Protein AF-0000000069439392 (afdb_homodimer)

Nearest PDB structures (foldseek):
  2id3-assembly1_A  TM=8.089E-01  e=1.171E-09  Streptomyces coelicolor
  2fq4-assembly1_A-2  TM=8.123E-01  e=5.201E-08  Bacillus cereus ATCC 14579
  8fw8-assembly1_A  TM=6.494E-01  e=5.807E-05  Neisseria gonorrhoeae
  3cjd-assembly1_A  TM=6.028E-01  e=2.912E-04  Jannaschia sp. CCS1
  2qwt-assembly1_A  TM=5.909E-01  e=8.665E-04  Mycolicibacterium vanbaalenii PYR-1

Radius of gyration: 23.98 Å; Cα contacts (8 Å, |Δi|>4): 472; chains: 2; bounding box: 109×57×38 Å

InterPro domains:
  IPR001647 DNA-binding HTH domain, TetR-type [PF00440] (19-55)
  IPR001647 DNA-binding HTH domain, TetR-type [PS50977] (12-72)
  IPR009057 Homedomain-like superfamily [SSF46689] (14-70)
  IPR011075 Tetracyclin repressor-like, C-terminal domain [PF16859] (75-184)
  IPR036271 Tetracyclin repressor-like, C-terminal domain superfamily [SSF48498] (76-190)
  IPR050109 HTH-type, TetR-like transcriptional regulator [PTHR30055] (6-190)

Solvent-accessible surface area (backbone atoms only — not comparable to full-atom values): 20579 Å² total; per-residue (Å²): 143,87,87,86,72,62,61,59,53,47,43,52,51,45,49,53,35,42,34,52,23,41,50,52,41,34,69,73,61,28,62,88,66,53,48,64,68,58,29,18,62,67,39,71,48,58,56,66,62,51,40,73,72,43,65,42,66,47,43,42,52,34,52,32,49,51,56,48,43,52,71,66,43,56,80,56,82,77,88,37,59,68,61,23,52,49,52,45,51,52,34,51,40,55,41,52,72,34,73,67,31,43,39,46,51,56,64,44,45,47,81,54,90,45,66,63,50,45,50,27,40,38,52,42,50,53,52,54,52,59,60,54,26,50,48,47,53,53,24,39,75,72,56,56,32,33,90,88,67,55,39,64,57,55,49,42,34,55,50,11,31,50,48,34,29,43,35,54,57,71,37,70,68,48,73,69,56,47,50,54,50,50,50,31,51,49,48,25,38,38,46,78,128,141,88,91,85,78,64,61,63,57,49,48,51,51,46,50,51,35,42,33,52,23,41,49,52,41,33,70,72,60,28,62,88,68,54,48,64,68,60,28,18,61,68,38,71,48,57,56,66,62,51,38,72,75,44,66,42,67,46,43,43,52,34,53,31,50,50,55,51,42,50,70,68,44,58,79,56,82,77,88,40,56,67,61,26,51,49,51,44,52,51,34,51,41,55,41,50,73,34,72,66,32,43,40,46,50,57,64,42,43,47,83,54,90,44,65,62,49,45,51,26,41,38,51,41,50,52,54,54,51,57,60,54,26,49,48,48,52,52,24,40,75,71,59,57,33,33,88,87,67,55,40,63,58,55,50,42,34,55,50,10,31,51,47,35,29,44,34,54,59,70,38,69,67,47,71,68,58,48,50,54,50,50,49,32,50,49,48,25,38,40,47,83,129

pLDDT: mean 88.55, std 13.92, range [36.81, 98.75]

Organism: Mycobacteroides abscessus (strain ATCC 19977 / DSM 44196 / CCUG 20993 / CIP 104536 / JCM 13569 / NCTC 13031 / TMC 1543 / L948) (NCBI:txid561007)

Sequence (386 aa):
MSTEKKPQIRGVNLERAVLAATLAQIEAVGIEQTRIAEIAARAGVHETSIYRRWKTLPRLLADALIIHIDADIPIPDTGSLREDLMSLARGLAQFLETPHGDALMRGTVQVSDDPEVAEARREFWNRRLTAVEAIVQRALVRGEVRPGVDARTVVLTLGGYVHLWAAHLGQTADDLALDELVDLIIDGVSAGRMSTEKKPQIRGVNLERAVLAATLAQIEAVGIEQTRIAEIAARAGVHETSIYRRWKTLPRLLADALIIHIDADIPIPDTGSLREDLMSLARGLAQFLETPHGDALMRGTVQVSDDPEVAEARREFWNRRLTAVEAIVQRALVRGEVRPGVDARTVVLTLGGYVHLWAAHLGQTADDLALDELVDLIIDGVSAGR

Secondary structure (DSSP, 8-state):
-----HHHHHHHHHHHHHHHHHHHHHHHH-STT--HHHHHHHHT--HHHHHHHHSSHHHHHHHHHHHHHHHHS----SS-HHHHHHHHHHHHHHHHTSHHHHHHHHHHHS--S-HHHHHHHHHHHHHHHHHHTHHHHHHHHTTSS-TT--HHHHHHHHHHHHHHHHHTSSS---HHHHHHHHHHHHHHHS---/-----HHHHHHHHHHHHHHHHHHHHHHHH-STT--HHHHHHHHT--HHHHHHHHSSHHHHHHHHHHHHHHHHS----SS-HHHHHHHHHHHHHHHHTSHHHHHHHHHHHS--S-HHHHHHHHHHHHHHHHHHHHHHHHHHHTTSS-TT--HHHHHHHHHHHHHHHHHTSSS---HHHHHHHHHHHHHHH----

Structure (mmCIF, N/CA/C/O backbone):
data_AF-0000000069439392-model_v1
#
loop_
_entity.id
_entity.type
_entity.pdbx_description
1 polymer 'Transcriptional regulator, TetR family'
#
loop_
_atom_site.group_PDB
_atom_site.id
_atom_site.type_symbol
_atom_site.label_atom_id
_atom_site.label_alt_id
_atom_site.label_comp_id
_atom_site.label_asym_id
_atom_site.label_entity_id
_atom_site.label_seq_id
_atom_site.pdbx_PDB_ins_code
_atom_site.Cartn_x
_atom_site.Cartn_y
_atom_site.Cartn_z
_atom_site.occupancy
_atom_site.B_iso_or_equiv
_atom_site.auth_seq_id
_atom_site.auth_comp_id
_atom_site.auth_asym_id
_atom_site.auth_atom_id
_atom_site.pdbx_PDB_model_num
ATOM 1 N N . MET A 1 1 ? 49.375 27.5 -6.031 1 37.44 1 MET A N 1
ATOM 2 C CA . MET A 1 1 ? 49.125 26.062 -6.094 1 37.44 1 MET A CA 1
ATOM 3 C C . MET A 1 1 ? 47.688 25.75 -5.641 1 37.44 1 MET A C 1
ATOM 5 O O . MET A 1 1 ? 47.375 25.875 -4.457 1 37.44 1 MET A O 1
ATOM 9 N N . SER A 1 2 ? 46.344 25.906 -6.195 1 37.88 2 SER A N 1
ATOM 10 C CA . SER A 1 2 ? 45 26.406 -6.406 1 37.88 2 SER A CA 1
ATOM 11 C C . SER A 1 2 ? 43.938 25.344 -6.098 1 37.88 2 SER A C 1
ATOM 13 O O . SER A 1 2 ? 43.781 24.391 -6.859 1 37.88 2 SER A O 1
ATOM 15 N N . THR A 1 3 ? 43.75 24.562 -4.922 1 40.91 3 THR A N 1
ATOM 16 C CA . THR A 1 3 ? 43.25 23.281 -4.453 1 40.91 3 THR A CA 1
ATOM 17 C C . THR A 1 3 ? 41.781 23.125 -4.801 1 40.91 3 THR A C 1
ATOM 19 O O . THR A 1 3 ? 40.906 23.844 -4.258 1 40.91 3 THR A O 1
ATOM 22 N N . GLU A 1 4 ? 41.219 22.719 -5.816 1 41.56 4 GLU A N 1
ATOM 23 C CA . GLU A 1 4 ? 40.031 22.516 -6.645 1 41.56 4 GLU A CA 1
ATOM 24 C C . GLU A 1 4 ? 39.031 21.609 -5.945 1 41.56 4 GLU A C 1
ATOM 26 O O . GLU A 1 4 ? 38.062 21.156 -6.562 1 41.56 4 GLU A O 1
ATOM 31 N N . LYS A 1 5 ? 39.188 20.562 -4.918 1 43.09 5 LYS A N 1
ATOM 32 C CA . LYS A 1 5 ? 38.688 19.344 -4.312 1 43.09 5 LYS A CA 1
ATOM 33 C C . LYS A 1 5 ? 37.469 19.625 -3.434 1 43.09 5 LYS A C 1
ATOM 35 O O . LYS A 1 5 ? 36.875 18.703 -2.852 1 43.09 5 LYS A O 1
ATOM 40 N N . LYS A 1 6 ? 37.312 20.547 -2.545 1 41.94 6 LYS A N 1
ATOM 41 C CA . LYS A 1 6 ? 36.5 20.891 -1.379 1 41.94 6 LYS A CA 1
ATOM 42 C C . LYS A 1 6 ? 35.031 21.062 -1.761 1 41.94 6 LYS A C 1
ATOM 44 O O . LYS A 1 6 ? 34.188 21.156 -0.889 1 41.94 6 LYS A O 1
ATOM 49 N N . PRO A 1 7 ? 34.781 21.438 -2.906 1 47.22 7 PRO A N 1
ATOM 50 C CA . PRO A 1 7 ? 33.375 21.797 -3.158 1 47.22 7 PRO A CA 1
ATOM 51 C C . PRO A 1 7 ? 32.438 20.594 -3.219 1 47.22 7 PRO A C 1
ATOM 53 O O . PRO A 1 7 ? 31.297 20.672 -2.801 1 47.22 7 PRO A O 1
ATOM 56 N N . GLN A 1 8 ? 33.125 19.516 -3.689 1 49.78 8 GLN A N 1
ATOM 57 C CA . GLN A 1 8 ? 32.312 18.312 -3.854 1 49.78 8 GLN A CA 1
ATOM 58 C C . GLN A 1 8 ? 31.922 17.719 -2.502 1 49.78 8 GLN A C 1
ATOM 60 O O . GLN A 1 8 ? 30.781 17.297 -2.299 1 49.78 8 GLN A O 1
ATOM 65 N N . ILE A 1 9 ? 32.938 17.719 -1.747 1 46.28 9 ILE A N 1
ATOM 66 C CA . ILE A 1 9 ? 32.75 17.172 -0.407 1 46.28 9 ILE A CA 1
ATOM 67 C C . ILE A 1 9 ? 31.766 18.031 0.371 1 46.28 9 ILE A C 1
ATOM 69 O O . ILE A 1 9 ? 30.875 17.5 1.047 1 46.28 9 ILE A O 1
ATOM 73 N N . ARG A 1 10 ? 31.953 19.25 0.061 1 51.72 10 ARG A N 1
ATOM 74 C CA . ARG A 1 10 ? 31.031 20.172 0.75 1 51.72 10 ARG A CA 1
ATOM 75 C C . ARG A 1 10 ? 29.609 19.969 0.277 1 51.72 10 ARG A C 1
ATOM 77 O O . ARG A 1 10 ? 28.672 20.016 1.078 1 51.72 10 ARG A O 1
ATOM 84 N N . GLY A 1 11 ? 29.766 19.688 -0.94 1 68.19 11 GLY A N 1
ATOM 85 C CA . GLY A 1 11 ? 28.469 19.438 -1.544 1 68.19 11 GLY A CA 1
ATOM 86 C C . GLY A 1 11 ? 27.797 18.188 -1.018 1 68.19 11 GLY A C 1
ATOM 87 O O . GLY A 1 11 ? 26.594 18.203 -0.72 1 68.19 11 GLY A O 1
ATOM 88 N N . VAL A 1 12 ? 28.656 17.203 -0.939 1 71.94 12 VAL A N 1
ATOM 89 C CA . VAL A 1 12 ? 28.141 15.922 -0.448 1 71.94 12 VAL A CA 1
ATOM 90 C C . VAL A 1 12 ? 27.75 16.062 1.019 1 71.94 12 VAL A C 1
ATOM 92 O O . VAL A 1 12 ? 26.719 15.516 1.438 1 71.94 12 VAL A O 1
ATOM 95 N N . ASN A 1 13 ? 28.469 16.875 1.75 1 84 13 ASN A N 1
ATOM 96 C CA . ASN A 1 13 ? 28.172 17.125 3.156 1 84 13 ASN A CA 1
ATOM 97 C C . ASN A 1 13 ? 26.891 17.922 3.326 1 84 13 ASN A C 1
ATOM 99 O O . ASN A 1 13 ? 26.078 17.641 4.207 1 84 13 ASN A O 1
ATOM 103 N N . LEU A 1 14 ? 26.812 18.781 2.25 1 89.25 14 LEU A N 1
ATOM 104 C CA . LEU A 1 14 ? 25.609 19.609 2.268 1 89.25 14 LEU A CA 1
ATOM 105 C C . LEU A 1 14 ? 24.359 18.766 2 1 89.25 14 LEU A C 1
ATOM 107 O O . LEU A 1 14 ? 23.359 18.891 2.711 1 89.25 14 LEU A O 1
ATOM 111 N N . GLU A 1 15 ? 24.578 18.062 1.117 1 93.56 15 GLU A N 1
ATOM 112 C CA . GLU A 1 15 ? 23.453 17.219 0.724 1 93.56 15 GLU A CA 1
ATOM 113 C C . GLU A 1 15 ? 23.031 16.297 1.858 1 93.56 15 GLU A C 1
ATOM 115 O O . GLU A 1 15 ? 21.844 16.172 2.162 1 93.56 15 GLU A O 1
ATOM 120 N N . ARG A 1 16 ? 23.969 15.609 2.375 1 93.06 16 ARG A N 1
ATOM 121 C CA . ARG A 1 16 ? 23.688 14.688 3.473 1 93.06 16 ARG A CA 1
ATOM 122 C C . ARG A 1 16 ? 23.047 15.406 4.648 1 93.06 16 ARG A C 1
ATOM 124 O O . ARG A 1 16 ? 22.094 14.898 5.25 1 93.06 16 ARG A O 1
ATOM 131 N N . ALA A 1 17 ? 23.531 16.609 4.988 1 95.19 17 ALA A N 1
ATOM 132 C CA . ALA A 1 17 ? 23.031 17.391 6.109 1 95.19 17 ALA A CA 1
ATOM 133 C C . ALA A 1 17 ? 21.594 17.828 5.867 1 95.19 17 ALA A C 1
ATOM 135 O O . ALA A 1 17 ? 20.75 17.75 6.77 1 95.19 17 ALA A O 1
ATOM 136 N N . VAL A 1 18 ? 21.375 18.234 4.664 1 97.12 18 VAL A N 1
ATOM 137 C CA . VAL A 1 18 ? 20.047 18.75 4.32 1 97.12 18 VAL A CA 1
ATOM 138 C C . VAL A 1 18 ? 19.047 17.609 4.281 1 97.12 18 VAL A C 1
ATOM 140 O O . VAL A 1 18 ? 17.922 17.75 4.773 1 97.12 18 VAL A O 1
ATOM 143 N N . LEU A 1 19 ? 19.5 16.547 3.73 1 95.25 19 LEU A N 1
ATOM 144 C CA . LEU A 1 19 ? 18.609 15.398 3.65 1 95.25 19 LEU A CA 1
ATOM 145 C C . LEU A 1 19 ? 18.312 14.844 5.039 1 95.25 19 LEU A C 1
ATOM 147 O O . LEU A 1 19 ? 17.172 14.484 5.336 1 95.25 19 LEU A O 1
ATOM 151 N N . ALA A 1 20 ? 19.266 14.773 5.898 1 95.06 20 ALA A N 1
ATOM 152 C CA . ALA A 1 20 ? 19.078 14.328 7.273 1 95.06 20 ALA A CA 1
ATOM 153 C C . ALA A 1 20 ? 18.141 15.266 8.031 1 95.06 20 ALA A C 1
ATOM 155 O O . ALA A 1 20 ? 17.266 14.82 8.781 1 95.06 20 ALA A O 1
ATOM 156 N N . ALA A 1 21 ? 18.312 16.578 7.844 1 97.12 21 ALA A N 1
ATOM 157 C CA . ALA A 1 21 ? 17.469 17.594 8.469 1 97.12 21 ALA A CA 1
ATOM 158 C C . ALA A 1 21 ? 16.031 17.469 7.98 1 97.12 21 ALA A C 1
ATOM 160 O O . ALA A 1 21 ? 15.086 17.688 8.75 1 97.12 21 ALA A O 1
ATOM 161 N N . THR A 1 22 ? 15.93 17.219 6.688 1 95.56 22 THR A N 1
ATOM 162 C CA . THR A 1 22 ? 14.602 17.078 6.094 1 95.56 22 THR A CA 1
ATOM 163 C C . THR A 1 22 ? 13.852 15.891 6.707 1 95.56 22 THR A C 1
ATOM 165 O O . THR A 1 22 ? 12.688 16.031 7.094 1 95.56 22 THR A O 1
ATOM 168 N N . LEU A 1 23 ? 14.5 14.789 6.863 1 91.62 23 LEU A N 1
ATOM 169 C CA . LEU A 1 23 ? 13.891 13.602 7.449 1 91.62 23 LEU A CA 1
ATOM 170 C C . LEU A 1 23 ? 13.516 13.844 8.906 1 91.62 23 LEU A C 1
ATOM 172 O O . LEU A 1 23 ? 12.453 13.414 9.359 1 91.62 23 LEU A O 1
ATOM 176 N N . ALA A 1 24 ? 14.367 14.469 9.625 1 92.75 24 ALA A N 1
ATOM 177 C CA . ALA A 1 24 ? 14.102 14.805 11.023 1 92.75 24 ALA A CA 1
ATOM 178 C C . ALA A 1 24 ? 12.875 15.711 11.148 1 92.75 24 ALA A C 1
ATOM 180 O O . ALA A 1 24 ? 12.078 15.562 12.07 1 92.75 24 ALA A O 1
ATOM 181 N N . GLN A 1 25 ? 12.766 16.719 10.234 1 93.38 25 GLN A N 1
ATOM 182 C CA . GLN A 1 25 ? 11.625 17.625 10.227 1 93.38 25 GLN A CA 1
ATOM 183 C C . GLN A 1 25 ? 10.328 16.875 9.938 1 93.38 25 GLN A C 1
ATOM 185 O O . GLN A 1 25 ? 9.297 17.125 10.57 1 93.38 25 GLN A O 1
ATOM 190 N N . ILE A 1 26 ? 10.422 15.945 9.016 1 87.69 26 ILE A N 1
ATOM 191 C CA . ILE A 1 26 ? 9.25 15.148 8.656 1 87.69 26 ILE A CA 1
ATOM 192 C C . ILE A 1 26 ? 8.812 14.312 9.859 1 87.69 26 ILE A C 1
ATOM 194 O O . ILE A 1 26 ? 7.617 14.203 10.141 1 87.69 26 ILE A O 1
ATOM 198 N N . GLU A 1 27 ? 9.648 13.836 10.5 1 85.19 27 GLU A N 1
ATOM 199 C CA . GLU A 1 27 ? 9.359 13.016 11.672 1 85.19 27 GLU A CA 1
ATOM 200 C C . GLU A 1 27 ? 8.727 13.852 12.781 1 85.19 27 GLU A C 1
ATOM 202 O O . GLU A 1 27 ? 7.848 13.375 13.5 1 85.19 27 GLU A O 1
ATOM 207 N N . ALA A 1 28 ? 9.18 14.977 12.93 1 88.06 28 ALA A N 1
ATOM 208 C CA . ALA A 1 28 ? 8.781 15.836 14.039 1 88.06 28 ALA A CA 1
ATOM 209 C C . ALA A 1 28 ? 7.402 16.453 13.797 1 88.06 28 ALA A C 1
ATOM 211 O O . ALA A 1 28 ? 6.582 16.531 14.711 1 88.06 28 ALA A O 1
ATOM 212 N N . VAL A 1 29 ? 7.176 16.969 12.461 1 86.62 29 VAL A N 1
ATOM 213 C CA . VAL A 1 29 ? 6 17.828 12.297 1 86.62 29 VAL A CA 1
ATOM 214 C C . VAL A 1 29 ? 5.133 17.297 11.156 1 86.62 29 VAL A C 1
ATOM 216 O O . VAL A 1 29 ? 4.023 17.781 10.938 1 86.62 29 VAL A O 1
ATOM 219 N N . GLY A 1 30 ? 5.598 16.234 10.445 1 83.06 30 GLY A N 1
ATOM 220 C CA . GLY A 1 30 ? 4.879 15.75 9.281 1 83.06 30 GLY A CA 1
ATOM 221 C C . GLY A 1 30 ? 5.234 16.5 8.008 1 83.06 30 GLY A C 1
ATOM 222 O O . GLY A 1 30 ? 5.809 17.578 8.062 1 83.06 30 GLY A O 1
ATOM 223 N N . ILE A 1 31 ? 4.875 15.93 6.867 1 83.56 31 ILE A N 1
ATOM 224 C CA . ILE A 1 31 ? 5.219 16.469 5.555 1 83.56 31 ILE A CA 1
ATOM 225 C C . ILE A 1 31 ? 4.504 17.797 5.328 1 83.56 31 ILE A C 1
ATOM 227 O O . ILE A 1 31 ? 5.094 18.734 4.801 1 83.56 31 ILE A O 1
ATOM 231 N N . GLU A 1 32 ? 3.303 17.891 5.797 1 80.62 32 GLU A N 1
ATOM 232 C CA . GLU A 1 32 ? 2.461 19.047 5.512 1 80.62 32 GLU A CA 1
ATOM 233 C C . GLU A 1 32 ? 2.961 20.297 6.246 1 80.62 32 GLU A C 1
ATOM 235 O O . GLU A 1 32 ? 2.752 21.422 5.785 1 80.62 32 GLU A O 1
ATOM 240 N N . GLN A 1 33 ? 3.646 20.125 7.25 1 87.25 33 GLN A N 1
ATOM 241 C CA . GLN A 1 33 ? 4.082 21.234 8.086 1 87.25 33 GLN A CA 1
ATOM 242 C C . GLN A 1 33 ? 5.574 21.516 7.906 1 87.25 33 GLN A C 1
ATOM 244 O O . GLN A 1 33 ? 6.129 22.406 8.539 1 87.25 33 GLN A O 1
ATOM 249 N N . THR A 1 34 ? 6.16 20.734 7.055 1 92.31 34 THR A N 1
ATOM 250 C CA . THR A 1 34 ? 7.586 20.906 6.793 1 92.31 34 THR A CA 1
ATOM 251 C C . THR A 1 34 ? 7.828 22.094 5.875 1 92.31 34 THR A C 1
ATOM 253 O O . THR A 1 34 ? 7.148 22.266 4.859 1 92.31 34 THR A O 1
ATOM 256 N N . ARG A 1 35 ? 8.797 22.984 6.297 1 95.69 35 ARG A N 1
ATOM 257 C CA . ARG A 1 35 ? 9.156 24.172 5.535 1 95.69 35 ARG A CA 1
ATOM 258 C C . ARG A 1 35 ? 10.664 24.25 5.301 1 95.69 35 ARG A C 1
ATOM 260 O O . ARG A 1 35 ? 11.445 23.766 6.125 1 95.69 35 ARG A O 1
ATOM 267 N N . ILE A 1 36 ? 10.969 24.828 4.234 1 97.19 36 ILE A N 1
ATOM 268 C CA . ILE A 1 36 ? 12.367 24.984 3.854 1 97.19 36 ILE A CA 1
ATOM 269 C C . ILE A 1 36 ? 13.125 25.734 4.941 1 97.19 36 ILE A C 1
ATOM 271 O O . ILE A 1 36 ? 14.273 25.406 5.258 1 97.19 36 ILE A O 1
ATOM 275 N N . ALA A 1 37 ? 12.477 26.766 5.527 1 97.38 37 ALA A N 1
ATOM 276 C CA . ALA A 1 37 ? 13.125 27.578 6.547 1 97.38 37 ALA A CA 1
ATOM 277 C C . ALA A 1 37 ? 13.555 26.734 7.738 1 97.38 37 ALA A C 1
ATOM 279 O O . ALA A 1 37 ? 14.664 26.891 8.258 1 97.38 37 ALA A O 1
ATOM 280 N N . GLU A 1 38 ? 12.75 25.844 8.156 1 97.31 38 GLU A N 1
ATOM 281 C CA . GLU A 1 38 ? 13.039 24.984 9.297 1 97.31 38 GLU A CA 1
ATOM 282 C C . GLU A 1 38 ? 14.109 23.953 8.953 1 97.31 38 GLU A C 1
ATOM 284 O O . GLU A 1 38 ? 14.953 23.609 9.789 1 97.31 38 GLU A O 1
ATOM 289 N N . ILE A 1 39 ? 14.078 23.422 7.715 1 97.94 39 ILE A N 1
ATOM 290 C CA . ILE A 1 39 ? 15.086 22.484 7.242 1 97.94 39 ILE A CA 1
ATOM 291 C C . ILE A 1 39 ? 16.453 23.156 7.219 1 97.94 39 ILE A C 1
ATOM 293 O O . ILE A 1 39 ? 17.438 22.594 7.684 1 97.94 39 ILE A O 1
ATOM 297 N N . ALA A 1 40 ? 16.484 24.359 6.691 1 97.81 40 ALA A N 1
ATOM 298 C CA . ALA A 1 40 ? 17.719 25.109 6.598 1 97.81 40 ALA A CA 1
ATOM 299 C C . ALA A 1 40 ? 18.312 25.359 7.984 1 97.81 40 ALA A C 1
ATOM 301 O O . ALA A 1 40 ? 19.516 25.172 8.195 1 97.81 40 ALA A O 1
ATOM 302 N N . ALA A 1 41 ? 17.438 25.766 8.891 1 97.44 41 ALA A N 1
ATOM 303 C CA . ALA A 1 41 ? 17.875 26.031 10.258 1 97.44 41 ALA A CA 1
ATOM 304 C C . ALA A 1 41 ? 18.453 24.766 10.906 1 97.44 41 ALA A C 1
ATOM 306 O O . ALA A 1 41 ? 19.516 24.812 11.539 1 97.44 41 ALA A O 1
ATOM 307 N N . ARG A 1 42 ? 17.906 23.656 10.711 1 96.44 42 ARG A N 1
ATOM 308 C CA . ARG A 1 42 ? 18.328 22.391 11.297 1 96.44 42 ARG A CA 1
ATOM 309 C C . ARG A 1 42 ? 19.625 21.906 10.664 1 96.44 42 ARG A C 1
ATOM 311 O O . ARG A 1 42 ? 20.453 21.297 11.344 1 96.44 42 ARG A O 1
ATOM 318 N N . ALA A 1 43 ? 19.734 22.109 9.43 1 96.75 43 ALA A N 1
ATOM 319 C CA . ALA A 1 43 ? 20.906 21.641 8.695 1 96.75 43 ALA A CA 1
ATOM 320 C C . ALA A 1 43 ? 22.078 22.609 8.859 1 96.75 43 ALA A C 1
ATOM 322 O O . ALA A 1 43 ? 23.219 22.281 8.539 1 96.75 43 ALA A O 1
ATOM 323 N N . GLY A 1 44 ? 21.812 23.781 9.281 1 96.5 44 GLY A N 1
ATOM 324 C CA . GLY A 1 44 ? 22.844 24.797 9.406 1 96.5 44 GLY A CA 1
ATOM 325 C C . GLY A 1 44 ? 23.266 25.391 8.078 1 96.5 44 GLY A C 1
ATOM 326 O O . GLY A 1 44 ? 24.453 25.609 7.832 1 96.5 44 GLY A O 1
ATOM 327 N N . VAL A 1 45 ? 22.312 25.516 7.242 1 96.56 45 VAL A N 1
ATOM 328 C CA . VAL A 1 45 ? 22.609 26.094 5.93 1 96.56 45 VAL A CA 1
ATOM 329 C C . VAL A 1 45 ? 21.609 27.203 5.605 1 96.56 45 VAL A C 1
ATOM 331 O O . VAL A 1 45 ? 20.641 27.406 6.34 1 96.56 45 VAL A O 1
ATOM 334 N N . HIS A 1 46 ? 22 27.953 4.535 1 95.12 46 HIS A N 1
ATOM 335 C CA . HIS A 1 46 ? 21.078 28.984 4.039 1 95.12 46 HIS A CA 1
ATOM 336 C C . HIS A 1 46 ? 20 28.375 3.141 1 95.12 46 HIS A C 1
ATOM 338 O O . HIS A 1 46 ? 20.281 27.453 2.373 1 95.12 46 HIS A O 1
ATOM 344 N N . GLU A 1 47 ? 18.812 29 3.182 1 96.44 47 GLU A N 1
ATOM 345 C CA . GLU A 1 47 ? 17.719 28.531 2.34 1 96.44 47 GLU A CA 1
ATOM 346 C C . GLU A 1 47 ? 18.109 28.547 0.865 1 96.44 47 GLU A C 1
ATOM 348 O O . GLU A 1 47 ? 17.688 27.672 0.099 1 96.44 47 GLU A O 1
ATOM 353 N N . THR A 1 48 ? 19.016 29.547 0.479 1 95.88 48 THR A N 1
ATOM 354 C CA . THR A 1 48 ? 19.422 29.703 -0.913 1 95.88 48 THR A CA 1
ATOM 355 C C . THR A 1 48 ? 20.188 28.469 -1.388 1 95.88 48 THR A C 1
ATOM 357 O O . THR A 1 48 ? 20.078 28.078 -2.551 1 95.88 48 THR A O 1
ATOM 360 N N . SER A 1 49 ? 20.891 27.812 -0.52 1 95.44 49 SER A N 1
ATOM 361 C CA . SER A 1 49 ? 21.641 26.609 -0.852 1 95.44 49 SER A CA 1
ATOM 362 C C . SER A 1 49 ? 20.719 25.438 -1.145 1 95.44 49 SER A C 1
ATOM 364 O O . SER A 1 49 ? 21 24.609 -2.012 1 95.44 49 SER A O 1
ATOM 366 N N . ILE A 1 50 ? 19.656 25.422 -0.412 1 96.69 50 ILE A N 1
ATOM 367 C CA . ILE A 1 50 ? 18.672 24.359 -0.61 1 96.69 50 ILE A CA 1
ATOM 368 C C . ILE A 1 50 ? 17.953 24.562 -1.936 1 96.69 50 ILE A C 1
ATOM 370 O O . ILE A 1 50 ? 17.797 23.641 -2.727 1 96.69 50 ILE A O 1
ATOM 374 N N . TYR A 1 51 ? 17.531 25.828 -2.268 1 96.06 51 TYR A N 1
ATOM 375 C CA . TYR A 1 51 ? 16.781 26.141 -3.488 1 96.06 51 TYR A CA 1
ATOM 376 C C . TYR A 1 51 ? 17.672 25.938 -4.719 1 96.06 51 TYR A C 1
ATOM 378 O O . TYR A 1 51 ? 17.172 25.547 -5.781 1 96.06 51 TYR A O 1
ATOM 386 N N . ARG A 1 52 ? 18.984 26.234 -4.559 1 95.62 52 ARG A N 1
ATOM 387 C CA . ARG A 1 52 ? 19.906 26.062 -5.672 1 95.62 52 ARG A CA 1
ATOM 388 C C . ARG A 1 52 ? 20 24.594 -6.086 1 95.62 52 ARG A C 1
ATOM 390 O O . ARG A 1 52 ? 20.047 24.281 -7.277 1 95.62 52 ARG A O 1
ATOM 397 N N . ARG A 1 53 ? 19.875 23.781 -5.141 1 95.25 53 ARG A N 1
ATOM 398 C CA . ARG A 1 53 ? 20.109 22.375 -5.422 1 95.25 53 ARG A CA 1
ATOM 399 C C . ARG A 1 53 ? 18.797 21.656 -5.73 1 95.25 53 ARG A C 1
ATOM 401 O O . ARG A 1 53 ? 18.734 20.812 -6.625 1 95.25 53 ARG A O 1
ATOM 408 N N . TRP A 1 54 ? 17.719 21.922 -4.973 1 95.94 54 TRP A N 1
ATOM 409 C CA . TRP A 1 54 ? 16.484 21.141 -5.098 1 95.94 54 TRP A CA 1
ATOM 410 C C . TRP A 1 54 ? 15.391 21.969 -5.762 1 95.94 54 TRP A C 1
ATOM 412 O O . TRP A 1 54 ? 14.367 21.422 -6.188 1 95.94 54 TRP A O 1
ATOM 422 N N . LYS A 1 55 ? 15.492 23.188 -5.852 1 94.94 55 LYS A N 1
ATOM 423 C CA . LYS A 1 55 ? 14.617 24.125 -6.539 1 94.94 55 LYS A CA 1
ATOM 424 C C . LYS A 1 55 ? 13.305 24.297 -5.785 1 94.94 55 LYS A C 1
ATOM 426 O O . LYS A 1 55 ? 12.805 25.422 -5.648 1 94.94 55 LYS A O 1
ATOM 431 N N . THR A 1 56 ? 12.766 23.234 -5.355 1 94.5 56 THR A N 1
ATOM 432 C CA . THR A 1 56 ? 11.477 23.328 -4.676 1 94.5 56 THR A CA 1
ATOM 433 C C . THR A 1 56 ? 11.438 22.375 -3.48 1 94.5 56 THR A C 1
ATOM 435 O O . THR A 1 56 ? 12.195 21.406 -3.418 1 94.5 56 THR A O 1
ATOM 438 N N . LEU A 1 57 ? 10.547 22.625 -2.58 1 94.31 57 LEU A N 1
ATOM 439 C CA . LEU A 1 57 ? 10.367 21.797 -1.397 1 94.31 57 LEU A CA 1
ATOM 440 C C . LEU A 1 57 ? 9.906 20.391 -1.787 1 94.31 57 LEU A C 1
ATOM 442 O O . LEU A 1 57 ? 10.438 19.406 -1.276 1 94.31 57 LEU A O 1
ATOM 446 N N . PRO A 1 58 ? 8.992 20.266 -2.787 1 90.94 58 PRO A N 1
ATOM 447 C CA . PRO A 1 58 ? 8.57 18.906 -3.156 1 90.94 58 PRO A CA 1
ATOM 448 C C . PRO A 1 58 ? 9.719 18.062 -3.684 1 90.94 58 PRO A C 1
ATOM 450 O O . PRO A 1 58 ? 9.797 16.859 -3.375 1 90.94 58 PRO A O 1
ATOM 453 N N . ARG A 1 59 ? 10.594 18.578 -4.297 1 92.88 59 ARG A N 1
ATOM 454 C CA . ARG A 1 59 ? 11.734 17.828 -4.824 1 92.88 59 ARG A CA 1
ATOM 455 C C . ARG A 1 59 ? 12.68 17.422 -3.703 1 92.88 59 ARG A C 1
ATOM 457 O O . ARG A 1 59 ? 13.234 16.312 -3.725 1 92.88 59 ARG A O 1
ATOM 464 N N . LEU A 1 60 ? 12.852 18.359 -2.826 1 95.5 60 LEU A N 1
ATOM 465 C CA . LEU A 1 60 ? 13.672 18.031 -1.664 1 95.5 60 LEU A CA 1
ATOM 466 C C . LEU A 1 60 ? 13.039 16.922 -0.845 1 95.5 60 LEU A C 1
ATOM 468 O O . LEU A 1 60 ? 13.734 15.984 -0.423 1 95.5 60 LEU A O 1
ATOM 472 N N . LEU A 1 61 ? 11.867 17.031 -0.555 1 91.38 61 LEU A N 1
ATOM 473 C CA . LEU A 1 61 ? 11.148 16.016 0.205 1 91.38 61 LEU A CA 1
ATOM 474 C C . LEU A 1 61 ? 11.25 14.656 -0.48 1 91.38 61 LEU A C 1
ATOM 476 O O . LEU A 1 61 ? 11.477 13.641 0.178 1 91.38 61 LEU A O 1
ATOM 480 N N . ALA A 1 62 ? 11.031 14.633 -1.854 1 88.94 62 ALA A N 1
ATOM 481 C CA . ALA A 1 62 ? 11.117 13.391 -2.623 1 88.94 62 ALA A CA 1
ATOM 482 C C . ALA A 1 62 ? 12.5 12.758 -2.49 1 88.94 62 ALA A C 1
ATOM 484 O O . ALA A 1 62 ? 12.617 11.555 -2.27 1 88.94 62 ALA A O 1
ATOM 485 N N . ASP A 1 63 ? 13.484 13.547 -2.539 1 92 63 ASP A N 1
ATOM 486 C CA . ASP A 1 63 ? 14.852 13.039 -2.438 1 92 63 ASP A CA 1
ATOM 487 C C . ASP A 1 63 ? 15.133 12.5 -1.038 1 92 63 ASP A C 1
ATOM 489 O O . ASP A 1 63 ? 15.773 11.453 -0.888 1 92 63 ASP A O 1
ATOM 493 N N . ALA A 1 64 ? 14.734 13.195 -0.084 1 91.88 64 ALA A N 1
ATOM 494 C CA . ALA A 1 64 ? 14.938 12.773 1.298 1 91.88 64 ALA A CA 1
ATOM 495 C C . ALA A 1 64 ? 14.219 11.453 1.577 1 91.88 64 ALA A C 1
ATOM 497 O O . ALA A 1 64 ? 14.773 10.562 2.234 1 91.88 64 ALA A O 1
ATOM 498 N N . LEU A 1 65 ? 13.086 11.336 1.117 1 87.62 65 LEU A N 1
ATOM 499 C CA . LEU A 1 65 ? 12.273 10.148 1.38 1 87.62 65 LEU A CA 1
ATOM 500 C C . LEU A 1 65 ? 12.836 8.938 0.651 1 87.62 65 LEU A C 1
ATOM 502 O O . LEU A 1 65 ? 12.805 7.816 1.176 1 87.62 65 LEU A O 1
ATOM 506 N N . ILE A 1 66 ? 13.305 9.125 -0.603 1 87.75 66 ILE A N 1
ATOM 507 C CA . ILE A 1 66 ? 13.859 8.023 -1.377 1 87.75 66 ILE A CA 1
ATOM 508 C C . ILE A 1 66 ? 15.086 7.457 -0.668 1 87.75 66 ILE A C 1
ATOM 510 O O . ILE A 1 66 ? 15.273 6.238 -0.611 1 87.75 66 ILE A O 1
ATOM 514 N N . ILE A 1 67 ? 15.891 8.383 -0.127 1 85.75 67 ILE A N 1
ATOM 515 C CA . ILE A 1 67 ? 17.094 7.949 0.563 1 85.75 67 ILE A CA 1
ATOM 516 C C . ILE A 1 67 ? 16.734 7.168 1.821 1 85.75 67 ILE A C 1
ATOM 518 O O . ILE A 1 67 ? 17.344 6.145 2.125 1 85.75 67 ILE A O 1
ATOM 522 N N . HIS A 1 68 ? 15.797 7.648 2.43 1 86.5 68 HIS A N 1
ATOM 523 C CA . HIS A 1 68 ? 15.336 6.977 3.641 1 86.5 68 HIS A CA 1
ATOM 524 C C . HIS A 1 68 ? 14.758 5.602 3.322 1 86.5 68 HIS A C 1
ATOM 526 O O . HIS A 1 68 ? 15.062 4.625 4.012 1 86.5 68 HIS A O 1
ATOM 532 N N . ILE A 1 69 ? 13.992 5.438 2.406 1 87.69 69 ILE A N 1
ATOM 533 C CA . ILE A 1 69 ? 13.336 4.184 2.041 1 87.69 69 ILE A CA 1
ATOM 534 C C . ILE A 1 69 ? 14.383 3.17 1.583 1 87.69 69 ILE A C 1
ATOM 536 O O . ILE A 1 69 ? 14.297 1.984 1.909 1 87.69 69 ILE A O 1
ATOM 540 N N . ASP A 1 70 ? 15.336 3.707 0.729 1 87.12 70 ASP A N 1
ATOM 541 C CA . ASP A 1 70 ? 16.391 2.809 0.258 1 87.12 70 ASP A CA 1
ATOM 542 C C . ASP A 1 70 ? 17.156 2.199 1.428 1 87.12 70 ASP A C 1
ATOM 544 O O . ASP A 1 70 ? 17.609 1.053 1.354 1 87.12 70 ASP A O 1
ATOM 548 N N . ALA A 1 71 ? 17.25 2.922 2.531 1 85.31 71 ALA A N 1
ATOM 549 C CA . ALA A 1 71 ? 17.922 2.439 3.729 1 85.31 71 ALA A CA 1
ATOM 550 C C . ALA A 1 71 ? 17.047 1.473 4.512 1 85.31 71 ALA A C 1
ATOM 552 O O . ALA A 1 71 ? 17.531 0.481 5.059 1 85.31 71 ALA A O 1
ATOM 553 N N . ASP A 1 72 ? 15.82 1.74 4.5 1 87.75 72 ASP A N 1
ATOM 554 C CA . ASP A 1 72 ? 14.891 0.981 5.332 1 87.75 72 ASP A CA 1
ATOM 555 C C . ASP A 1 72 ? 14.383 -0.261 4.602 1 87.75 72 ASP A C 1
ATOM 557 O O . ASP A 1 72 ? 14.039 -1.261 5.23 1 87.75 72 ASP A O 1
ATOM 561 N N . ILE A 1 73 ? 14.281 -0.157 3.332 1 93.31 73 ILE A N 1
ATOM 562 C CA . ILE A 1 73 ? 13.82 -1.274 2.512 1 93.31 73 ILE A CA 1
ATOM 563 C C . ILE A 1 73 ? 14.844 -1.563 1.419 1 93.31 73 ILE A C 1
ATOM 565 O O . ILE A 1 73 ? 14.617 -1.25 0.248 1 93.31 73 ILE A O 1
ATOM 569 N N . PRO A 1 74 ? 15.852 -2.227 1.771 1 92.56 74 PRO A N 1
ATOM 570 C CA . PRO A 1 74 ? 16.828 -2.602 0.749 1 92.56 74 PRO A CA 1
ATOM 571 C C . PRO A 1 74 ? 16.234 -3.504 -0.332 1 92.56 74 PRO A C 1
ATOM 573 O O . PRO A 1 74 ? 15.242 -4.188 -0.092 1 92.56 74 PRO A O 1
ATOM 576 N N . ILE A 1 75 ? 16.875 -3.404 -1.443 1 96.06 75 ILE A N 1
ATOM 577 C CA . ILE A 1 75 ? 16.5 -4.309 -2.52 1 96.06 75 ILE A CA 1
ATOM 578 C C . ILE A 1 75 ? 17.141 -5.676 -2.303 1 96.06 75 ILE A C 1
ATOM 580 O O . ILE A 1 75 ? 18.359 -5.828 -2.469 1 96.06 75 ILE A O 1
ATOM 584 N N . PRO A 1 76 ? 16.328 -6.727 -1.969 1 97.12 76 PRO A N 1
ATOM 585 C CA . PRO A 1 76 ? 16.922 -8.031 -1.668 1 97.12 76 PRO A CA 1
ATOM 586 C C . PRO A 1 76 ? 17.516 -8.711 -2.9 1 97.12 76 PRO A C 1
ATOM 588 O O . PRO A 1 76 ? 17.062 -8.469 -4.023 1 97.12 76 PRO A O 1
ATOM 591 N N . ASP A 1 77 ? 18.547 -9.383 -2.719 1 97.38 77 ASP A N 1
ATOM 592 C CA . ASP A 1 77 ? 19.188 -10.211 -3.73 1 97.38 77 ASP A CA 1
ATOM 593 C C . ASP A 1 77 ? 19.672 -11.531 -3.133 1 97.38 77 ASP A C 1
ATOM 595 O O . ASP A 1 77 ? 20.891 -11.758 -3.018 1 97.38 77 ASP A O 1
ATOM 599 N N . THR A 1 78 ? 18.766 -12.492 -2.865 1 98 78 THR A N 1
ATOM 600 C CA . THR A 1 78 ? 19.078 -13.734 -2.166 1 98 78 THR A CA 1
ATOM 601 C C . THR A 1 78 ? 19.344 -14.859 -3.158 1 98 78 THR A C 1
ATOM 603 O O . THR A 1 78 ? 19.859 -15.922 -2.781 1 98 78 THR A O 1
ATOM 606 N N . GLY A 1 79 ? 19.031 -14.672 -4.375 1 97.88 79 GLY A N 1
ATOM 607 C CA . GLY A 1 79 ? 19.141 -15.719 -5.371 1 97.88 79 GLY A CA 1
ATOM 608 C C . GLY A 1 79 ? 17.859 -16.5 -5.555 1 97.88 79 GLY A C 1
ATOM 609 O O . GLY A 1 79 ? 17.812 -17.469 -6.316 1 97.88 79 GLY A O 1
ATOM 610 N N . SER A 1 80 ? 16.797 -16.125 -4.867 1 98.31 80 SER A N 1
ATOM 611 C CA . SER A 1 80 ? 15.477 -16.719 -4.941 1 98.31 80 SER A CA 1
ATOM 612 C C . SER A 1 80 ? 14.398 -15.656 -5.098 1 98.31 80 SER A C 1
ATOM 614 O O . SER A 1 80 ? 14.281 -14.758 -4.266 1 98.31 80 SER A O 1
ATOM 616 N N . LEU A 1 81 ? 13.648 -15.781 -6.211 1 98.19 81 LEU A N 1
ATOM 617 C CA . LEU A 1 81 ? 12.57 -14.82 -6.441 1 98.19 81 LEU A CA 1
ATOM 618 C C . LEU A 1 81 ? 11.617 -14.789 -5.254 1 98.19 81 LEU A C 1
ATOM 620 O O . LEU A 1 81 ? 11.227 -13.711 -4.797 1 98.19 81 LEU A O 1
ATOM 624 N N . ARG A 1 82 ? 11.219 -15.992 -4.754 1 98.19 82 ARG A N 1
ATOM 625 C CA . ARG A 1 82 ? 10.281 -16.062 -3.643 1 98.19 82 ARG A CA 1
ATOM 626 C C . ARG A 1 82 ? 10.828 -15.344 -2.416 1 98.19 82 ARG A C 1
ATOM 628 O O . ARG A 1 82 ? 10.125 -14.547 -1.79 1 98.19 82 ARG A O 1
ATOM 635 N N . GLU A 1 83 ? 12.086 -15.609 -2.07 1 98.44 83 GLU A N 1
ATOM 636 C CA . GLU A 1 83 ? 12.688 -14.984 -0.894 1 98.44 83 GLU A CA 1
ATOM 637 C C . GLU A 1 83 ? 12.836 -13.477 -1.078 1 98.44 83 GLU A C 1
ATOM 639 O O . GLU A 1 83 ? 12.633 -12.711 -0.135 1 98.44 83 GLU A O 1
ATOM 644 N N . ASP A 1 84 ? 13.156 -13.078 -2.26 1 98.62 84 ASP A N 1
ATOM 645 C CA . ASP A 1 84 ? 13.297 -11.656 -2.551 1 98.62 84 ASP A CA 1
ATOM 646 C C . ASP A 1 84 ? 11.961 -10.938 -2.457 1 98.62 84 ASP A C 1
ATOM 648 O O . ASP A 1 84 ? 11.859 -9.859 -1.854 1 98.62 84 ASP A O 1
ATOM 652 N N . LEU A 1 85 ? 10.922 -11.5 -3.039 1 98.69 85 LEU A N 1
ATOM 653 C CA . LEU A 1 85 ? 9.602 -10.891 -2.988 1 98.69 85 LEU A CA 1
ATOM 654 C C . LEU A 1 85 ? 9.078 -10.844 -1.556 1 98.69 85 LEU A C 1
ATOM 656 O O . LEU A 1 85 ? 8.469 -9.852 -1.144 1 98.69 85 LEU A O 1
ATOM 660 N N . MET A 1 86 ? 9.281 -11.93 -0.806 1 98.69 86 MET A N 1
ATOM 661 C CA . MET A 1 86 ? 8.844 -11.969 0.586 1 98.69 86 MET A CA 1
ATOM 662 C C . MET A 1 86 ? 9.562 -10.906 1.414 1 98.69 86 MET A C 1
ATOM 664 O O . MET A 1 86 ? 8.938 -10.211 2.219 1 98.69 86 MET A O 1
ATOM 668 N N . SER A 1 87 ? 10.867 -10.773 1.22 1 98.06 87 SER A N 1
ATOM 669 C CA . SER A 1 87 ? 11.656 -9.766 1.922 1 98.06 87 SER A CA 1
ATOM 670 C C . SER A 1 87 ? 11.172 -8.359 1.599 1 98.06 87 SER A C 1
ATOM 672 O O . SER A 1 87 ? 11.047 -7.52 2.492 1 98.06 87 SER A O 1
ATOM 674 N N . LEU A 1 88 ? 10.898 -8.133 0.351 1 98.06 88 LEU A N 1
ATOM 675 C CA . LEU A 1 88 ? 10.383 -6.836 -0.076 1 98.06 88 LEU A CA 1
ATOM 676 C C . LEU A 1 88 ? 9.023 -6.555 0.557 1 98.06 88 LEU A C 1
ATOM 678 O O . LEU A 1 88 ? 8.797 -5.469 1.087 1 98.06 88 LEU A O 1
ATOM 682 N N . ALA A 1 89 ? 8.133 -7.535 0.511 1 98.31 89 ALA A N 1
ATOM 683 C CA . ALA A 1 89 ? 6.777 -7.375 1.038 1 98.31 89 ALA A CA 1
ATOM 684 C C . ALA A 1 89 ? 6.801 -7.102 2.539 1 98.31 89 ALA A C 1
ATOM 686 O O . ALA A 1 89 ? 6.113 -6.199 3.021 1 98.31 89 ALA A O 1
ATOM 687 N N . ARG A 1 90 ? 7.59 -7.836 3.248 1 97.56 90 ARG A N 1
ATOM 688 C CA . ARG A 1 90 ? 7.707 -7.668 4.695 1 97.56 90 ARG A CA 1
ATOM 689 C C . ARG A 1 90 ? 8.32 -6.316 5.043 1 97.56 90 ARG A C 1
ATOM 691 O O . ARG A 1 90 ? 7.852 -5.641 5.961 1 97.56 90 ARG A O 1
ATOM 698 N N . GLY A 1 91 ? 9.398 -5.969 4.34 1 96.12 91 GLY A N 1
ATOM 699 C CA . GLY A 1 91 ? 10.023 -4.672 4.547 1 96.12 91 GLY A CA 1
ATOM 700 C C . GLY A 1 91 ? 9.07 -3.512 4.312 1 96.12 91 GLY A C 1
ATOM 701 O O . GLY A 1 91 ? 9.055 -2.555 5.086 1 96.12 91 GLY A O 1
ATOM 702 N N . LEU A 1 92 ? 8.297 -3.602 3.248 1 96 92 LEU A N 1
ATOM 703 C CA . LEU A 1 92 ? 7.32 -2.572 2.92 1 96 92 LEU A CA 1
ATOM 704 C C . LEU A 1 92 ? 6.23 -2.5 3.982 1 96 92 LEU A C 1
ATOM 706 O O . LEU A 1 92 ? 5.859 -1.411 4.426 1 96 92 LEU A O 1
ATOM 710 N N . ALA A 1 93 ? 5.723 -3.678 4.406 1 95.81 93 ALA A N 1
ATOM 711 C CA . ALA A 1 93 ? 4.691 -3.729 5.441 1 95.81 93 ALA A CA 1
ATOM 712 C C . ALA A 1 93 ? 5.191 -3.107 6.746 1 95.81 93 ALA A C 1
ATOM 714 O O . ALA A 1 93 ? 4.477 -2.332 7.383 1 95.81 93 ALA A O 1
ATOM 715 N N . GLN A 1 94 ? 6.352 -3.389 7.117 1 93.31 94 GLN A N 1
ATOM 716 C CA . GLN A 1 94 ? 6.945 -2.859 8.344 1 93.31 94 GLN A CA 1
ATOM 717 C C . GLN A 1 94 ? 7.18 -1.355 8.234 1 93.31 94 GLN A C 1
ATOM 719 O O . GLN A 1 94 ? 6.949 -0.615 9.188 1 93.31 94 GLN A O 1
ATOM 724 N N . PHE A 1 95 ? 7.68 -0.971 7.086 1 91.44 95 PHE A N 1
ATOM 725 C CA . PHE A 1 95 ? 7.938 0.446 6.855 1 91.44 95 PHE A CA 1
ATOM 726 C C . PHE A 1 95 ? 6.652 1.259 6.988 1 91.44 95 PHE A C 1
ATOM 728 O O . PHE A 1 95 ? 6.66 2.352 7.559 1 91.44 95 PHE A O 1
ATOM 735 N N . LEU A 1 96 ? 5.516 0.782 6.48 1 89.69 96 LEU A N 1
ATOM 736 C CA . LEU A 1 96 ? 4.25 1.505 6.465 1 89.69 96 LEU A CA 1
ATOM 737 C C . LEU A 1 96 ? 3.682 1.633 7.875 1 89.69 96 LEU A C 1
ATOM 739 O O . LEU A 1 96 ? 2.775 2.436 8.109 1 89.69 96 LEU A O 1
ATOM 743 N N . GLU A 1 97 ? 4.238 0.945 8.844 1 88.19 97 GLU A N 1
ATOM 744 C CA . GLU A 1 97 ? 3.83 1.049 10.242 1 88.19 97 GLU A CA 1
ATOM 745 C C . GLU A 1 97 ? 4.609 2.145 10.961 1 88.19 97 GLU A C 1
ATOM 747 O O . GLU A 1 97 ? 4.238 2.551 12.062 1 88.19 97 GLU A O 1
ATOM 752 N N . THR A 1 98 ? 5.676 2.598 10.312 1 84.12 98 THR A N 1
ATOM 753 C CA . THR A 1 98 ? 6.504 3.629 10.93 1 84.12 98 THR A CA 1
ATOM 754 C C . THR A 1 98 ? 5.895 5.012 10.719 1 84.12 98 THR A C 1
ATOM 756 O O . THR A 1 98 ? 5.07 5.199 9.82 1 84.12 98 THR A O 1
ATOM 759 N N . PRO A 1 99 ? 6.281 5.977 11.516 1 79 99 PRO A N 1
ATOM 760 C CA . PRO A 1 99 ? 5.82 7.352 11.305 1 79 99 PRO A CA 1
ATOM 761 C C . PRO A 1 99 ? 6.188 7.895 9.93 1 79 99 PRO A C 1
ATOM 763 O O . PRO A 1 99 ? 5.418 8.656 9.336 1 79 99 PRO A O 1
ATOM 766 N N . HIS A 1 100 ? 7.387 7.473 9.391 1 79.06 100 HIS A N 1
ATOM 767 C CA . HIS A 1 100 ? 7.805 7.914 8.062 1 79.06 100 HIS A CA 1
ATOM 768 C C . HIS A 1 100 ? 6.93 7.301 6.98 1 79.06 100 HIS A C 1
ATOM 770 O O . HIS A 1 100 ? 6.594 7.965 5.996 1 79.06 100 HIS A O 1
ATOM 776 N N . GLY A 1 101 ? 6.578 6.031 7.195 1 82.56 101 GLY A N 1
ATOM 777 C CA . GLY A 1 101 ? 5.684 5.371 6.262 1 82.56 101 GLY A CA 1
ATOM 778 C C . GLY A 1 101 ? 4.289 5.965 6.246 1 82.56 101 GLY A C 1
ATOM 779 O O . GLY A 1 101 ? 3.701 6.16 5.18 1 82.56 101 GLY A O 1
ATOM 780 N N . ASP A 1 102 ? 3.887 6.262 7.418 1 77.62 102 ASP A N 1
ATOM 781 C CA . ASP A 1 102 ? 2.58 6.898 7.551 1 77.62 102 ASP A CA 1
ATOM 782 C C . ASP A 1 102 ? 2.57 8.273 6.895 1 77.62 102 ASP A C 1
ATOM 784 O O . ASP A 1 102 ? 1.607 8.641 6.219 1 77.62 102 ASP A O 1
ATOM 788 N N . ALA A 1 103 ? 3.596 9.047 7.102 1 74.81 103 ALA A N 1
ATOM 789 C CA . ALA A 1 103 ? 3.723 10.383 6.52 1 74.81 103 ALA A CA 1
ATOM 790 C C . ALA A 1 103 ? 3.76 10.32 4.996 1 74.81 103 ALA A C 1
ATOM 792 O O . ALA A 1 103 ? 3.176 11.172 4.32 1 74.81 103 ALA A O 1
ATOM 793 N N . LEU A 1 104 ? 4.402 9.32 4.52 1 77 104 LEU A N 1
ATOM 794 C CA . LEU A 1 104 ? 4.504 9.148 3.074 1 77 104 LEU A CA 1
ATOM 795 C C . LEU A 1 104 ? 3.145 8.789 2.475 1 77 104 LEU A C 1
ATOM 797 O O . LEU A 1 104 ? 2.781 9.297 1.411 1 77 104 LEU A O 1
ATOM 801 N N . MET A 1 105 ? 2.475 7.914 3.146 1 78.38 105 MET A N 1
ATOM 802 C CA . MET A 1 105 ? 1.139 7.539 2.689 1 78.38 105 MET A CA 1
ATOM 803 C C . MET A 1 105 ? 0.201 8.742 2.699 1 78.38 105 MET A C 1
ATOM 805 O O . MET A 1 105 ? -0.567 8.945 1.757 1 78.38 105 MET A O 1
ATOM 809 N N . ARG A 1 106 ? 0.269 9.578 3.646 1 71.81 106 ARG A N 1
ATOM 810 C CA . ARG A 1 106 ? -0.58 10.758 3.77 1 71.81 106 ARG A CA 1
ATOM 811 C C . ARG A 1 106 ? -0.215 11.805 2.725 1 71.81 106 ARG A C 1
ATOM 813 O O . ARG A 1 106 ? -1.092 12.484 2.186 1 71.81 106 ARG A O 1
ATOM 820 N N . GLY A 1 107 ? 1.028 11.922 2.441 1 67.75 107 GLY A N 1
ATOM 821 C CA . GLY A 1 107 ? 1.519 12.945 1.531 1 67.75 107 GLY A CA 1
ATOM 822 C C . GLY A 1 107 ? 1.43 12.539 0.073 1 67.75 107 GLY A C 1
ATOM 823 O O . GLY A 1 107 ? 1.443 13.398 -0.817 1 67.75 107 GLY A O 1
ATOM 824 N N . THR A 1 108 ? 1.403 11.234 -0.127 1 64.5 108 THR A N 1
ATOM 825 C CA . THR A 1 108 ? 1.507 10.781 -1.511 1 64.5 108 THR A CA 1
ATOM 826 C C . THR A 1 108 ? 0.142 10.359 -2.043 1 64.5 108 THR A C 1
ATOM 828 O O . THR A 1 108 ? -0.063 10.289 -3.256 1 64.5 108 THR A O 1
ATOM 831 N N . VAL A 1 109 ? -0.728 10.023 -1.195 1 60.81 109 VAL A N 1
ATOM 832 C CA . VAL A 1 109 ? -2.035 9.562 -1.645 1 60.81 109 VAL A CA 1
ATOM 833 C C . VAL A 1 109 ? -2.91 10.75 -2.02 1 60.81 109 VAL A C 1
ATOM 835 O O . VAL A 1 109 ? -3.812 10.633 -2.852 1 60.81 109 VAL A O 1
ATOM 838 N N . GLN A 1 110 ? -2.541 11.953 -1.52 1 56.38 110 GLN A N 1
ATOM 839 C CA . GLN A 1 110 ? -3.389 13.094 -1.856 1 56.38 110 GLN A CA 1
ATOM 840 C C . GLN A 1 110 ? -2.986 13.703 -3.195 1 56.38 110 GLN A C 1
ATOM 842 O O . GLN A 1 110 ? -1.847 14.141 -3.365 1 56.38 110 GLN A O 1
ATOM 847 N N . VAL A 1 111 ? -3.797 13.281 -4.156 1 55.91 111 VAL A N 1
ATOM 848 C CA . VAL A 1 111 ? -3.611 13.969 -5.426 1 55.91 111 VAL A CA 1
ATOM 849 C C . VAL A 1 111 ? -3.617 15.477 -5.199 1 55.91 111 VAL A C 1
ATOM 851 O O . VAL A 1 111 ? -4.547 16.016 -4.602 1 55.91 111 VAL A O 1
ATOM 854 N N . SER A 1 112 ? -2.498 15.938 -5.254 1 62.72 112 SER A N 1
ATOM 855 C CA . SER A 1 112 ? -2.367 17.391 -5.141 1 62.72 112 SER A CA 1
ATOM 856 C C . SER A 1 112 ? -2.645 18.062 -6.477 1 62.72 112 SER A C 1
ATOM 858 O O . SER A 1 112 ? -2.244 17.578 -7.531 1 62.72 112 SER A O 1
ATOM 860 N N . ASP A 1 113 ? -3.361 19.062 -6.316 1 69.12 113 ASP A N 1
ATOM 861 C CA . ASP A 1 113 ? -3.604 19.906 -7.48 1 69.12 113 ASP A CA 1
ATOM 862 C C . ASP A 1 113 ? -2.381 20.75 -7.805 1 69.12 113 ASP A C 1
ATOM 864 O O . ASP A 1 113 ? -2.336 21.422 -8.844 1 69.12 113 ASP A O 1
ATOM 868 N N . ASP A 1 114 ? -1.367 20.656 -7.051 1 81.69 114 ASP A N 1
ATOM 869 C CA . ASP A 1 114 ? -0.126 21.359 -7.336 1 81.69 114 ASP A CA 1
ATOM 870 C C . ASP A 1 114 ? 0.757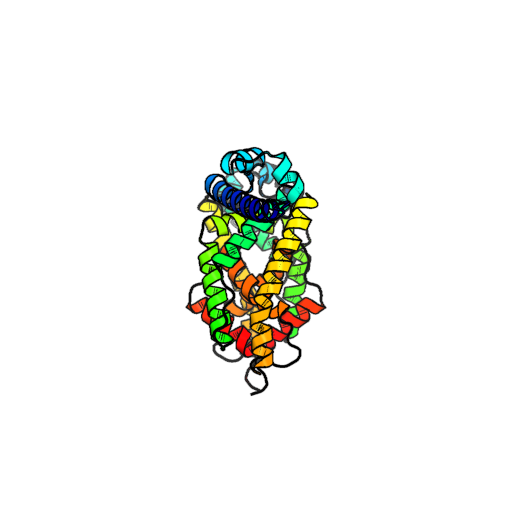 20.562 -8.297 1 81.69 114 ASP A C 1
ATOM 872 O O . ASP A 1 114 ? 1.229 19.484 -7.953 1 81.69 114 ASP A O 1
ATOM 876 N N . PRO A 1 115 ? 0.969 21.125 -9.477 1 85.19 115 PRO A N 1
ATOM 877 C CA . PRO A 1 115 ? 1.724 20.406 -10.5 1 85.19 115 PRO A CA 1
ATOM 878 C C . PRO A 1 115 ? 3.143 20.047 -10.055 1 85.19 115 PRO A C 1
ATOM 880 O O . PRO A 1 115 ? 3.688 19.031 -10.469 1 85.19 115 PRO A O 1
ATOM 883 N N . GLU A 1 116 ? 3.703 20.859 -9.242 1 86.44 116 GLU A N 1
ATOM 884 C CA . GLU A 1 116 ? 5.059 20.594 -8.773 1 86.44 116 GLU A CA 1
ATOM 885 C C . GLU A 1 116 ? 5.094 19.391 -7.824 1 86.44 116 GLU A C 1
ATOM 887 O O . GLU A 1 116 ? 6.027 18.594 -7.863 1 86.44 116 GLU A O 1
ATOM 892 N N . VAL A 1 117 ? 4.121 19.328 -7.008 1 85.88 117 VAL A N 1
ATOM 893 C CA . VAL A 1 117 ? 4.008 18.203 -6.094 1 85.88 117 VAL A CA 1
ATOM 894 C C . VAL A 1 117 ? 3.73 16.922 -6.887 1 85.88 117 VAL A C 1
ATOM 896 O O . VAL A 1 117 ? 4.332 15.875 -6.621 1 85.88 117 VAL A O 1
ATOM 899 N N . ALA A 1 118 ? 2.904 17.109 -7.875 1 84.81 118 ALA A N 1
ATOM 900 C CA . ALA A 1 118 ? 2.557 15.953 -8.711 1 84.81 118 ALA A CA 1
ATOM 901 C C . ALA A 1 118 ? 3.781 15.43 -9.453 1 84.81 118 ALA A C 1
ATOM 903 O O . ALA A 1 118 ? 3.98 14.211 -9.555 1 84.81 118 ALA A O 1
ATOM 904 N N . GLU A 1 119 ? 4.539 16.281 -9.961 1 87.69 119 GLU A N 1
ATOM 905 C CA . GLU A 1 119 ? 5.734 15.898 -10.703 1 87.69 119 GLU A CA 1
ATOM 906 C C . GLU A 1 119 ? 6.762 15.242 -9.789 1 87.69 119 GLU A C 1
ATOM 908 O O . GLU A 1 119 ? 7.371 14.234 -10.156 1 87.69 119 GLU A O 1
ATOM 913 N N . ALA A 1 120 ? 7.027 15.789 -8.617 1 88.25 120 ALA A N 1
ATOM 914 C CA . ALA A 1 120 ? 7.977 15.227 -7.66 1 88.25 120 ALA A CA 1
ATOM 915 C C . ALA A 1 120 ? 7.543 13.836 -7.215 1 88.25 120 ALA A C 1
ATOM 917 O O . ALA A 1 120 ? 8.375 12.945 -7.031 1 88.25 120 ALA A O 1
ATOM 918 N N . ARG A 1 121 ? 6.262 13.711 -7.066 1 86.88 121 ARG A N 1
ATOM 919 C CA . ARG A 1 121 ? 5.711 12.414 -6.68 1 86.88 121 ARG A CA 1
ATOM 920 C C . ARG A 1 121 ? 5.922 11.383 -7.781 1 86.88 121 ARG A C 1
ATOM 922 O O . ARG A 1 121 ? 6.312 10.242 -7.5 1 86.88 121 ARG A O 1
ATOM 929 N N . ARG A 1 122 ? 5.645 11.758 -8.969 1 86.12 122 ARG A N 1
ATOM 930 C CA . ARG A 1 122 ? 5.836 10.859 -10.102 1 86.12 122 ARG A CA 1
ATOM 931 C C . ARG A 1 122 ? 7.293 10.422 -10.211 1 86.12 122 ARG A C 1
ATOM 933 O O . ARG A 1 122 ? 7.582 9.25 -10.461 1 86.12 122 ARG A O 1
ATOM 940 N N . GLU A 1 123 ? 8.125 11.312 -10.078 1 87.44 123 GLU A N 1
ATOM 941 C CA . GLU A 1 123 ? 9.547 11.008 -10.164 1 87.44 123 GLU A CA 1
ATOM 942 C C . GLU A 1 123 ? 9.977 10.07 -9.039 1 87.44 123 GLU A C 1
ATOM 944 O O . GLU A 1 123 ? 10.766 9.148 -9.258 1 87.44 123 GLU A O 1
ATOM 949 N N . PHE A 1 124 ? 9.508 10.344 -7.855 1 88.81 124 PHE A N 1
ATOM 950 C CA . PHE A 1 124 ? 9.789 9.5 -6.707 1 88.81 124 PHE A CA 1
ATOM 951 C C . PHE A 1 124 ? 9.391 8.055 -6.98 1 88.81 124 PHE A C 1
ATOM 953 O O . PHE A 1 124 ? 10.203 7.141 -6.84 1 88.81 124 PHE A O 1
ATOM 960 N N . TRP A 1 125 ? 8.25 7.84 -7.406 1 90.5 125 TRP A N 1
ATOM 961 C CA . TRP A 1 125 ? 7.723 6.492 -7.594 1 90.5 125 TRP A CA 1
ATOM 962 C C . TRP A 1 125 ? 8.398 5.805 -8.773 1 90.5 125 TRP A C 1
ATOM 964 O O . TRP A 1 125 ? 8.672 4.605 -8.734 1 90.5 125 TRP A O 1
ATOM 974 N N . ASN A 1 126 ? 8.625 6.57 -9.852 1 90.75 126 ASN A N 1
ATOM 975 C CA . ASN A 1 126 ? 9.336 5.98 -10.977 1 90.75 126 ASN A CA 1
ATOM 976 C C . ASN A 1 126 ? 10.719 5.477 -10.57 1 90.75 126 ASN A C 1
ATOM 978 O O . ASN A 1 126 ? 11.141 4.402 -11 1 90.75 126 ASN A O 1
ATOM 982 N N . ARG A 1 127 ? 11.375 6.262 -9.781 1 91.81 127 ARG A N 1
ATOM 983 C CA . ARG A 1 127 ? 12.703 5.871 -9.305 1 91.81 127 ARG A CA 1
ATOM 984 C C . ARG A 1 127 ? 12.617 4.641 -8.406 1 91.81 127 ARG A C 1
ATOM 986 O O . ARG A 1 127 ? 13.398 3.697 -8.562 1 91.81 127 ARG A O 1
ATOM 993 N N . ARG A 1 128 ? 11.766 4.664 -7.457 1 93.25 128 ARG A N 1
ATOM 994 C CA . ARG A 1 128 ? 11.633 3.559 -6.512 1 93.25 128 ARG A CA 1
ATOM 995 C C . ARG A 1 128 ? 11.227 2.273 -7.223 1 93.25 128 ARG A C 1
ATOM 997 O O . ARG A 1 128 ? 11.805 1.213 -6.98 1 93.25 128 ARG A O 1
ATOM 1004 N N . LEU A 1 129 ? 10.25 2.35 -8.102 1 94.81 129 LEU A N 1
ATOM 1005 C CA . LEU A 1 129 ? 9.758 1.172 -8.805 1 94.81 129 LEU A CA 1
ATOM 1006 C C . LEU A 1 129 ? 10.828 0.617 -9.742 1 94.81 129 LEU A C 1
ATOM 1008 O O . LEU A 1 129 ? 11.016 -0.599 -9.828 1 94.81 129 LEU A O 1
ATOM 1012 N N . THR A 1 130 ? 11.531 1.536 -10.445 1 94.88 130 THR A N 1
ATOM 1013 C CA . THR A 1 130 ? 12.602 1.098 -11.328 1 94.88 130 THR A CA 1
ATOM 1014 C C . THR A 1 130 ? 13.656 0.317 -10.555 1 94.88 130 THR A C 1
ATOM 1016 O O . THR A 1 130 ? 14.141 -0.715 -11.023 1 94.88 130 THR A O 1
ATOM 1019 N N . ALA A 1 131 ? 13.992 0.772 -9.398 1 95.19 131 ALA A N 1
ATOM 1020 C CA . ALA A 1 131 ? 14.992 0.097 -8.578 1 95.19 131 ALA A CA 1
ATOM 1021 C C . ALA A 1 131 ? 14.516 -1.298 -8.18 1 95.19 131 ALA A C 1
ATOM 1023 O O . ALA A 1 131 ? 15.289 -2.26 -8.234 1 95.19 131 ALA A O 1
ATOM 1024 N N . VAL A 1 132 ? 13.367 -1.479 -7.793 1 97.38 132 VAL A N 1
ATOM 1025 C CA . VAL A 1 132 ? 12.852 -2.73 -7.25 1 97.38 132 VAL A CA 1
ATOM 1026 C C . VAL A 1 132 ? 12.609 -3.725 -8.383 1 97.38 132 VAL A C 1
ATOM 1028 O O . VAL A 1 132 ? 12.562 -4.938 -8.156 1 97.38 132 VAL A O 1
ATOM 1031 N N . GLU A 1 133 ? 12.406 -3.26 -9.609 1 98.06 133 GLU A N 1
ATOM 1032 C CA . GLU A 1 133 ? 12.25 -4.141 -10.766 1 98.06 133 GLU A CA 1
ATOM 1033 C C . GLU A 1 133 ? 13.445 -5.078 -10.906 1 98.06 133 GLU A C 1
ATOM 1035 O O . GLU 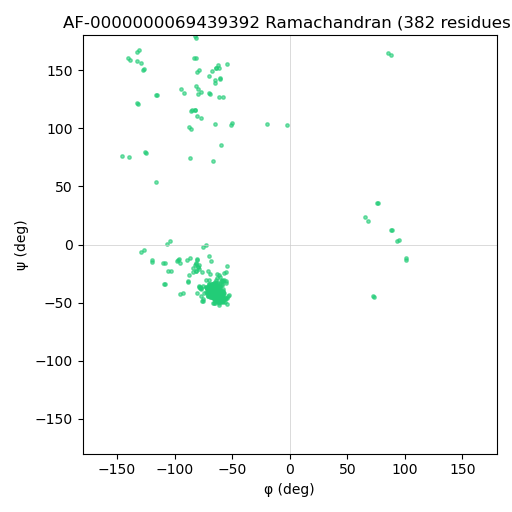A 1 133 ? 13.344 -6.129 -11.547 1 98.06 133 GLU A O 1
ATOM 1040 N N . ALA A 1 134 ? 14.609 -4.688 -10.359 1 98.12 134 ALA A N 1
ATOM 1041 C CA . ALA A 1 134 ? 15.828 -5.496 -10.438 1 98.12 134 ALA A CA 1
ATOM 1042 C C . ALA A 1 134 ? 15.586 -6.898 -9.883 1 98.12 134 ALA A C 1
ATOM 1044 O O . ALA A 1 134 ? 16.172 -7.871 -10.359 1 98.12 134 ALA A O 1
ATOM 1045 N N . ILE A 1 135 ? 14.727 -7.004 -8.891 1 98.5 135 ILE A N 1
ATOM 1046 C CA . ILE A 1 135 ? 14.391 -8.289 -8.289 1 98.5 135 ILE A CA 1
ATOM 1047 C C . ILE A 1 135 ? 13.859 -9.234 -9.359 1 98.5 135 ILE A C 1
ATOM 1049 O O . ILE A 1 135 ? 14.297 -10.383 -9.453 1 98.5 135 ILE A O 1
ATOM 1053 N N . VAL A 1 136 ? 12.961 -8.797 -10.227 1 98.56 136 VAL A N 1
ATOM 1054 C CA . VAL A 1 136 ? 12.305 -9.609 -11.242 1 98.56 136 VAL A CA 1
ATOM 1055 C C . VAL A 1 136 ? 13.258 -9.844 -12.414 1 98.56 136 VAL A C 1
ATOM 1057 O O . VAL A 1 136 ? 13.281 -10.938 -12.992 1 98.56 136 VAL A O 1
ATOM 1060 N N . GLN A 1 137 ? 14.047 -8.836 -12.758 1 98.06 137 GLN A N 1
ATOM 1061 C CA . GLN A 1 137 ? 15.016 -8.961 -13.836 1 98.06 137 GLN A CA 1
ATOM 1062 C C . GLN A 1 137 ? 16.047 -10.039 -13.531 1 98.06 137 GLN A C 1
ATOM 1064 O O . GLN A 1 137 ? 16.391 -10.836 -14.398 1 98.06 137 GLN A O 1
ATOM 1069 N N . ARG A 1 138 ? 16.547 -10.055 -12.312 1 98.12 138 ARG A N 1
ATOM 1070 C CA . ARG A 1 138 ? 17.484 -11.086 -11.898 1 98.12 138 ARG A CA 1
ATOM 1071 C C . ARG A 1 138 ? 16.844 -12.469 -11.969 1 98.12 138 ARG A C 1
ATOM 1073 O O . ARG A 1 138 ? 17.484 -13.445 -12.367 1 98.12 138 ARG A O 1
ATOM 1080 N N . ALA A 1 139 ? 15.625 -12.562 -11.531 1 97.94 139 ALA A N 1
ATOM 1081 C CA . ALA A 1 139 ? 14.898 -13.828 -11.562 1 97.94 139 ALA A CA 1
ATOM 1082 C C . ALA A 1 139 ? 14.688 -14.312 -13 1 97.94 139 ALA A C 1
ATOM 1084 O O . ALA A 1 139 ? 14.672 -15.516 -13.266 1 97.94 139 ALA A O 1
ATOM 1085 N N . LEU A 1 140 ? 14.422 -13.367 -13.945 1 97.06 140 LEU A N 1
ATOM 1086 C CA . LEU A 1 140 ? 14.32 -13.703 -15.359 1 97.06 140 LEU A CA 1
ATOM 1087 C C . LEU A 1 140 ? 15.617 -14.344 -15.859 1 97.06 140 LEU A C 1
ATOM 1089 O O . LEU A 1 140 ? 15.578 -15.352 -16.562 1 97.06 140 LEU A O 1
ATOM 1093 N N . VAL A 1 141 ? 16.75 -13.781 -15.438 1 96.5 141 VAL A N 1
ATOM 1094 C CA . VAL A 1 141 ? 18.078 -14.281 -15.836 1 96.5 141 VAL A CA 1
ATOM 1095 C C . VAL A 1 141 ? 18.297 -15.68 -15.266 1 96.5 141 VAL A C 1
ATOM 1097 O O . VAL A 1 141 ? 18.859 -16.547 -15.93 1 96.5 141 VAL A O 1
ATOM 1100 N N . ARG A 1 142 ? 17.766 -15.961 -14.102 1 96.56 142 ARG A N 1
ATOM 1101 C CA . ARG A 1 142 ? 17.906 -17.25 -13.438 1 96.56 142 ARG A CA 1
ATOM 1102 C C . ARG A 1 142 ? 16.922 -18.266 -14 1 96.56 142 ARG A C 1
ATOM 1104 O O . ARG A 1 142 ? 16.984 -19.453 -13.648 1 96.56 142 ARG A O 1
ATOM 1111 N N . GLY A 1 143 ? 15.961 -17.781 -14.773 1 96.5 143 GLY A N 1
ATOM 1112 C CA . GLY A 1 143 ? 14.992 -18.688 -15.383 1 96.5 143 GLY A CA 1
ATOM 1113 C C . GLY A 1 143 ? 13.797 -18.953 -14.492 1 96.5 143 GLY A C 1
ATOM 1114 O O . GLY A 1 143 ? 12.992 -19.844 -14.781 1 96.5 143 GLY A O 1
ATOM 1115 N N . GLU A 1 144 ? 13.641 -18.172 -13.43 1 97 144 GLU A N 1
ATOM 1116 C CA . GLU A 1 144 ? 12.516 -18.344 -12.508 1 97 144 GLU A CA 1
ATOM 1117 C C . GLU A 1 144 ? 11.25 -17.688 -13.047 1 97 144 GLU A C 1
ATOM 1119 O O . GLU A 1 144 ? 10.141 -18.031 -12.633 1 97 144 GLU A O 1
ATOM 1124 N N . VAL A 1 145 ? 11.5 -16.75 -13.914 1 97.56 145 VAL A N 1
ATOM 1125 C CA . VAL A 1 145 ? 10.398 -15.992 -14.5 1 97.56 145 VAL A CA 1
ATOM 1126 C C . VAL A 1 145 ? 10.328 -16.266 -16 1 97.56 145 VAL A C 1
ATOM 1128 O O . VAL A 1 145 ? 11.352 -16.266 -16.688 1 97.56 145 VAL A O 1
ATOM 1131 N N . ARG A 1 146 ? 9.109 -16.641 -16.484 1 95.88 146 ARG A N 1
ATOM 1132 C CA . ARG A 1 146 ? 8.945 -16.891 -17.906 1 95.88 146 ARG A CA 1
ATOM 1133 C C . ARG A 1 146 ? 9.18 -15.625 -18.734 1 95.88 146 ARG A C 1
ATOM 1135 O O . ARG A 1 146 ? 8.891 -14.523 -18.266 1 95.88 146 ARG A O 1
ATOM 1142 N N . PRO A 1 147 ? 9.633 -15.727 -20.031 1 94.88 147 PRO A N 1
ATOM 1143 C CA . PRO A 1 147 ? 9.805 -14.57 -20.906 1 94.88 147 PRO A CA 1
ATOM 1144 C C . PRO A 1 147 ? 8.492 -13.82 -21.141 1 94.88 147 PRO A C 1
ATOM 1146 O O . PRO A 1 147 ? 7.43 -14.438 -21.219 1 94.88 147 PRO A O 1
ATOM 1149 N N . GLY A 1 148 ? 8.57 -12.547 -21.203 1 93.81 148 GLY A N 1
ATOM 1150 C CA . GLY A 1 148 ? 7.395 -11.75 -21.547 1 93.81 148 GLY A CA 1
ATOM 1151 C C . GLY A 1 148 ? 6.738 -11.117 -20.344 1 93.81 148 GLY A C 1
ATOM 1152 O O . GLY A 1 148 ? 5.895 -10.227 -20.484 1 93.81 148 GLY A O 1
ATOM 1153 N N . VAL A 1 149 ? 7.156 -11.57 -19.109 1 95.75 149 VAL A N 1
ATOM 1154 C CA . VAL A 1 149 ? 6.602 -10.984 -17.906 1 95.75 149 VAL A CA 1
ATOM 1155 C C . VAL A 1 149 ? 7.117 -9.555 -17.75 1 95.75 149 VAL A C 1
ATOM 1157 O O . VAL A 1 149 ? 8.312 -9.297 -17.875 1 95.75 149 VAL A O 1
ATOM 1160 N N . ASP A 1 150 ? 6.227 -8.633 -17.516 1 96.94 150 ASP A N 1
ATOM 1161 C CA . ASP A 1 150 ? 6.598 -7.254 -17.234 1 96.94 150 ASP A CA 1
ATOM 1162 C C . ASP A 1 150 ? 6.973 -7.07 -15.773 1 96.94 150 ASP A C 1
ATOM 1164 O O . ASP A 1 150 ? 6.121 -7.188 -14.891 1 96.94 150 ASP A O 1
ATOM 1168 N N . ALA A 1 151 ? 8.242 -6.73 -15.555 1 98.12 151 ALA A N 1
ATOM 1169 C CA . ALA A 1 151 ? 8.766 -6.574 -14.203 1 98.12 151 ALA A CA 1
ATOM 1170 C C . ALA A 1 151 ? 7.977 -5.52 -13.43 1 98.12 151 ALA A C 1
ATOM 1172 O O . ALA A 1 151 ? 7.746 -5.668 -12.227 1 98.12 151 ALA A O 1
ATOM 1173 N N . ARG A 1 152 ? 7.598 -4.457 -14.102 1 97.12 152 ARG A N 1
ATOM 1174 C CA . ARG A 1 152 ? 6.844 -3.377 -13.469 1 97.12 152 ARG A CA 1
ATOM 1175 C C . ARG A 1 152 ? 5.492 -3.869 -12.969 1 97.12 152 ARG A C 1
ATOM 1177 O O . ARG A 1 152 ? 5.047 -3.475 -11.891 1 97.12 152 ARG A O 1
ATOM 1184 N N . THR A 1 153 ? 4.859 -4.734 -13.742 1 98.12 153 THR A N 1
ATOM 1185 C CA . THR A 1 153 ? 3.576 -5.293 -13.32 1 98.12 153 THR A CA 1
ATOM 1186 C C . THR A 1 153 ? 3.727 -6.094 -12.031 1 98.12 153 THR A C 1
ATOM 1188 O O . THR A 1 153 ? 2.904 -5.98 -11.125 1 98.12 153 THR A O 1
ATOM 1191 N N . VAL A 1 154 ? 4.758 -6.852 -11.891 1 98.62 154 VAL A N 1
ATOM 1192 C CA . VAL A 1 154 ? 5 -7.68 -10.719 1 98.62 154 VAL A CA 1
ATOM 1193 C C . VAL A 1 154 ? 5.191 -6.789 -9.492 1 98.62 154 VAL A C 1
ATOM 1195 O O . VAL A 1 154 ? 4.574 -7.02 -8.445 1 98.62 154 VAL A O 1
ATOM 1198 N N . VAL A 1 155 ? 5.969 -5.789 -9.625 1 98.06 155 VAL A N 1
ATOM 1199 C CA . VAL A 1 155 ? 6.312 -4.906 -8.508 1 98.06 155 VAL A CA 1
ATOM 1200 C C . VAL A 1 155 ? 5.082 -4.105 -8.086 1 98.06 155 VAL A C 1
ATOM 1202 O O . VAL A 1 155 ? 4.824 -3.934 -6.895 1 98.06 155 VAL A O 1
ATOM 1205 N N . LEU A 1 156 ? 4.383 -3.58 -9.078 1 97.69 156 LEU A N 1
ATOM 1206 C CA . LEU A 1 156 ? 3.17 -2.822 -8.789 1 97.69 156 LEU A CA 1
ATOM 1207 C C . LEU A 1 156 ? 2.119 -3.709 -8.133 1 97.69 156 LEU A C 1
ATOM 1209 O O . LEU A 1 156 ? 1.373 -3.25 -7.262 1 97.69 156 LEU A O 1
ATOM 1213 N N . THR A 1 157 ? 2.033 -4.984 -8.539 1 98.69 157 THR A N 1
ATOM 1214 C CA . THR A 1 157 ? 1.098 -5.934 -7.941 1 98.69 157 THR A CA 1
ATOM 1215 C C . THR A 1 157 ? 1.408 -6.148 -6.465 1 98.69 157 THR A C 1
ATOM 1217 O O . THR A 1 157 ? 0.517 -6.062 -5.617 1 98.69 157 THR A O 1
ATOM 1220 N N . LEU A 1 158 ? 2.639 -6.363 -6.164 1 98.69 158 LEU A N 1
ATOM 1221 C CA . LEU A 1 158 ? 3.055 -6.574 -4.781 1 98.69 158 LEU A CA 1
ATOM 1222 C C . LEU A 1 158 ? 2.861 -5.305 -3.957 1 98.69 158 LEU A C 1
ATOM 1224 O O . LEU A 1 158 ? 2.262 -5.348 -2.881 1 98.69 158 LEU A O 1
ATOM 1228 N N . GLY A 1 159 ? 3.365 -4.215 -4.473 1 97.12 159 GLY A N 1
ATOM 1229 C CA . GLY A 1 159 ? 3.242 -2.947 -3.775 1 97.12 159 GLY A CA 1
ATOM 1230 C C . GLY A 1 159 ? 1.801 -2.527 -3.555 1 97.12 159 GLY A C 1
ATOM 1231 O O . GLY A 1 159 ? 1.449 -2.039 -2.479 1 97.12 159 GLY A O 1
ATOM 1232 N N . GLY A 1 160 ? 1.028 -2.684 -4.629 1 96.38 160 GLY A N 1
ATOM 1233 C CA . GLY A 1 160 ? -0.379 -2.332 -4.531 1 96.38 160 GLY A CA 1
ATOM 1234 C C . GLY A 1 160 ? -1.115 -3.102 -3.453 1 96.38 160 GLY A C 1
ATOM 1235 O O . GLY A 1 160 ? -1.92 -2.529 -2.715 1 96.38 160 GLY A O 1
ATOM 1236 N N . TYR A 1 161 ? -0.904 -4.379 -3.316 1 97.88 161 TYR A N 1
ATOM 1237 C CA . TYR A 1 161 ? -1.503 -5.234 -2.297 1 97.88 161 TYR A CA 1
ATOM 1238 C C . TYR A 1 161 ? -1.141 -4.75 -0.899 1 97.88 161 TYR A C 1
ATOM 1240 O O . TYR A 1 161 ? -2.018 -4.574 -0.049 1 97.88 161 TYR A O 1
ATOM 1248 N N . VAL A 1 162 ? 0.106 -4.504 -0.653 1 96.62 162 VAL A N 1
ATOM 1249 C CA . VAL A 1 162 ? 0.588 -4.141 0.675 1 96.62 162 VAL A CA 1
ATOM 1250 C C . VAL A 1 162 ? 0.088 -2.744 1.044 1 96.62 162 VAL A C 1
ATOM 1252 O O . VAL A 1 162 ? -0.339 -2.51 2.176 1 96.62 162 VAL A O 1
ATOM 1255 N N . HIS A 1 163 ? 0.138 -1.844 0.122 1 92.56 163 HIS A N 1
ATOM 1256 C CA . HIS A 1 163 ? -0.332 -0.487 0.379 1 92.56 163 HIS A CA 1
ATOM 1257 C C . HIS A 1 163 ? -1.834 -0.464 0.64 1 92.56 163 HIS A C 1
ATOM 1259 O O . HIS A 1 163 ? -2.318 0.347 1.432 1 92.56 163 HIS A O 1
ATOM 1265 N N . LEU A 1 164 ? -2.58 -1.348 -0.037 1 91.56 164 LEU A N 1
ATOM 1266 C CA . LEU A 1 164 ? -4.023 -1.417 0.16 1 91.56 164 LEU A CA 1
ATOM 1267 C C . LEU A 1 164 ? -4.355 -1.841 1.586 1 91.56 164 LEU A C 1
ATOM 1269 O O . LEU A 1 164 ? -5.289 -1.31 2.193 1 91.56 164 LEU A O 1
ATOM 1273 N N . TRP A 1 165 ? -3.686 -2.812 2.131 1 91.94 165 TRP A N 1
ATOM 1274 C CA . TRP A 1 165 ? -3.863 -3.227 3.518 1 91.94 165 TRP A CA 1
ATOM 1275 C C . TRP A 1 165 ? -3.695 -2.043 4.465 1 91.94 165 TRP A C 1
ATOM 1277 O O . TRP A 1 165 ? -4.531 -1.821 5.344 1 91.94 165 TRP A O 1
ATOM 1287 N N . ALA A 1 166 ? -2.672 -1.243 4.219 1 88.38 166 ALA A N 1
ATOM 1288 C CA . ALA A 1 166 ? -2.365 -0.12 5.102 1 88.38 166 ALA A CA 1
ATOM 1289 C C . ALA A 1 166 ? -3.348 1.028 4.891 1 88.38 166 ALA A C 1
ATOM 1291 O O . ALA A 1 166 ? -3.918 1.552 5.852 1 88.38 166 ALA A O 1
ATOM 1292 N N . ALA A 1 167 ? -3.572 1.411 3.65 1 82.94 167 ALA A N 1
ATOM 1293 C CA . ALA A 1 167 ? -4.301 2.635 3.324 1 82.94 167 ALA A CA 1
ATOM 1294 C C . ALA A 1 167 ? -5.805 2.439 3.492 1 82.94 167 ALA A C 1
ATOM 1296 O O . ALA A 1 167 ? -6.512 3.355 3.916 1 82.94 167 ALA A O 1
ATOM 1297 N N . HIS A 1 168 ? -6.293 1.258 3.162 1 83.5 168 HIS A N 1
ATOM 1298 C CA . HIS A 1 168 ? -7.738 1.087 3.104 1 83.5 168 HIS A CA 1
ATOM 1299 C C . HIS A 1 168 ? -8.242 0.225 4.258 1 83.5 168 HIS A C 1
ATOM 1301 O O . HIS A 1 168 ? -9.305 0.495 4.824 1 83.5 168 HIS A O 1
ATOM 1307 N N . LEU A 1 169 ? -7.461 -0.714 4.664 1 86.12 169 LEU A N 1
ATOM 1308 C CA . LEU A 1 169 ? -7.918 -1.606 5.727 1 86.12 169 LEU A CA 1
ATOM 1309 C C . LEU A 1 169 ? -7.375 -1.164 7.078 1 86.12 169 LEU A C 1
ATOM 1311 O O . LEU A 1 169 ? -7.859 -1.609 8.125 1 86.12 169 LEU A O 1
ATOM 1315 N N . GLY A 1 170 ? -6.367 -0.263 7.047 1 83.75 170 GLY A N 1
ATOM 1316 C CA . GLY A 1 170 ? -5.801 0.223 8.297 1 83.75 170 GLY A CA 1
ATOM 1317 C C . GLY A 1 170 ? -5.047 -0.847 9.062 1 83.75 170 GLY A C 1
ATOM 1318 O O . GLY A 1 170 ? -5.023 -0.831 10.297 1 83.75 170 GLY A O 1
ATOM 1319 N N . GLN A 1 171 ? -4.68 -1.842 8.352 1 87.69 171 GLN A N 1
ATOM 1320 C CA . GLN A 1 171 ? -3.961 -2.975 8.93 1 87.69 171 GLN A CA 1
ATOM 1321 C C . GLN A 1 171 ? -2.697 -3.289 8.133 1 87.69 171 GLN A C 1
ATOM 1323 O O . GLN A 1 171 ? -2.547 -2.836 6.992 1 87.69 171 GLN A O 1
ATOM 1328 N N . THR A 1 172 ? -1.744 -3.939 8.836 1 92.56 172 THR A N 1
ATOM 1329 C CA . THR A 1 172 ? -0.588 -4.508 8.148 1 92.56 172 THR A CA 1
ATOM 1330 C C . THR A 1 172 ? -0.854 -5.961 7.758 1 92.56 172 THR A C 1
ATOM 1332 O O . THR A 1 172 ? -1.368 -6.742 8.555 1 92.56 172 THR A O 1
ATOM 1335 N N . ALA A 1 173 ? -0.542 -6.223 6.398 1 95.31 173 ALA A N 1
ATOM 1336 C CA . ALA A 1 173 ? -0.658 -7.617 5.984 1 95.31 173 ALA A CA 1
ATOM 1337 C C . ALA A 1 173 ? 0.233 -8.516 6.832 1 95.31 173 ALA A C 1
ATOM 1339 O O . ALA A 1 173 ? 1.414 -8.227 7.031 1 95.31 173 ALA A O 1
ATOM 1340 N N . ASP A 1 174 ? -0.421 -9.547 7.391 1 95.75 174 ASP A N 1
ATOM 1341 C CA . ASP A 1 174 ? 0.38 -10.461 8.188 1 95.75 174 ASP A CA 1
ATOM 1342 C C . ASP A 1 174 ? 1.111 -11.469 7.305 1 95.75 174 ASP A C 1
ATOM 1344 O O . ASP A 1 174 ? 0.997 -11.422 6.078 1 95.75 174 ASP A O 1
ATOM 1348 N N . ASP A 1 175 ? 1.957 -12.359 7.973 1 96.81 175 ASP A N 1
ATOM 1349 C CA . ASP A 1 175 ? 2.82 -13.281 7.242 1 96.81 175 ASP A CA 1
ATOM 1350 C C . ASP A 1 175 ? 1.998 -14.234 6.375 1 96.81 175 ASP A C 1
ATOM 1352 O O . ASP A 1 175 ? 2.42 -14.602 5.277 1 96.81 175 ASP A O 1
ATOM 1356 N N . LEU A 1 176 ? 0.805 -14.68 6.848 1 97.12 176 LEU A N 1
ATOM 1357 C CA . LEU A 1 176 ? -0.049 -15.57 6.074 1 97.12 176 LEU A CA 1
ATOM 1358 C C . LEU A 1 176 ? -0.556 -14.891 4.812 1 97.12 176 LEU A C 1
ATOM 1360 O O . LEU A 1 176 ? -0.551 -15.484 3.732 1 97.12 176 LEU A O 1
ATOM 1364 N N . ALA A 1 177 ? -0.975 -13.625 4.945 1 97.81 177 ALA A N 1
ATOM 1365 C CA . ALA A 1 177 ? -1.453 -12.852 3.805 1 97.81 177 ALA A CA 1
ATOM 1366 C C . ALA A 1 177 ? -0.333 -12.617 2.793 1 97.81 177 ALA A C 1
ATOM 1368 O O . ALA A 1 177 ? -0.552 -12.711 1.583 1 97.81 177 ALA A O 1
ATOM 1369 N N . LEU A 1 178 ? 0.764 -12.352 3.256 1 98.56 178 LEU A N 1
ATOM 1370 C CA . LEU A 1 178 ? 1.899 -12.102 2.373 1 98.56 178 LEU A CA 1
ATOM 1371 C C . LEU A 1 178 ? 2.322 -13.383 1.662 1 98.56 178 LEU A C 1
ATOM 1373 O O . LEU A 1 178 ? 2.734 -13.352 0.501 1 98.56 178 LEU A O 1
ATOM 1377 N N . ASP A 1 179 ? 2.35 -14.5 2.42 1 98.31 179 ASP A N 1
ATOM 1378 C CA . ASP A 1 179 ? 2.646 -15.789 1.798 1 98.31 179 ASP A CA 1
ATOM 1379 C C . ASP A 1 179 ? 1.698 -16.062 0.634 1 98.31 179 ASP A C 1
ATOM 1381 O O . ASP A 1 179 ? 2.129 -16.516 -0.432 1 98.31 179 ASP A O 1
ATOM 1385 N N . GLU A 1 180 ? 0.401 -15.836 0.82 1 98 180 GLU A N 1
ATOM 1386 C CA . GLU A 1 180 ? -0.6 -16.062 -0.219 1 98 180 GLU A CA 1
ATOM 1387 C C . GLU A 1 180 ? -0.351 -15.156 -1.425 1 98 180 GLU A C 1
ATOM 1389 O O . GLU A 1 180 ? -0.468 -15.602 -2.57 1 98 180 GLU A O 1
ATOM 1394 N N . LEU A 1 181 ? 0.004 -13.875 -1.187 1 98.62 181 LEU A N 1
ATOM 1395 C CA . LEU A 1 181 ? 0.304 -12.938 -2.258 1 98.62 181 LEU A CA 1
ATOM 1396 C C . LEU A 1 181 ? 1.521 -13.391 -3.059 1 98.62 181 LEU A C 1
ATOM 1398 O O . LEU A 1 181 ? 1.482 -13.422 -4.289 1 98.62 181 LEU A O 1
ATOM 1402 N N . VAL A 1 182 ? 2.551 -13.727 -2.34 1 98.56 182 VAL A N 1
ATOM 1403 C CA . VAL A 1 182 ? 3.803 -14.086 -2.996 1 98.56 182 VAL A CA 1
ATOM 1404 C C . VAL A 1 182 ? 3.617 -15.375 -3.791 1 98.56 182 VAL A C 1
ATOM 1406 O O . VAL A 1 182 ? 4.109 -15.5 -4.914 1 98.56 182 VAL A O 1
ATOM 1409 N N . ASP A 1 183 ? 2.895 -16.359 -3.256 1 97.19 183 ASP A N 1
ATOM 1410 C CA . ASP A 1 183 ? 2.588 -17.578 -3.988 1 97.19 183 ASP A CA 1
ATOM 1411 C C . ASP A 1 183 ? 1.806 -17.266 -5.262 1 97.19 183 ASP A C 1
ATOM 1413 O O . ASP A 1 183 ? 2.074 -17.859 -6.316 1 97.19 183 ASP A O 1
ATOM 1417 N N . LEU A 1 184 ? 0.872 -16.422 -5.164 1 97.69 184 LEU A N 1
ATOM 1418 C CA . LEU A 1 184 ? 0.077 -16.031 -6.32 1 97.69 184 LEU A CA 1
ATOM 1419 C C . LEU A 1 184 ? 0.963 -15.43 -7.41 1 97.69 184 LEU A C 1
ATOM 1421 O O . LEU A 1 184 ? 0.828 -15.781 -8.586 1 97.69 184 LEU A O 1
ATOM 1425 N N . ILE A 1 185 ? 1.817 -14.523 -7.043 1 98.44 185 ILE A N 1
ATOM 1426 C CA . ILE A 1 185 ? 2.701 -13.867 -7.996 1 98.44 185 ILE A CA 1
ATOM 1427 C C . ILE A 1 185 ? 3.652 -14.891 -8.609 1 98.44 185 ILE A C 1
ATOM 1429 O O . ILE A 1 185 ? 3.816 -14.938 -9.836 1 98.44 185 ILE A O 1
ATOM 1433 N N . ILE A 1 186 ? 4.281 -15.727 -7.73 1 97.56 186 ILE A N 1
ATOM 1434 C CA . ILE A 1 186 ? 5.242 -16.719 -8.211 1 97.56 186 ILE A CA 1
ATOM 1435 C C . ILE A 1 186 ? 4.559 -17.672 -9.195 1 97.56 186 ILE A C 1
ATOM 1437 O O . ILE A 1 186 ? 5.082 -17.922 -10.281 1 97.56 186 ILE A O 1
ATOM 1441 N N . ASP A 1 187 ? 3.426 -18.188 -8.828 1 95.75 187 ASP A N 1
ATOM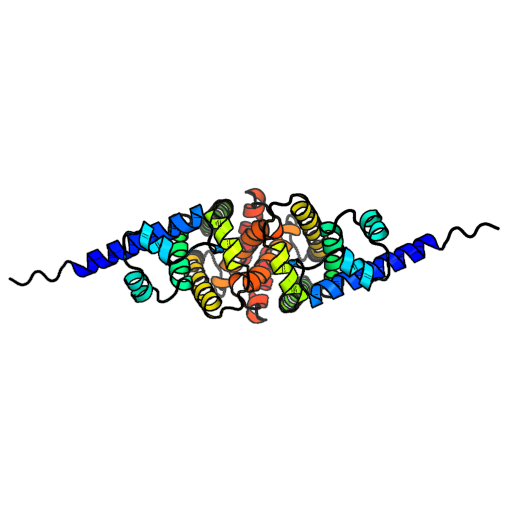 1442 C CA . ASP A 1 187 ? 2.682 -19.078 -9.719 1 95.75 187 ASP A CA 1
ATOM 1443 C C . ASP A 1 187 ? 2.307 -18.359 -11.016 1 95.75 187 ASP A C 1
ATOM 1445 O O . ASP A 1 187 ? 2.199 -19 -12.07 1 95.75 187 ASP A O 1
ATOM 1449 N N . GLY A 1 188 ? 2.145 -17.031 -10.969 1 97 188 GLY A N 1
ATOM 1450 C CA . GLY A 1 188 ? 1.721 -16.234 -12.109 1 97 188 GLY A CA 1
ATOM 1451 C C . GLY A 1 188 ? 2.846 -15.953 -13.086 1 97 188 GLY A C 1
ATOM 1452 O O . GLY A 1 188 ? 2.6 -15.617 -14.25 1 97 188 GLY A O 1
ATOM 1453 N N . VAL A 1 189 ? 4.031 -16.125 -12.625 1 97.06 189 VAL A N 1
ATOM 1454 C CA . VAL A 1 189 ? 5.117 -15.68 -13.5 1 97.06 189 VAL A CA 1
ATOM 1455 C C . VAL A 1 189 ? 6.016 -16.859 -13.844 1 97.06 189 VAL A C 1
ATOM 1457 O O . VAL A 1 189 ? 6.91 -16.75 -14.688 1 97.06 189 VAL A O 1
ATOM 1460 N N . SER A 1 190 ? 5.812 -17.906 -13.109 1 90.5 190 SER A N 1
ATOM 1461 C CA . SER A 1 190 ? 6.719 -19.031 -13.281 1 90.5 190 SER A CA 1
ATOM 1462 C C . SER A 1 190 ? 6.598 -19.641 -14.672 1 90.5 190 SER A C 1
ATOM 1464 O O . SER A 1 190 ? 5.516 -19.625 -15.266 1 90.5 190 SER A O 1
ATOM 1466 N N . ALA A 1 191 ? 7.719 -20.016 -15.195 1 71.94 191 ALA A N 1
ATOM 1467 C CA . ALA A 1 191 ? 7.867 -20.75 -16.453 1 71.94 191 ALA A CA 1
ATOM 1468 C C . ALA A 1 191 ? 7.246 -22.141 -16.344 1 71.94 191 ALA A C 1
ATOM 1470 O O . ALA A 1 191 ? 7.25 -22.75 -15.281 1 71.94 191 ALA A O 1
ATOM 1471 N N . GLY A 1 192 ? 5.93 -22.391 -16.984 1 59.34 192 GLY A N 1
ATOM 1472 C CA . GLY A 1 192 ? 5.414 -23.75 -17.094 1 59.34 192 GLY A CA 1
ATOM 1473 C C . GLY A 1 192 ? 6.363 -24.797 -16.562 1 59.34 192 GLY A C 1
ATOM 1474 O O . GLY A 1 192 ? 7.582 -24.656 -16.688 1 59.34 192 GLY A O 1
ATOM 1475 N N . ARG A 1 193 ? 6.105 -25.375 -15.25 1 42.91 193 ARG A N 1
ATOM 1476 C CA . ARG A 1 193 ? 6.645 -26.734 -15.219 1 42.91 193 ARG A CA 1
ATOM 1477 C C . ARG A 1 193 ? 6.211 -27.516 -16.453 1 42.91 193 ARG A C 1
ATOM 1479 O O . ARG A 1 193 ? 5.148 -27.25 -17.016 1 42.91 193 ARG A O 1
ATOM 1486 N N . MET B 1 1 ? -61.062 -2.447 10.383 1 36.81 1 MET B N 1
ATOM 1487 C CA . MET B 1 1 ? -60.25 -2.869 9.25 1 36.81 1 MET B CA 1
ATOM 1488 C C . MET B 1 1 ? -58.906 -2.123 9.227 1 36.81 1 MET B C 1
ATOM 1490 O O . MET B 1 1 ? -58.844 -0.954 8.844 1 36.81 1 MET B O 1
ATOM 1494 N N . SER B 1 2 ? -57.688 -2.121 10.156 1 40.31 2 SER B N 1
ATOM 1495 C CA . SER B 1 2 ? -56.594 -1.412 10.812 1 40.31 2 SER B CA 1
ATOM 1496 C C . SER B 1 2 ? -55.344 -1.354 9.922 1 40.31 2 SER B C 1
ATOM 1498 O O . SER B 1 2 ? -54.75 -2.385 9.625 1 40.31 2 SER B O 1
ATOM 1500 N N . THR B 1 3 ? -55 -0.58 8.75 1 42.31 3 THR B N 1
ATOM 1501 C CA . THR B 1 3 ? -54.156 -0.506 7.566 1 42.31 3 THR B CA 1
ATOM 1502 C C . THR B 1 3 ? -52.688 -0.335 7.961 1 42.31 3 THR B C 1
ATOM 1504 O O . THR B 1 3 ? -52.312 0.726 8.445 1 42.31 3 THR B O 1
ATOM 1507 N N . GLU B 1 4 ? -51.75 -1.254 8.555 1 43.16 4 GLU B N 1
ATOM 1508 C CA . GLU B 1 4 ? -50.406 -1.56 9.047 1 43.16 4 GLU B CA 1
ATOM 1509 C C . GLU B 1 4 ? -49.375 -1.278 7.98 1 43.16 4 GLU B C 1
ATOM 1511 O O . GLU B 1 4 ? -48.188 -1.663 8.133 1 43.16 4 GLU B O 1
ATOM 1516 N N . LYS B 1 5 ? -49.406 -1.115 6.621 1 46.03 5 LYS B N 1
ATOM 1517 C CA . LYS B 1 5 ? -48.531 -1.163 5.438 1 46.03 5 LYS B CA 1
ATOM 1518 C C . LYS B 1 5 ? -47.562 0.006 5.422 1 46.03 5 LYS B C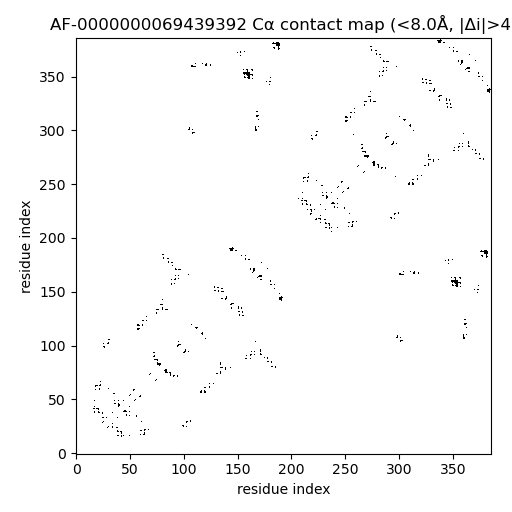 1
ATOM 1520 O O . LYS B 1 5 ? -46.75 0.122 4.512 1 46.03 5 LYS B O 1
ATOM 1525 N N . LYS B 1 6 ? -47.562 1.256 5.84 1 46.19 6 LYS B N 1
ATOM 1526 C CA . LYS B 1 6 ? -47 2.564 5.5 1 46.19 6 LYS B CA 1
ATOM 1527 C C . LYS B 1 6 ? -45.625 2.76 6.129 1 46.19 6 LYS B C 1
ATOM 1529 O O . LYS B 1 6 ? -44.906 3.682 5.762 1 46.19 6 LYS B O 1
ATOM 1534 N N . PRO B 1 7 ? -45.219 2.254 7.082 1 48.97 7 PRO B N 1
ATOM 1535 C CA . PRO B 1 7 ? -43.969 2.662 7.734 1 48.97 7 PRO B CA 1
ATOM 1536 C C . PRO B 1 7 ? -42.719 2.141 7.016 1 48.97 7 PRO B C 1
ATOM 1538 O O . PRO B 1 7 ? -41.688 2.812 6.992 1 48.97 7 PRO B O 1
ATOM 1541 N N . GLN B 1 8 ? -42.781 0.977 6.52 1 49.81 8 GLN B N 1
ATOM 1542 C CA . GLN B 1 8 ? -41.625 0.376 5.859 1 49.81 8 GLN B CA 1
ATOM 1543 C C . GLN B 1 8 ? -41.219 1.151 4.602 1 49.81 8 GLN B C 1
ATOM 1545 O O . GLN B 1 8 ? -40.062 1.381 4.344 1 49.81 8 GLN B O 1
ATOM 1550 N N . ILE B 1 9 ? -42.219 1.474 3.908 1 48.41 9 ILE B N 1
ATOM 1551 C CA . ILE B 1 9 ? -42.062 2.217 2.664 1 48.41 9 ILE B CA 1
ATOM 1552 C C . ILE B 1 9 ? -41.438 3.588 2.963 1 48.41 9 ILE B C 1
ATOM 1554 O O . ILE B 1 9 ? -40.531 4.039 2.268 1 48.41 9 ILE B O 1
ATOM 1558 N N . ARG B 1 10 ? -41.875 4.086 4.098 1 53.28 10 ARG B N 1
ATOM 1559 C CA . ARG B 1 10 ? -41.375 5.402 4.469 1 53.28 10 ARG B CA 1
ATOM 1560 C C . ARG B 1 10 ? -39.906 5.328 4.84 1 53.28 10 ARG B C 1
ATOM 1562 O O . ARG B 1 10 ? -39.125 6.234 4.512 1 53.28 10 ARG B O 1
ATOM 1569 N N . GLY B 1 11 ? -39.719 4.18 5.395 1 69.06 11 GLY B N 1
ATOM 1570 C CA . GLY B 1 11 ? -38.344 3.951 5.793 1 69.06 11 GLY B CA 1
ATOM 1571 C C . GLY B 1 11 ? -37.406 3.789 4.613 1 69.06 11 GLY B C 1
ATOM 1572 O O . GLY B 1 11 ? -36.312 4.363 4.602 1 69.06 11 GLY B O 1
ATOM 1573 N N . VAL B 1 12 ? -37.969 3.055 3.699 1 73 12 VAL B N 1
ATOM 1574 C CA . VAL B 1 12 ? -37.156 2.811 2.496 1 73 12 VAL B CA 1
ATOM 1575 C C . VAL B 1 12 ? -37 4.109 1.706 1 73 12 VAL B C 1
ATOM 1577 O O . VAL B 1 12 ? -35.938 4.402 1.18 1 73 12 VAL B O 1
ATOM 1580 N N . ASN B 1 13 ? -38 4.879 1.726 1 84.19 13 ASN B N 1
ATOM 1581 C CA . ASN B 1 13 ? -37.969 6.168 1.04 1 84.19 13 ASN B CA 1
ATOM 1582 C C . ASN B 1 13 ? -37.031 7.141 1.722 1 84.19 13 ASN B C 1
ATOM 1584 O O . ASN B 1 13 ? -36.281 7.859 1.052 1 84.19 13 ASN B O 1
ATOM 1588 N N . LEU B 1 14 ? -37.062 6.973 3.105 1 90.12 14 LEU B N 1
ATOM 1589 C CA . LEU B 1 14 ? -36.156 7.824 3.879 1 90.12 14 LEU B CA 1
ATOM 1590 C C . LEU B 1 14 ? -34.719 7.473 3.6 1 90.12 14 LEU B C 1
ATOM 1592 O O . LEU B 1 14 ? -33.906 8.359 3.352 1 90.12 14 LEU B O 1
ATOM 1596 N N . GLU B 1 15 ? -34.562 6.227 3.58 1 93.56 15 GLU B N 1
ATOM 1597 C CA . GLU B 1 15 ? -33.188 5.762 3.361 1 93.56 15 GLU B CA 1
ATOM 1598 C C . GLU B 1 15 ? -32.688 6.18 1.985 1 93.56 15 GLU B C 1
ATOM 1600 O O . GLU B 1 15 ? -31.562 6.688 1.86 1 93.56 15 GLU B O 1
ATOM 1605 N N . ARG B 1 16 ? -33.469 5.988 1.039 1 92.94 16 ARG B N 1
ATOM 1606 C CA . ARG B 1 16 ? -33.094 6.34 -0.327 1 92.94 16 ARG B CA 1
ATOM 1607 C C . ARG B 1 16 ? -32.844 7.84 -0.457 1 92.94 16 ARG B C 1
ATOM 1609 O O . ARG B 1 16 ? -31.875 8.258 -1.087 1 92.94 16 ARG B O 1
ATOM 1616 N N . ALA B 1 17 ? -33.688 8.609 0.155 1 95.06 17 ALA B N 1
ATOM 1617 C CA . ALA B 1 17 ? -33.594 10.07 0.085 1 95.06 17 ALA B CA 1
ATOM 1618 C C . ALA B 1 17 ? -32.312 10.555 0.768 1 95.06 17 ALA B C 1
ATOM 1620 O O . ALA B 1 17 ? -31.609 11.422 0.237 1 95.06 17 ALA B O 1
ATOM 1621 N N . VAL B 1 18 ? -32.094 9.969 1.865 1 97.12 18 VAL B N 1
ATOM 1622 C CA . VAL B 1 18 ? -30.938 10.398 2.652 1 97.12 18 VAL B CA 1
ATOM 1623 C C . VAL B 1 18 ? -29.641 9.969 1.955 1 97.12 18 VAL B C 1
ATOM 1625 O O . VAL B 1 18 ? -28.688 10.742 1.876 1 97.12 18 VAL B O 1
ATOM 1628 N N . LEU B 1 19 ? -29.688 8.805 1.471 1 95.38 19 LEU B N 1
ATOM 1629 C CA . LEU B 1 19 ? -28.5 8.32 0.776 1 95.38 19 LEU B CA 1
ATOM 1630 C C . LEU B 1 19 ? -28.25 9.117 -0.494 1 95.38 19 LEU B C 1
ATOM 1632 O O . LEU B 1 19 ? -27.109 9.469 -0.793 1 95.38 19 LEU B O 1
ATOM 1636 N N . ALA B 1 20 ? -29.266 9.445 -1.244 1 94.81 20 ALA B N 1
ATOM 1637 C CA . ALA B 1 20 ? -29.125 10.266 -2.443 1 94.81 20 ALA B CA 1
ATOM 1638 C C . ALA B 1 20 ? -28.625 11.664 -2.096 1 94.81 20 ALA B C 1
ATOM 1640 O O . ALA B 1 20 ? -27.75 12.203 -2.791 1 94.81 20 ALA B O 1
ATOM 1641 N N . ALA B 1 21 ? -29.141 12.227 -0.992 1 96.94 21 ALA B N 1
ATOM 1642 C CA . ALA B 1 21 ? -28.703 13.539 -0.53 1 96.94 21 ALA B CA 1
ATOM 1643 C C . ALA B 1 21 ? -27.234 13.516 -0.099 1 96.94 21 ALA B C 1
ATOM 1645 O O . ALA B 1 21 ? -26.5 14.484 -0.321 1 96.94 21 ALA B O 1
ATOM 1646 N N . THR B 1 22 ? -26.906 12.445 0.533 1 95.62 22 THR B N 1
ATOM 1647 C CA . THR B 1 22 ? -25.531 12.297 0.991 1 95.62 22 THR B CA 1
ATOM 1648 C C . THR B 1 22 ? -24.562 12.273 -0.191 1 95.62 22 THR B C 1
ATOM 1650 O O . THR B 1 22 ? -23.562 12.984 -0.189 1 95.62 22 THR B O 1
ATOM 1653 N N . LEU B 1 23 ? -24.891 11.531 -1.194 1 91.44 23 LEU B N 1
ATOM 1654 C CA . LEU B 1 23 ? -24.047 11.438 -2.385 1 91.44 23 LEU B CA 1
ATOM 1655 C C . LEU B 1 23 ? -23.953 12.789 -3.09 1 91.44 23 LEU B C 1
ATOM 1657 O O . LEU B 1 23 ? -22.891 13.18 -3.555 1 91.44 23 LEU B O 1
ATOM 1661 N N . ALA B 1 24 ? -25.031 13.461 -3.199 1 92.62 24 ALA B N 1
ATOM 1662 C CA . ALA B 1 24 ? -25.047 14.781 -3.814 1 92.62 24 ALA B CA 1
ATOM 1663 C C . ALA B 1 24 ? -24.172 15.766 -3.049 1 92.62 24 ALA B C 1
ATOM 1665 O O . ALA B 1 24 ? -23.484 16.594 -3.65 1 92.62 24 ALA B O 1
ATOM 1666 N N . GLN B 1 25 ? -24.266 15.664 -1.681 1 93.31 25 GLN B N 1
ATOM 1667 C CA . GLN B 1 25 ? -23.453 16.531 -0.841 1 93.31 25 GLN B CA 1
ATOM 1668 C C . GLN B 1 25 ? -21.969 16.234 -1.038 1 93.31 25 GLN B C 1
ATOM 1670 O O . GLN B 1 25 ? -21.156 17.156 -1.131 1 93.31 25 GLN B O 1
ATOM 1675 N N . ILE B 1 26 ? -21.625 15.031 -1.115 1 88.06 26 ILE B N 1
ATOM 1676 C CA . ILE B 1 26 ? -20.25 14.625 -1.326 1 88.06 26 ILE B CA 1
ATOM 1677 C C . ILE B 1 26 ? -19.75 15.164 -2.668 1 88.06 26 ILE B C 1
ATOM 1679 O O . ILE B 1 26 ? -18.625 15.664 -2.768 1 88.06 26 ILE B O 1
ATOM 1683 N N . GLU B 1 27 ? -20.516 15.047 -3.645 1 84.94 27 GLU B N 1
ATOM 1684 C CA . GLU B 1 27 ? -20.172 15.531 -4.977 1 84.94 27 GLU B CA 1
ATOM 1685 C C . GLU B 1 27 ? -19.953 17.047 -4.98 1 84.94 27 GLU B C 1
ATOM 1687 O O . GLU B 1 27 ? -19.062 17.547 -5.664 1 84.94 27 GLU B O 1
ATOM 1692 N N . ALA B 1 28 ? -20.734 17.719 -4.207 1 88.06 28 ALA B N 1
ATOM 1693 C CA . ALA B 1 28 ? -20.75 19.172 -4.227 1 88.06 28 ALA B CA 1
ATOM 1694 C C . ALA B 1 28 ? -19.594 19.75 -3.422 1 88.06 28 ALA B C 1
ATOM 1696 O O . ALA B 1 28 ? -18.953 20.703 -3.846 1 88.06 28 ALA B O 1
ATOM 1697 N N . VAL B 1 29 ? -19.328 19.109 -2.203 1 86.75 29 VAL B N 1
ATOM 1698 C CA . VAL B 1 29 ? -18.438 19.828 -1.306 1 86.75 29 VAL B CA 1
ATOM 1699 C C . VAL B 1 29 ? -17.312 18.906 -0.845 1 86.75 29 VAL B C 1
ATOM 1701 O O . VAL B 1 29 ? -16.375 19.344 -0.184 1 86.75 29 VAL B O 1
ATOM 1704 N N . GLY B 1 30 ? -17.375 17.625 -1.191 1 83.19 30 GLY B N 1
ATOM 1705 C CA . GLY B 1 30 ? -16.391 16.672 -0.707 1 83.19 30 GLY B CA 1
ATOM 1706 C C . GLY B 1 30 ? -16.766 16.047 0.627 1 83.19 30 GLY B C 1
ATOM 1707 O O . GLY B 1 30 ? -17.625 16.578 1.337 1 83.19 30 GLY B O 1
ATOM 1708 N N . ILE B 1 31 ? -16.141 14.977 0.961 1 83.44 31 ILE B N 1
ATOM 1709 C CA . ILE B 1 31 ? -16.438 14.203 2.16 1 83.44 31 ILE B CA 1
ATOM 1710 C C . ILE B 1 31 ? -16.109 15.023 3.402 1 83.44 31 ILE B C 1
ATOM 1712 O O . ILE B 1 31 ? -16.859 15.031 4.375 1 83.44 31 ILE B O 1
ATOM 1716 N N . GLU B 1 32 ? -15.07 15.742 3.387 1 80.69 32 GLU B N 1
ATOM 1717 C CA . GLU B 1 32 ? -14.562 16.453 4.555 1 80.69 32 GLU B CA 1
ATOM 1718 C C . GLU B 1 32 ? -15.484 17.609 4.949 1 80.69 32 GLU B C 1
ATOM 1720 O O . GLU B 1 32 ? -15.539 17.984 6.117 1 80.69 32 GLU B O 1
ATOM 1725 N N . GLN B 1 33 ? -16.203 18.109 4.023 1 87.38 33 GLN B N 1
ATOM 1726 C CA . GLN B 1 33 ? -17.047 19.266 4.262 1 87.38 33 GLN B CA 1
ATOM 1727 C C . GLN B 1 33 ? -18.516 18.875 4.383 1 87.38 33 GLN B C 1
ATOM 1729 O O . GLN B 1 33 ? -19.375 19.734 4.57 1 87.38 33 GLN B O 1
ATOM 1734 N N . THR B 1 34 ? -18.766 17.562 4.316 1 92.19 34 THR B N 1
ATOM 1735 C CA . THR B 1 34 ? -20.141 17.062 4.418 1 92.19 34 THR B CA 1
ATOM 1736 C C . THR B 1 34 ? -20.594 17.016 5.879 1 92.19 34 THR B C 1
ATOM 1738 O O . THR B 1 34 ? -19.844 16.562 6.746 1 92.19 34 THR B O 1
ATOM 1741 N N . ARG B 1 35 ? -21.781 17.609 6.09 1 95.75 35 ARG B N 1
ATOM 1742 C CA . ARG B 1 35 ? -22.359 17.625 7.43 1 95.75 35 ARG B CA 1
ATOM 1743 C C . ARG B 1 35 ? -23.781 17.062 7.43 1 95.75 35 ARG B C 1
ATOM 1745 O O . ARG B 1 35 ? -24.5 17.188 6.441 1 95.75 35 ARG B O 1
ATOM 1752 N N . ILE B 1 36 ? -24.062 16.531 8.555 1 97.19 36 ILE B N 1
ATOM 1753 C CA . ILE B 1 36 ? -25.391 15.938 8.711 1 97.19 36 ILE B CA 1
ATOM 1754 C C . ILE B 1 36 ? -26.469 16.984 8.477 1 97.19 36 ILE B C 1
ATOM 1756 O O . ILE B 1 36 ? -27.484 16.703 7.852 1 97.19 36 ILE B O 1
ATOM 1760 N N . ALA B 1 37 ? -26.266 18.188 8.953 1 97.38 37 ALA B N 1
ATOM 1761 C CA . ALA B 1 37 ? -27.25 19.25 8.82 1 97.38 37 ALA B CA 1
ATOM 1762 C C . ALA B 1 37 ? -27.578 19.531 7.352 1 97.38 37 ALA B C 1
ATOM 1764 O O . ALA B 1 37 ? -28.75 19.672 6.98 1 97.38 37 ALA B O 1
ATOM 1765 N N . GLU B 1 38 ? -26.578 19.578 6.512 1 97.25 38 GLU B N 1
ATOM 1766 C CA . GLU B 1 38 ? -26.75 19.844 5.086 1 97.25 38 GLU B CA 1
ATOM 1767 C C . GLU B 1 38 ? -27.422 18.656 4.391 1 97.25 38 GLU B C 1
ATOM 1769 O O . GLU B 1 38 ? -28.234 18.844 3.486 1 97.25 38 GLU B O 1
ATOM 1774 N N . ILE B 1 39 ? -27.078 17.406 4.805 1 97.88 39 ILE B N 1
ATOM 1775 C CA . ILE B 1 39 ? -27.703 16.219 4.262 1 97.88 39 ILE B CA 1
ATOM 1776 C C . ILE B 1 39 ? -29.203 16.203 4.602 1 97.88 39 ILE B C 1
ATOM 1778 O O . ILE B 1 39 ? -30.031 15.953 3.734 1 97.88 39 ILE B O 1
ATOM 1782 N N . ALA B 1 40 ? -29.469 16.531 5.812 1 97.81 40 ALA B N 1
ATOM 1783 C CA . ALA B 1 40 ? -30.859 16.547 6.273 1 97.81 40 ALA B CA 1
ATOM 1784 C C . ALA B 1 40 ? -31.672 17.562 5.484 1 97.81 40 ALA B C 1
ATOM 1786 O O . ALA B 1 40 ? -32.781 17.266 5.016 1 97.81 40 ALA B O 1
ATOM 1787 N N . ALA B 1 41 ? -31.125 18.719 5.316 1 97.38 41 ALA B N 1
ATOM 1788 C CA . ALA B 1 41 ? -31.797 19.781 4.574 1 97.38 41 ALA B CA 1
ATOM 1789 C C . ALA B 1 41 ? -32.062 19.359 3.133 1 97.38 41 ALA B C 1
ATOM 1791 O O . ALA B 1 41 ? -33.156 19.531 2.621 1 97.38 41 ALA B O 1
ATOM 1792 N N . ARG B 1 42 ? -31.172 18.703 2.521 1 96.44 42 ARG B N 1
ATOM 1793 C CA . ARG B 1 42 ? -31.281 18.266 1.132 1 96.44 42 ARG B CA 1
ATOM 1794 C C . ARG B 1 42 ? -32.281 17.125 0.991 1 96.44 42 ARG B C 1
ATOM 1796 O O . ARG B 1 42 ? -33 17.047 -0.01 1 96.44 42 ARG B O 1
ATOM 1803 N N . ALA B 1 43 ? -32.312 16.297 1.912 1 96.75 43 ALA B N 1
ATOM 1804 C CA . ALA B 1 43 ? -33.188 15.125 1.883 1 96.75 43 ALA B CA 1
ATOM 1805 C C . ALA B 1 43 ? -34.594 15.484 2.344 1 96.75 43 ALA B C 1
ATOM 1807 O O . ALA B 1 43 ? -35.531 14.711 2.162 1 96.75 43 ALA B O 1
ATOM 1808 N N . GLY B 1 44 ? -34.688 16.609 2.998 1 96.44 44 GLY B N 1
ATOM 1809 C CA . GLY B 1 44 ? -36 17 3.531 1 96.44 44 GLY B CA 1
ATOM 1810 C C . GLY B 1 44 ? -36.375 16.234 4.781 1 96.44 44 GLY B C 1
ATOM 1811 O O . GLY B 1 44 ? -37.562 15.852 4.938 1 96.44 44 GLY B O 1
ATOM 1812 N N . VAL B 1 45 ? -35.406 15.945 5.605 1 96.5 45 VAL B N 1
ATOM 1813 C CA . VAL B 1 45 ? -35.688 15.211 6.84 1 96.5 45 VAL B CA 1
ATOM 1814 C C . VAL B 1 45 ? -35 15.914 8.016 1 96.5 45 VAL B C 1
ATOM 1816 O O . VAL B 1 45 ? -34.219 16.844 7.828 1 96.5 45 VAL B O 1
ATOM 1819 N N . HIS B 1 46 ? -35.469 15.477 9.18 1 95.12 46 HIS B N 1
ATOM 1820 C CA . HIS B 1 46 ? -34.812 15.969 10.391 1 95.12 46 HIS B CA 1
ATOM 1821 C C . HIS B 1 46 ? -33.5 15.234 10.664 1 95.12 46 HIS B C 1
ATOM 1823 O O . HIS B 1 46 ? -33.406 14.031 10.43 1 95.12 46 HIS B O 1
ATOM 1829 N N . GLU B 1 47 ? -32.562 15.945 11.297 1 96.44 47 GLU B N 1
ATOM 1830 C CA . GLU B 1 47 ? -31.281 15.352 11.648 1 96.44 47 GLU B CA 1
ATOM 1831 C C . GLU B 1 47 ? -31.469 14.141 12.562 1 96.44 47 GLU B C 1
ATOM 1833 O O . GLU B 1 47 ? -30.719 13.156 12.453 1 96.44 47 GLU B O 1
ATOM 1838 N N . THR B 1 48 ? -32.531 14.188 13.398 1 95.5 48 THR B N 1
ATOM 1839 C CA . THR B 1 48 ? -32.781 13.109 14.352 1 95.5 48 THR B CA 1
ATOM 1840 C C . THR B 1 48 ? -33.094 11.805 13.625 1 95.5 48 THR B C 1
ATOM 1842 O O . THR B 1 48 ? -32.719 10.727 14.094 1 95.5 48 THR B O 1
ATOM 1845 N N . SER B 1 49 ? -33.719 11.914 12.492 1 95.44 49 SER B N 1
ATOM 1846 C CA . SER B 1 49 ? -34.031 10.734 11.695 1 95.44 49 SER B CA 1
ATOM 1847 C C . SER B 1 49 ? -32.781 10.086 11.141 1 95.44 49 SER B C 1
ATOM 1849 O O . SER B 1 49 ? -32.688 8.859 11.055 1 95.44 49 SER B O 1
ATOM 1851 N N . ILE B 1 50 ? -31.797 10.883 10.828 1 96.69 50 ILE B N 1
ATOM 1852 C CA . ILE B 1 50 ? -30.547 10.383 10.289 1 96.69 50 ILE B CA 1
ATOM 1853 C C . ILE B 1 50 ? -29.734 9.719 11.406 1 96.69 50 ILE B C 1
ATOM 1855 O O . ILE B 1 50 ? -29.234 8.602 11.242 1 96.69 50 ILE B O 1
ATOM 1859 N N . TYR B 1 51 ? -29.719 10.352 12.57 1 95.94 51 TYR B N 1
ATOM 1860 C CA . TYR B 1 51 ? -28.953 9.82 13.688 1 95.94 51 TYR B CA 1
ATOM 1861 C C . TYR B 1 51 ? -29.562 8.523 14.211 1 95.94 51 TYR B C 1
ATOM 1863 O O . TYR B 1 51 ? -28.844 7.633 14.664 1 95.94 51 TYR B O 1
ATOM 1871 N N . ARG B 1 52 ? -30.875 8.484 14.203 1 95.56 52 ARG B N 1
ATOM 1872 C CA . ARG B 1 52 ? -31.547 7.277 14.664 1 95.56 52 ARG B CA 1
ATOM 1873 C C . ARG B 1 52 ? -31.156 6.074 13.82 1 95.56 52 ARG B C 1
ATOM 1875 O O . ARG B 1 52 ? -30.922 4.984 14.352 1 95.56 52 ARG B O 1
ATOM 1882 N N . ARG B 1 53 ? -30.969 6.305 12.578 1 95.25 53 ARG B N 1
ATOM 1883 C CA . ARG B 1 53 ? -30.75 5.188 11.664 1 95.25 53 ARG B CA 1
ATOM 1884 C C . ARG B 1 53 ? -29.266 4.902 11.508 1 95.25 53 ARG B C 1
ATOM 1886 O O . ARG B 1 53 ? -28.844 3.74 11.469 1 95.25 53 ARG B O 1
ATOM 1893 N N . TRP B 1 54 ? -28.391 5.941 11.391 1 96 54 TRP B N 1
ATOM 1894 C CA . TRP B 1 54 ? -26.984 5.734 11.055 1 96 54 TRP B CA 1
ATOM 1895 C C . TRP B 1 54 ? -26.078 6.035 12.25 1 96 54 TRP B C 1
ATOM 1897 O O . TRP B 1 54 ? -24.906 5.68 12.25 1 96 54 TRP B O 1
ATOM 1907 N N . LYS B 1 55 ? -26.562 6.688 13.203 1 94.81 55 LYS B N 1
ATOM 1908 C CA . LYS B 1 55 ? -25.906 6.98 14.477 1 94.81 55 LYS B CA 1
ATOM 1909 C C . LYS B 1 55 ? -24.812 8.031 14.305 1 94.81 55 LYS B C 1
ATOM 1911 O O . LYS B 1 55 ? -24.703 8.953 15.109 1 94.81 55 LYS B O 1
ATOM 1916 N N . THR B 1 56 ? -24.031 7.852 13.289 1 94.56 56 THR B N 1
ATOM 1917 C CA . THR B 1 56 ? -22.922 8.773 13.094 1 94.56 56 THR B CA 1
ATOM 1918 C C . THR B 1 56 ? -22.781 9.125 11.617 1 94.56 56 THR B C 1
ATOM 1920 O O . THR B 1 56 ? -23.234 8.375 10.742 1 94.56 56 THR B O 1
ATOM 1923 N N . LEU B 1 57 ? -22.141 10.234 11.352 1 94.38 57 LEU B N 1
ATOM 1924 C CA . LEU B 1 57 ? -21.891 10.68 9.984 1 94.38 57 LEU B CA 1
ATOM 1925 C C . LEU B 1 57 ? -21 9.688 9.242 1 94.38 57 LEU B C 1
ATOM 1927 O O . LEU B 1 57 ? -21.297 9.312 8.102 1 94.38 57 LEU B O 1
ATOM 1931 N N . PRO B 1 58 ? -19.969 9.094 9.906 1 91 58 PRO B N 1
ATOM 1932 C CA . PRO B 1 58 ? -19.125 8.133 9.188 1 91 58 PRO B CA 1
ATOM 1933 C C . PRO B 1 58 ? -19.906 6.906 8.727 1 91 58 PRO B C 1
ATOM 1935 O O . PRO B 1 58 ? -19.688 6.41 7.613 1 91 58 PRO B O 1
ATOM 1938 N N . ARG B 1 59 ? -20.781 6.492 9.398 1 92.69 59 ARG B N 1
ATOM 1939 C CA . ARG B 1 59 ? -21.578 5.332 9.023 1 92.69 59 ARG B CA 1
ATOM 1940 C C . ARG B 1 59 ? -22.516 5.66 7.863 1 92.69 59 ARG B C 1
ATOM 1942 O O . ARG B 1 59 ? -22.719 4.836 6.969 1 92.69 59 ARG B O 1
ATOM 1949 N N . LEU B 1 60 ? -23.125 6.852 7.918 1 95.62 60 LEU B N 1
AT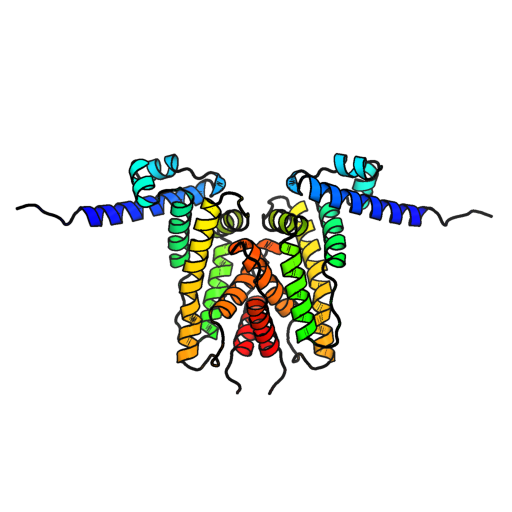OM 1950 C CA . LEU B 1 60 ? -23.969 7.305 6.82 1 95.62 60 LEU B CA 1
ATOM 1951 C C . LEU B 1 60 ? -23.156 7.441 5.535 1 95.62 60 LEU B C 1
ATOM 1953 O O . LEU B 1 60 ? -23.594 7 4.469 1 95.62 60 LEU B O 1
ATOM 1957 N N . LEU B 1 61 ? -22 8.031 5.668 1 91.69 61 LEU B N 1
ATOM 1958 C CA . LEU B 1 61 ? -21.141 8.203 4.508 1 91.69 61 LEU B CA 1
ATOM 1959 C C . LEU B 1 61 ? -20.75 6.852 3.912 1 91.69 61 LEU B C 1
ATOM 1961 O O . LEU B 1 61 ? -20.781 6.68 2.691 1 91.69 61 LEU B O 1
ATOM 1965 N N . ALA B 1 62 ? -20.422 5.914 4.75 1 89 62 ALA B N 1
ATOM 1966 C CA . ALA B 1 62 ? -20.047 4.578 4.297 1 89 62 ALA B CA 1
ATOM 1967 C C . ALA B 1 62 ? -21.188 3.908 3.547 1 89 62 ALA B C 1
ATOM 1969 O O . ALA B 1 62 ? -20.984 3.348 2.467 1 89 62 ALA B O 1
ATOM 1970 N N . ASP B 1 63 ? -22.328 3.996 4.07 1 91.94 63 ASP B N 1
ATOM 1971 C CA . ASP B 1 63 ? -23.484 3.387 3.436 1 91.94 63 ASP B CA 1
ATOM 1972 C C . ASP B 1 63 ? -23.797 4.043 2.09 1 91.94 63 ASP B C 1
ATOM 1974 O O . ASP B 1 63 ? -24.109 3.357 1.118 1 91.94 63 ASP B O 1
ATOM 1978 N N . ALA B 1 64 ? -23.75 5.316 2.006 1 91.88 64 ALA B N 1
ATOM 1979 C CA . ALA B 1 64 ? -24.016 6.051 0.77 1 91.88 64 ALA B CA 1
ATOM 1980 C C . ALA B 1 64 ? -23 5.684 -0.309 1 91.88 64 ALA B C 1
ATOM 1982 O O . ALA B 1 64 ? -23.359 5.48 -1.47 1 91.88 64 ALA B O 1
ATOM 1983 N N . LEU B 1 65 ? -21.781 5.539 0.129 1 87.69 65 LEU B N 1
ATOM 1984 C CA . LEU B 1 65 ? -20.703 5.262 -0.825 1 87.69 65 LEU B CA 1
ATOM 1985 C C . LEU B 1 65 ? -20.797 3.832 -1.345 1 87.69 65 L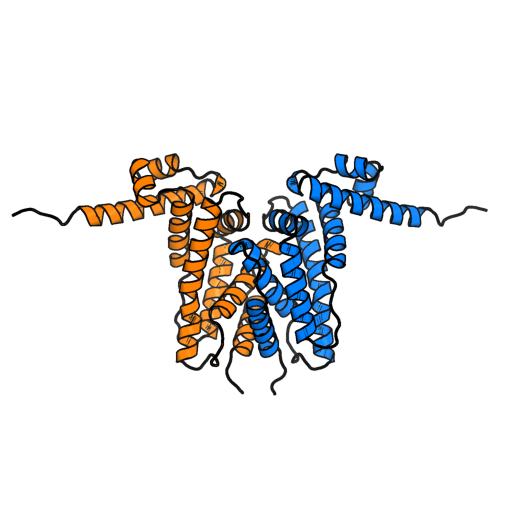EU B C 1
ATOM 1987 O O . LEU B 1 65 ? -20.531 3.576 -2.52 1 87.69 65 LEU B O 1
ATOM 1991 N N . ILE B 1 66 ? -21.172 2.941 -0.532 1 87.69 66 ILE B N 1
ATOM 1992 C CA . ILE B 1 66 ? -21.281 1.545 -0.944 1 87.69 66 ILE B CA 1
ATOM 1993 C C . ILE B 1 66 ? -22.375 1.397 -1.989 1 87.69 66 ILE B C 1
ATOM 1995 O O . ILE B 1 66 ? -22.219 0.667 -2.971 1 87.69 66 ILE B O 1
ATOM 1999 N N . ILE B 1 67 ? -23.469 2.076 -1.692 1 85.62 67 ILE B N 1
ATOM 2000 C CA . ILE B 1 67 ? -24.594 1.997 -2.623 1 85.62 67 ILE B CA 1
ATOM 2001 C C . ILE B 1 67 ? -24.188 2.586 -3.971 1 85.62 67 ILE B C 1
ATOM 2003 O O . ILE B 1 67 ? -24.516 2.029 -5.023 1 85.62 67 ILE B O 1
ATOM 2007 N N . HIS B 1 68 ? -23.516 3.607 -3.967 1 86.62 68 HIS B N 1
ATOM 2008 C CA . HIS B 1 68 ? -23.047 4.258 -5.188 1 86.62 68 HIS B CA 1
ATOM 2009 C C . HIS B 1 68 ? -22.062 3.367 -5.945 1 86.62 68 HIS B C 1
ATOM 2011 O O . HIS B 1 68 ? -22.156 3.223 -7.164 1 86.62 68 HIS B O 1
ATOM 2017 N N . ILE B 1 69 ? -21.188 2.754 -5.246 1 87.75 69 ILE B N 1
ATOM 2018 C CA . ILE B 1 69 ? -20.156 1.921 -5.859 1 87.75 69 ILE B CA 1
ATOM 2019 C C . ILE B 1 69 ? -20.797 0.676 -6.469 1 87.75 69 ILE B C 1
ATOM 2021 O O . ILE B 1 69 ? -20.422 0.254 -7.566 1 87.75 69 ILE B O 1
ATOM 2025 N N . ASP B 1 70 ? -21.703 0.13 -5.781 1 87.06 70 ASP B N 1
ATOM 2026 C CA . ASP B 1 70 ? -22.391 -1.053 -6.293 1 87.06 70 ASP B CA 1
ATOM 2027 C C . ASP B 1 70 ? -23.109 -0.75 -7.609 1 87.06 70 ASP B C 1
ATOM 2029 O O . ASP B 1 70 ? -23.203 -1.616 -8.477 1 87.06 70 ASP B O 1
ATOM 2033 N N . ALA B 1 71 ? -23.594 0.47 -7.684 1 85.12 71 ALA B N 1
ATOM 2034 C CA . ALA B 1 71 ? -24.266 0.888 -8.914 1 85.12 71 ALA B CA 1
ATOM 2035 C C . ALA B 1 71 ? -23.25 1.157 -10.023 1 85.12 71 ALA B C 1
ATOM 2037 O O . ALA B 1 71 ? -23.5 0.83 -11.188 1 85.12 71 ALA B O 1
ATOM 2038 N N . ASP B 1 72 ? -22.141 1.658 -9.719 1 87.56 72 ASP B N 1
ATOM 2039 C CA . ASP B 1 72 ? -21.156 2.1 -10.695 1 87.56 72 ASP B CA 1
ATOM 2040 C C . ASP B 1 72 ? -20.219 0.957 -11.094 1 87.56 72 ASP B C 1
ATOM 2042 O O . ASP B 1 72 ? -19.672 0.941 -12.203 1 87.56 72 ASP B O 1
ATOM 2046 N N . ILE B 1 73 ? -19.984 0.075 -10.109 1 93.25 73 ILE B N 1
ATOM 2047 C CA . ILE B 1 73 ? -19.125 -1.077 -10.359 1 93.25 73 ILE B CA 1
ATOM 2048 C C . ILE B 1 73 ? -19.859 -2.363 -10.008 1 93.25 73 ILE B C 1
ATOM 2050 O O . ILE B 1 73 ? -19.594 -2.975 -8.969 1 93.25 73 ILE B O 1
ATOM 2054 N N . PRO B 1 74 ? -20.719 -2.729 -10.969 1 92.62 74 PRO B N 1
ATOM 2055 C CA . PRO B 1 74 ? -21.406 -4 -10.719 1 92.62 74 PRO B CA 1
ATOM 2056 C C . PRO B 1 74 ? -20.438 -5.18 -10.625 1 92.62 74 PRO B C 1
ATOM 2058 O O . PRO B 1 74 ? -19.328 -5.117 -11.156 1 92.62 74 PRO B O 1
ATOM 2061 N N . ILE B 1 75 ? -20.859 -6.168 -9.867 1 96.19 75 ILE B N 1
ATOM 2062 C CA . ILE B 1 75 ? -20.109 -7.406 -9.812 1 96.19 75 ILE B CA 1
ATOM 2063 C C . ILE B 1 75 ? -20.359 -8.234 -11.062 1 96.19 75 ILE B C 1
ATOM 2065 O O . ILE B 1 75 ? -21.453 -8.773 -11.25 1 96.19 75 ILE B O 1
ATOM 2069 N N . PRO B 1 76 ? -19.406 -8.344 -11.93 1 97.25 76 PRO B N 1
ATOM 2070 C CA . PRO B 1 76 ? -19.625 -9.062 -13.188 1 97.25 76 PRO B CA 1
ATOM 2071 C C . PRO B 1 76 ? -19.828 -10.562 -12.984 1 97.25 76 PRO B C 1
ATOM 2073 O O . PRO B 1 76 ? -19.312 -11.133 -12.016 1 97.25 76 PRO B O 1
ATOM 2076 N N . ASP B 1 77 ? -20.562 -11.133 -13.805 1 97.56 77 ASP B N 1
ATOM 2077 C CA . ASP B 1 77 ? -20.797 -12.57 -13.867 1 97.56 77 ASP B CA 1
ATOM 2078 C C . ASP B 1 77 ? -20.984 -13.039 -15.305 1 97.56 77 ASP B C 1
ATOM 2080 O O . ASP B 1 77 ? -22.078 -13.43 -15.711 1 97.56 77 ASP B O 1
ATOM 2084 N N . THR B 1 78 ? -19.938 -13.148 -16.047 1 98 78 THR B N 1
ATOM 2085 C CA . THR B 1 78 ? -19.969 -13.453 -17.469 1 98 78 THR B CA 1
ATOM 2086 C C . THR B 1 78 ? -19.781 -14.945 -17.703 1 98 78 THR B C 1
ATOM 2088 O O . THR B 1 78 ? -19.984 -15.438 -18.828 1 98 78 THR B O 1
ATOM 2091 N N . GLY B 1 79 ? -19.328 -15.656 -16.766 1 97.88 79 GLY B N 1
ATOM 2092 C CA . GLY B 1 79 ? -18.984 -17.062 -16.922 1 97.88 79 GLY B CA 1
ATOM 2093 C C . GLY B 1 79 ? -17.516 -17.297 -17.219 1 97.88 79 GLY B C 1
ATOM 2094 O O . GLY B 1 79 ? -17.094 -18.422 -17.453 1 97.88 79 GLY B O 1
ATOM 2095 N N . SER B 1 80 ? -16.75 -16.25 -17.219 1 98.25 80 SER B N 1
ATOM 2096 C CA . SER B 1 80 ? -15.312 -16.281 -17.453 1 98.25 80 SER B CA 1
ATOM 2097 C C . SER B 1 80 ? -14.57 -15.461 -16.406 1 98.25 80 SER B C 1
ATOM 2099 O O . SER B 1 80 ? -14.828 -14.266 -16.234 1 98.25 80 SER B O 1
ATOM 2101 N N . LEU B 1 81 ? -13.664 -16.156 -15.695 1 98.19 81 LEU B N 1
ATOM 2102 C CA . LEU B 1 81 ? -12.883 -15.453 -14.68 1 98.19 81 LEU B CA 1
ATOM 2103 C C . LEU B 1 81 ? -12.148 -14.266 -15.289 1 98.19 81 LEU B C 1
ATOM 2105 O O . LEU B 1 81 ? -12.164 -13.164 -14.727 1 98.19 81 LEU B O 1
ATOM 2109 N N . ARG B 1 82 ? -11.492 -14.508 -16.453 1 98.19 82 ARG B N 1
ATOM 2110 C CA . ARG B 1 82 ? -10.734 -13.438 -17.109 1 98.19 82 ARG B CA 1
ATOM 2111 C C . ARG B 1 82 ? -11.625 -12.242 -17.422 1 98.19 82 ARG B C 1
ATOM 2113 O O . ARG B 1 82 ? -11.266 -11.102 -17.125 1 98.19 82 ARG B O 1
ATOM 2120 N N . GLU B 1 83 ? -12.789 -12.477 -18.031 1 98.44 83 GLU B N 1
ATOM 2121 C CA . GLU B 1 83 ? -13.688 -11.398 -18.391 1 98.44 83 GLU B CA 1
ATOM 2122 C C . GLU B 1 83 ? -14.234 -10.68 -17.172 1 98.44 83 GLU B C 1
ATOM 2124 O O . GLU B 1 83 ? -14.383 -9.453 -17.172 1 98.44 83 GLU B O 1
ATOM 2129 N N . ASP B 1 84 ? -14.508 -11.422 -16.125 1 98.62 84 ASP B N 1
ATOM 2130 C CA . ASP B 1 84 ? -15.023 -10.836 -14.891 1 98.62 84 ASP B CA 1
ATOM 2131 C C . ASP B 1 84 ? -13.961 -9.961 -14.227 1 98.62 84 ASP B C 1
ATOM 2133 O O . ASP B 1 84 ? -14.25 -8.836 -13.805 1 98.62 84 ASP B O 1
ATOM 2137 N N . LEU B 1 85 ? -12.711 -10.461 -14.148 1 98.75 85 LEU B N 1
ATOM 2138 C CA . LEU B 1 85 ? -11.633 -9.688 -13.547 1 98.75 85 LEU B CA 1
ATOM 2139 C C . LEU B 1 85 ? -11.344 -8.43 -14.359 1 98.75 85 LEU B C 1
ATOM 2141 O O . LEU B 1 85 ? -11.109 -7.363 -13.797 1 98.75 85 LEU B O 1
ATOM 2145 N N . MET B 1 86 ? -11.344 -8.547 -15.695 1 98.69 86 MET B N 1
ATOM 2146 C CA . MET B 1 86 ? -11.102 -7.398 -16.562 1 98.69 86 MET B CA 1
ATOM 2147 C C . MET B 1 86 ? -12.195 -6.352 -16.391 1 98.69 86 MET B C 1
ATOM 2149 O O . MET B 1 86 ? -11.906 -5.156 -16.281 1 98.69 86 MET B O 1
ATOM 2153 N N . SER B 1 87 ? -13.438 -6.816 -16.328 1 98.06 87 SER B N 1
ATOM 2154 C CA . SER B 1 87 ? -14.57 -5.91 -16.125 1 98.06 87 SER B CA 1
ATOM 2155 C C . SER B 1 87 ? -14.461 -5.184 -14.789 1 98.06 87 SER B C 1
ATOM 2157 O O . SER B 1 87 ? -14.703 -3.975 -14.711 1 98.06 87 SER B O 1
ATOM 2159 N N . LEU B 1 88 ? -14.133 -5.875 -13.781 1 98.12 88 LEU B N 1
ATOM 2160 C CA . LEU B 1 88 ? -13.961 -5.277 -12.461 1 98.12 88 LEU B CA 1
ATOM 2161 C C . LEU B 1 88 ? -12.836 -4.25 -12.477 1 98.12 88 LEU B C 1
ATOM 2163 O O . LEU B 1 88 ? -13 -3.137 -11.969 1 98.12 88 LEU B O 1
ATOM 2167 N N . ALA B 1 89 ? -11.664 -4.66 -13.055 1 98.31 89 ALA B N 1
ATOM 2168 C CA . ALA B 1 89 ? -10.5 -3.785 -13.102 1 98.31 89 ALA B CA 1
ATOM 2169 C C . ALA B 1 89 ? -10.805 -2.496 -13.852 1 98.31 89 ALA B C 1
ATOM 2171 O O . ALA B 1 89 ? -10.477 -1.403 -13.391 1 98.31 89 ALA B O 1
ATOM 2172 N N . ARG B 1 90 ? -11.438 -2.584 -14.984 1 97.56 90 ARG B N 1
ATOM 2173 C CA . ARG B 1 90 ? -11.797 -1.434 -15.805 1 97.56 90 ARG B CA 1
ATOM 2174 C C . ARG B 1 90 ? -12.805 -0.543 -15.086 1 97.56 90 ARG B C 1
ATOM 2176 O O . ARG B 1 90 ? -12.68 0.683 -15.109 1 97.56 90 ARG B O 1
ATOM 2183 N N . GLY B 1 91 ? -13.844 -1.207 -14.508 1 96.12 91 GLY B N 1
ATOM 2184 C CA . GLY B 1 91 ? -14.828 -0.452 -13.75 1 96.12 91 GLY B CA 1
ATOM 2185 C C . GLY B 1 91 ? -14.227 0.325 -12.594 1 96.12 91 GLY B C 1
ATOM 2186 O O . GLY B 1 91 ? -14.57 1.486 -12.375 1 96.12 91 GLY B O 1
ATOM 2187 N N . LEU B 1 92 ? -13.344 -0.281 -11.883 1 96 92 LEU B N 1
ATOM 2188 C CA . LEU B 1 92 ? -12.672 0.361 -10.758 1 96 92 LEU B CA 1
ATOM 2189 C C . LEU B 1 92 ? -11.797 1.516 -11.242 1 96 92 LEU B C 1
ATOM 2191 O O . LEU B 1 92 ? -11.82 2.602 -10.656 1 96 92 LEU B O 1
ATOM 2195 N N . ALA B 1 93 ? -11.008 1.251 -12.344 1 95.81 93 ALA B N 1
ATOM 2196 C CA . ALA B 1 93 ? -10.164 2.295 -12.914 1 95.81 93 ALA B CA 1
ATOM 2197 C C . ALA B 1 93 ? -10.992 3.502 -13.344 1 95.81 93 ALA B C 1
ATOM 2199 O O . ALA B 1 93 ? -10.617 4.645 -13.07 1 95.81 93 ALA B O 1
ATOM 2200 N N . GLN B 1 94 ? -12.094 3.283 -13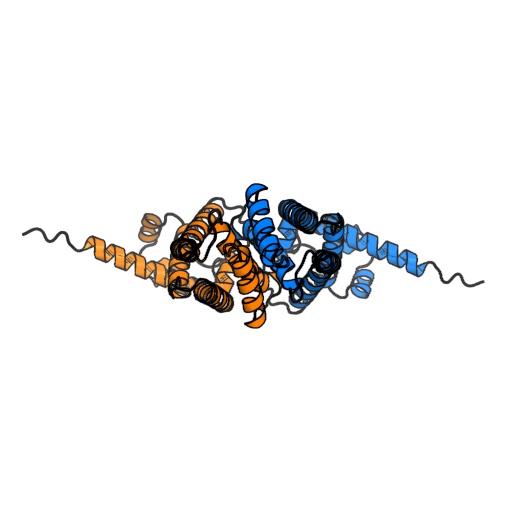.953 1 93.25 94 GLN B N 1
ATOM 2201 C CA . GLN B 1 94 ? -12.977 4.348 -14.422 1 93.25 94 GLN B CA 1
ATOM 2202 C C . GLN B 1 94 ? -13.609 5.09 -13.25 1 93.25 94 GLN B C 1
ATOM 2204 O O . GLN B 1 94 ? -13.727 6.316 -13.273 1 93.25 94 GLN B O 1
ATOM 2209 N N . PHE B 1 95 ? -13.992 4.32 -12.281 1 91.44 95 PHE B N 1
ATOM 2210 C CA . PHE B 1 95 ? -14.609 4.914 -11.102 1 91.44 95 PHE B CA 1
ATOM 2211 C C . PHE B 1 95 ? -13.641 5.859 -10.406 1 91.44 95 PHE B C 1
ATOM 2213 O O . PHE B 1 95 ? -14.031 6.938 -9.953 1 91.44 95 PHE B O 1
ATOM 2220 N N . LEU B 1 96 ? -12.414 5.531 -10.266 1 89.62 96 LEU B N 1
ATOM 2221 C CA . LEU B 1 96 ? -11.414 6.309 -9.547 1 89.62 96 LEU B CA 1
ATOM 2222 C C . LEU B 1 96 ? -11.109 7.613 -10.281 1 89.62 96 LEU B C 1
ATOM 2224 O O . LEU B 1 96 ? -10.508 8.523 -9.711 1 89.62 96 LEU B O 1
ATOM 2228 N N . GLU B 1 97 ? -11.531 7.73 -11.523 1 88.06 97 GLU B N 1
ATOM 2229 C CA . GLU B 1 97 ? -11.359 8.961 -12.289 1 88.06 97 GLU B CA 1
ATOM 2230 C C . GLU B 1 97 ? -12.516 9.93 -12.039 1 88.06 97 GLU B C 1
ATOM 2232 O O . GLU B 1 97 ? -12.438 11.102 -12.406 1 88.06 97 GLU B O 1
ATOM 2237 N N . THR B 1 98 ? -13.586 9.43 -11.383 1 84.06 98 THR B N 1
ATOM 2238 C CA . THR B 1 98 ? -14.75 10.273 -11.117 1 84.06 98 THR B CA 1
ATOM 2239 C C . THR B 1 98 ? -14.531 11.109 -9.852 1 84.06 98 THR B C 1
ATOM 2241 O O . THR B 1 98 ? -13.688 10.773 -9.023 1 84.06 98 THR B O 1
ATOM 2244 N N . PRO B 1 99 ? -15.266 12.141 -9.695 1 79.06 99 PRO B N 1
ATOM 2245 C CA . PRO B 1 99 ? -15.195 12.93 -8.461 1 79.06 99 PRO B CA 1
ATOM 2246 C C . PRO B 1 99 ? -15.508 12.109 -7.215 1 79.06 99 PRO B C 1
ATOM 2248 O O . PRO B 1 99 ? -14.906 12.336 -6.16 1 79.06 99 PRO B O 1
ATOM 2251 N N . HIS B 1 100 ? -16.438 11.133 -7.359 1 79.06 100 HIS B N 1
ATOM 2252 C CA . HIS B 1 100 ? -16.766 10.281 -6.223 1 79.06 100 HIS B CA 1
ATOM 2253 C C . HIS B 1 100 ? -15.617 9.344 -5.875 1 79.06 100 HIS B C 1
ATOM 2255 O O . HIS B 1 100 ? -15.344 9.102 -4.695 1 79.06 100 HIS B O 1
ATOM 2261 N N . GLY B 1 101 ? -14.969 8.852 -6.918 1 82.69 101 GLY B N 1
ATOM 2262 C CA . GLY B 1 101 ? -13.805 8.008 -6.695 1 82.69 101 GLY B CA 1
ATOM 2263 C C . GLY B 1 101 ? -12.648 8.758 -6.055 1 82.69 101 GLY B C 1
ATOM 2264 O O . GLY B 1 101 ? -12 8.242 -5.137 1 82.69 101 GLY B O 1
ATOM 2265 N N . ASP B 1 102 ? -12.516 9.906 -6.531 1 77.44 102 ASP B N 1
ATOM 2266 C CA . ASP B 1 102 ? -11.477 10.758 -5.969 1 77.44 102 ASP B CA 1
ATOM 2267 C C . ASP B 1 102 ? -11.766 11.086 -4.504 1 77.44 102 ASP B C 1
ATOM 2269 O O . ASP B 1 102 ? -10.867 11.062 -3.666 1 77.44 102 ASP B O 1
ATOM 2273 N N . ALA B 1 103 ? -13.008 11.414 -4.188 1 74.69 103 ALA B N 1
ATOM 2274 C CA . ALA B 1 103 ? -13.422 11.727 -2.822 1 74.69 103 ALA B CA 1
ATOM 2275 C C . ALA B 1 103 ? -13.227 10.531 -1.896 1 74.69 103 ALA B C 1
ATOM 2277 O O . ALA B 1 103 ? -12.789 10.688 -0.751 1 74.69 103 ALA B O 1
ATOM 2278 N N . LEU B 1 104 ? -13.477 9.398 -2.453 1 76.94 104 LEU B N 1
ATOM 2279 C CA . LEU B 1 104 ? -13.312 8.18 -1.67 1 76.94 104 LEU B CA 1
ATOM 2280 C C . LEU B 1 104 ? -11.844 7.914 -1.37 1 76.94 104 LEU B C 1
ATOM 2282 O O . LEU B 1 104 ? -11.492 7.535 -0.25 1 76.94 104 LEU B O 1
ATOM 2286 N N . MET B 1 105 ? -11.055 8.078 -2.303 1 78.25 105 MET B N 1
ATOM 2287 C CA . MET B 1 105 ? -9.625 7.898 -2.111 1 78.25 105 MET B CA 1
ATOM 2288 C C . MET B 1 105 ? -9.078 8.891 -1.086 1 78.25 105 MET B C 1
ATOM 2290 O O . MET B 1 105 ? -8.289 8.516 -0.215 1 78.25 105 MET B O 1
ATOM 2294 N N . ARG B 1 106 ? -9.508 10.094 -1.125 1 71.81 106 ARG B N 1
ATOM 2295 C CA . ARG B 1 106 ? -9.062 11.125 -0.197 1 71.81 106 ARG B CA 1
ATOM 2296 C C . ARG B 1 106 ? -9.562 10.844 1.217 1 71.81 106 ARG B C 1
ATOM 2298 O O . ARG B 1 106 ? -8.844 11.086 2.191 1 71.81 106 ARG B O 1
ATOM 2305 N N . GLY B 1 107 ? -10.758 10.328 1.32 1 67.62 107 GLY B N 1
ATOM 2306 C CA . GLY B 1 107 ? -11.391 10.109 2.613 1 67.62 107 GLY B CA 1
ATOM 2307 C C . GLY B 1 107 ? -10.984 8.797 3.256 1 67.62 107 GLY B C 1
ATOM 2308 O O . GLY B 1 107 ? -11.117 8.625 4.469 1 67.62 107 GLY B O 1
ATOM 2309 N N . THR B 1 108 ? -10.5 7.906 2.4 1 64.5 108 THR B N 1
ATOM 2310 C CA . THR B 1 108 ? -10.273 6.566 2.932 1 64.5 108 THR B CA 1
ATOM 2311 C C . THR B 1 108 ? -8.781 6.312 3.135 1 64.5 108 THR B C 1
ATOM 2313 O O . THR B 1 108 ? -8.398 5.41 3.885 1 64.5 108 THR B O 1
ATOM 2316 N N . VAL B 1 109 ? -7.996 6.996 2.48 1 60.56 109 VAL B N 1
ATOM 2317 C CA . VAL B 1 109 ? -6.562 6.758 2.586 1 60.56 109 VAL B CA 1
ATOM 2318 C C . VAL B 1 109 ? -6.02 7.422 3.85 1 60.56 109 VAL B C 1
ATOM 2320 O O . VAL B 1 109 ? -5.016 6.977 4.41 1 60.56 109 VAL B O 1
ATOM 2323 N N . GLN B 1 110 ? -6.785 8.391 4.391 1 56.16 110 GLN B N 1
ATOM 2324 C CA . GLN B 1 110 ? -6.254 9.039 5.586 1 56.16 110 GLN B CA 1
ATOM 2325 C C . GLN B 1 110 ? -6.645 8.281 6.848 1 56.16 110 GLN B C 1
ATOM 2327 O O . GLN B 1 110 ? -7.832 8.102 7.129 1 56.16 110 GLN B O 1
ATOM 2332 N N . VAL B 1 111 ? -5.621 7.531 7.293 1 56.09 111 VAL B N 1
ATOM 2333 C CA . VAL B 1 111 ? -5.836 6.922 8.602 1 56.09 111 VAL B CA 1
ATOM 2334 C C . VAL B 1 111 ? -6.289 7.988 9.602 1 56.09 111 VAL B C 1
ATOM 2336 O O . VAL B 1 111 ? -5.629 9.016 9.758 1 56.09 111 VAL B O 1
ATOM 2339 N N . SER B 1 112 ? -7.562 7.922 9.812 1 62.88 112 SER B N 1
ATOM 2340 C CA . SER B 1 112 ? -8.109 8.828 10.812 1 62.88 112 SER B CA 1
ATOM 2341 C C . SER B 1 112 ? -7.859 8.297 12.227 1 62.88 112 SER B C 1
ATOM 2343 O O . SER B 1 112 ? -7.961 7.098 12.469 1 62.88 112 SER B O 1
ATOM 2345 N N . ASP B 1 113 ? -7.418 9.211 12.992 1 69.38 113 ASP B N 1
ATOM 2346 C CA . ASP B 1 113 ? -7.273 8.891 14.406 1 69.38 113 ASP B CA 1
ATOM 2347 C C . ASP B 1 113 ? -8.633 8.812 15.094 1 69.38 113 ASP B C 1
ATOM 2349 O O . ASP B 1 113 ? -8.727 8.406 16.25 1 69.38 113 ASP B O 1
ATOM 2353 N N . ASP B 1 114 ? -9.742 9.039 14.383 1 81.62 114 ASP B N 1
ATOM 2354 C CA . ASP B 1 114 ? -11.086 8.883 14.938 1 81.62 114 ASP B CA 1
ATOM 2355 C C . ASP B 1 114 ? -11.562 7.441 14.828 1 81.62 114 ASP B C 1
ATOM 2357 O O . ASP B 1 114 ? -11.75 6.922 13.727 1 81.62 114 ASP B O 1
ATOM 2361 N N . PRO B 1 115 ? -11.734 6.855 15.969 1 85.25 115 PRO B N 1
ATOM 2362 C CA . PRO B 1 115 ? -12.109 5.441 15.977 1 85.25 115 PRO B CA 1
ATOM 2363 C C . PRO B 1 115 ? -13.414 5.168 15.234 1 85.25 115 PRO B C 1
ATOM 2365 O O . PRO B 1 115 ? -13.578 4.09 14.656 1 85.25 115 PRO B O 1
ATOM 2368 N N . GLU B 1 116 ? -14.266 6.078 15.242 1 86.5 116 GLU B N 1
ATOM 2369 C CA . GLU B 1 116 ? -15.539 5.898 14.547 1 86.5 116 GLU B CA 1
ATOM 2370 C C . GLU B 1 116 ? -15.352 5.891 13.031 1 86.5 116 GLU B C 1
ATOM 2372 O O . GLU B 1 116 ? -15.992 5.113 12.328 1 86.5 116 GLU B O 1
ATOM 2377 N N . VAL B 1 117 ? -14.539 6.746 12.578 1 86 117 VAL B N 1
ATOM 2378 C CA . VAL B 1 117 ? -14.227 6.797 11.148 1 86 117 VAL B CA 1
ATOM 2379 C C . VAL B 1 117 ? -13.492 5.527 10.734 1 86 117 VAL B C 1
ATOM 2381 O O . VAL B 1 117 ? -13.805 4.93 9.703 1 86 117 VAL B O 1
ATOM 2384 N N . ALA B 1 118 ? -12.586 5.102 11.641 1 85 118 ALA B N 1
ATOM 2385 C CA . ALA B 1 118 ? -11.82 3.893 11.359 1 85 118 ALA B CA 1
ATOM 2386 C C . ALA B 1 118 ? -12.734 2.672 11.273 1 85 118 ALA B C 1
ATOM 2388 O O . ALA B 1 118 ? -12.57 1.827 10.391 1 85 118 ALA B O 1
ATOM 2389 N N . GLU B 1 119 ? -13.68 2.572 12.133 1 87.88 119 GLU B N 1
ATOM 2390 C CA . GLU B 1 119 ? -14.609 1.442 12.156 1 87.88 119 GLU B CA 1
ATOM 2391 C C . GLU B 1 119 ? -15.516 1.45 10.93 1 87.88 119 GLU B C 1
ATOM 2393 O O . GLU B 1 119 ? -15.758 0.405 10.32 1 87.88 119 GLU B O 1
ATOM 2398 N N . ALA B 1 120 ? -16.062 2.619 10.547 1 88.44 120 ALA B N 1
ATOM 2399 C CA . ALA B 1 120 ? -16.922 2.738 9.375 1 88.44 120 ALA B CA 1
ATOM 2400 C C . ALA B 1 120 ? -16.172 2.371 8.094 1 88.44 120 ALA B C 1
ATOM 2402 O O . ALA B 1 120 ? -16.734 1.737 7.199 1 88.44 120 ALA B O 1
ATOM 2403 N N . ARG B 1 121 ? -14.938 2.756 8.086 1 87 121 ARG B N 1
ATOM 2404 C CA . ARG B 1 121 ? -14.094 2.436 6.941 1 87 121 ARG B CA 1
ATOM 2405 C C . ARG B 1 121 ? -13.852 0.934 6.84 1 87 121 ARG B C 1
ATOM 2407 O O . ARG B 1 121 ? -13.93 0.359 5.75 1 87 121 ARG B O 1
ATOM 2414 N N . ARG B 1 122 ? -13.562 0.343 7.926 1 86 122 ARG B N 1
ATOM 2415 C CA . ARG B 1 122 ? -13.336 -1.099 7.945 1 86 122 ARG B CA 1
ATOM 2416 C C . ARG B 1 122 ? -14.586 -1.854 7.496 1 86 122 ARG B C 1
ATOM 2418 O O . ARG B 1 122 ? -14.484 -2.82 6.734 1 86 122 ARG B O 1
ATOM 2425 N N . GLU B 1 123 ? -15.625 -1.444 7.957 1 87.75 123 GLU B N 1
ATOM 2426 C CA . GLU B 1 123 ? -16.875 -2.094 7.586 1 87.75 123 GLU B CA 1
ATOM 2427 C C . GLU B 1 123 ? -17.172 -1.925 6.098 1 87.75 123 GLU B C 1
ATOM 2429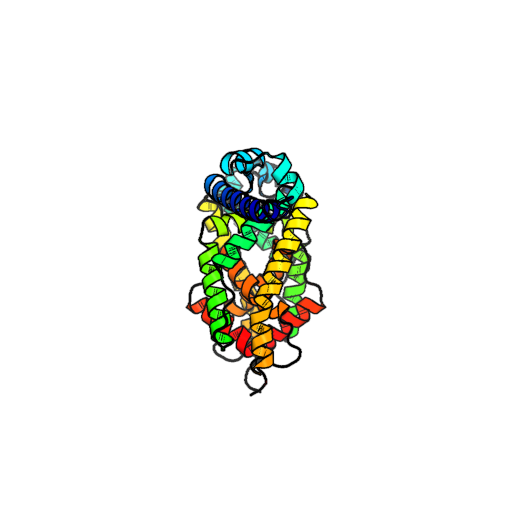 O O . GLU B 1 123 ? -17.609 -2.867 5.434 1 87.75 123 GLU B O 1
ATOM 2434 N N . PHE B 1 124 ? -16.953 -0.738 5.586 1 89 124 PHE B N 1
ATOM 2435 C CA . PHE B 1 124 ? -17.141 -0.452 4.168 1 89 124 PHE B CA 1
ATOM 2436 C C . PHE B 1 124 ? -16.312 -1.4 3.312 1 89 124 PHE B C 1
ATOM 2438 O O . PHE B 1 124 ? -16.844 -2.062 2.418 1 89 124 PHE B O 1
ATOM 2445 N N . TRP B 1 125 ? -15.078 -1.531 3.623 1 90.62 125 TRP B N 1
ATOM 2446 C CA . TRP B 1 125 ? -14.172 -2.326 2.807 1 90.62 125 TRP B CA 1
ATOM 2447 C C . TRP B 1 125 ? -14.453 -3.814 2.961 1 90.62 125 TRP B C 1
ATOM 2449 O O . TRP B 1 125 ? -14.383 -4.574 1.991 1 90.62 125 TRP B O 1
ATOM 2459 N N . ASN B 1 126 ? -14.789 -4.23 4.164 1 90.88 126 ASN B N 1
ATOM 2460 C CA . ASN B 1 126 ? -15.141 -5.633 4.348 1 90.88 126 ASN B CA 1
ATOM 2461 C C . ASN B 1 126 ? -16.359 -6.016 3.52 1 90.88 126 ASN B C 1
ATOM 2463 O O . ASN B 1 126 ? -16.391 -7.082 2.904 1 90.88 126 ASN B O 1
ATOM 2467 N N . ARG B 1 127 ? -17.328 -5.152 3.51 1 91.88 127 ARG B N 1
ATOM 2468 C CA . ARG B 1 127 ? -18.531 -5.406 2.729 1 91.88 127 ARG B CA 1
ATOM 2469 C C . ARG B 1 127 ? -18.219 -5.43 1.235 1 91.88 127 ARG B C 1
ATOM 2471 O O . ARG B 1 127 ? -18.656 -6.332 0.52 1 91.88 127 ARG B O 1
ATOM 2478 N N . ARG B 1 128 ? -17.5 -4.449 0.752 1 93.31 128 ARG B N 1
ATOM 2479 C CA . ARG B 1 128 ? -17.188 -4.348 -0.669 1 93.31 128 ARG B CA 1
ATOM 2480 C C . ARG B 1 128 ? -16.328 -5.531 -1.126 1 93.31 128 ARG B C 1
ATOM 2482 O O . ARG B 1 128 ? -16.625 -6.148 -2.152 1 93.31 128 ARG B O 1
ATOM 2489 N N . LEU B 1 129 ? -15.336 -5.879 -0.334 1 94.88 129 LEU B N 1
ATOM 2490 C CA . LEU B 1 129 ? -14.438 -6.973 -0.695 1 94.88 129 LEU B CA 1
ATOM 2491 C C . LEU B 1 129 ? -15.164 -8.312 -0.651 1 94.88 129 LEU B C 1
ATOM 2493 O O . LEU B 1 129 ? -14.992 -9.148 -1.541 1 94.88 129 LEU B O 1
ATOM 2497 N N . THR B 1 130 ? -16 -8.5 0.336 1 94.81 130 THR B N 1
ATOM 2498 C CA . THR B 1 130 ? -16.766 -9.727 0.435 1 94.81 130 THR B CA 1
ATOM 2499 C C . THR B 1 130 ? -17.656 -9.906 -0.792 1 94.81 130 THR B C 1
ATOM 2501 O O . THR B 1 130 ? -17.75 -11.008 -1.339 1 94.81 130 THR B O 1
ATOM 2504 N N . ALA B 1 131 ? -18.281 -8.844 -1.24 1 95.12 131 ALA B N 1
ATOM 2505 C CA . ALA B 1 131 ? -19.156 -8.906 -2.412 1 95.12 131 ALA B CA 1
ATOM 2506 C C . ALA B 1 131 ? -18.359 -9.297 -3.658 1 95.12 131 ALA B C 1
ATOM 2508 O O . ALA B 1 131 ? -18.812 -10.141 -4.445 1 95.12 131 ALA B O 1
ATOM 2509 N N . VAL B 1 132 ? -17.219 -8.797 -3.848 1 97.44 132 VAL B N 1
ATOM 2510 C CA . VAL B 1 132 ? -16.453 -8.984 -5.074 1 97.44 132 VAL B CA 1
ATOM 2511 C C . VAL B 1 132 ? -15.781 -10.359 -5.059 1 97.44 132 VAL B C 1
ATOM 2513 O O . VAL B 1 132 ? -15.406 -10.883 -6.109 1 97.44 132 VAL B O 1
ATOM 2516 N N . GLU B 1 133 ? -15.602 -10.945 -3.91 1 98.06 133 GLU B N 1
ATOM 2517 C CA . GLU B 1 133 ? -15.055 -12.297 -3.809 1 98.06 133 GLU B CA 1
ATOM 2518 C C . GLU B 1 133 ? -15.898 -13.297 -4.586 1 98.06 133 GLU B C 1
ATOM 2520 O O . GLU B 1 133 ? -15.422 -14.375 -4.945 1 98.06 133 GLU B O 1
ATOM 2525 N N . ALA B 1 134 ? -17.172 -12.992 -4.805 1 98.12 134 ALA B N 1
ATOM 2526 C CA . ALA B 1 134 ? -18.078 -13.875 -5.527 1 98.12 134 ALA B CA 1
ATOM 2527 C C . ALA B 1 134 ? -17.531 -14.219 -6.91 1 98.12 134 ALA B C 1
ATOM 2529 O O . ALA B 1 134 ? -17.75 -15.32 -7.41 1 98.12 134 ALA B O 1
ATOM 2530 N N . ILE B 1 135 ? -16.797 -13.297 -7.496 1 98.5 135 ILE B N 1
ATOM 2531 C CA . ILE B 1 135 ? -16.203 -13.508 -8.805 1 98.5 135 ILE B CA 1
ATOM 2532 C C . ILE B 1 135 ? -15.281 -14.727 -8.758 1 98.5 135 ILE B C 1
ATOM 2534 O O . ILE B 1 135 ? -15.359 -15.609 -9.617 1 98.5 135 ILE B O 1
ATOM 2538 N N . VAL B 1 136 ? -14.469 -14.828 -7.75 1 98.56 136 VAL B N 1
ATOM 2539 C CA . VAL B 1 136 ? -13.477 -15.891 -7.605 1 98.56 136 VAL B CA 1
ATOM 2540 C C . VAL B 1 136 ? -14.156 -17.172 -7.16 1 98.56 136 VAL B C 1
ATOM 2542 O O . VAL B 1 136 ? -13.797 -18.266 -7.609 1 98.56 136 VAL B O 1
ATOM 2545 N N . GLN B 1 137 ? -15.117 -17.094 -6.305 1 98.06 137 GLN B N 1
ATOM 2546 C CA . GLN B 1 137 ? -15.852 -18.25 -5.832 1 98.06 137 GLN B CA 1
ATOM 2547 C C . GLN B 1 137 ? -16.578 -18.953 -6.977 1 98.06 137 GLN B C 1
ATOM 2549 O O . GLN B 1 137 ? -16.562 -20.188 -7.07 1 98.06 137 GLN B O 1
ATOM 2554 N N . ARG B 1 138 ? -17.188 -18.203 -7.832 1 98.12 138 ARG B N 1
ATOM 2555 C CA . ARG B 1 138 ? -17.844 -18.766 -9.008 1 98.12 138 ARG B CA 1
ATOM 2556 C C . ARG B 1 138 ? -16.828 -19.453 -9.914 1 98.12 138 ARG B C 1
ATOM 2558 O O . ARG B 1 138 ? -17.109 -20.516 -10.477 1 98.12 138 ARG B O 1
ATOM 2565 N N . ALA B 1 139 ? -15.734 -18.844 -10.078 1 98 139 ALA B N 1
ATOM 2566 C CA . ALA B 1 139 ? -14.68 -19.406 -10.914 1 98 139 ALA B CA 1
ATOM 2567 C C . ALA B 1 139 ? -14.148 -20.703 -10.32 1 98 139 ALA B C 1
ATOM 2569 O O . ALA B 1 139 ? -13.75 -21.609 -11.055 1 98 139 ALA B O 1
ATOM 2570 N N . LEU B 1 140 ? -14.039 -20.766 -8.992 1 97.12 140 LEU B N 1
ATOM 2571 C CA . LEU B 1 140 ? -13.656 -22.016 -8.32 1 97.12 140 LEU B CA 1
ATOM 2572 C C . LEU B 1 140 ? -14.633 -23.141 -8.648 1 97.12 140 LEU B C 1
ATOM 2574 O O . LEU B 1 140 ? -14.219 -24.25 -8.945 1 97.12 140 LEU B O 1
ATOM 2578 N N . VAL B 1 141 ? -15.914 -22.828 -8.648 1 96.56 141 VAL B N 1
ATOM 2579 C CA . VAL B 1 141 ? -16.969 -23.797 -8.945 1 96.56 141 VAL B CA 1
ATOM 2580 C C . VAL B 1 141 ? -16.859 -24.266 -10.398 1 96.56 141 VAL B C 1
ATOM 2582 O O . VAL B 1 141 ? -17.047 -25.438 -10.695 1 96.56 141 VAL B O 1
ATOM 2585 N N . ARG B 1 142 ? -16.438 -23.406 -11.273 1 96.56 142 ARG B N 1
ATOM 2586 C CA . ARG B 1 142 ? -16.297 -23.719 -12.695 1 96.56 142 ARG B CA 1
ATOM 2587 C C . ARG B 1 142 ? -14.992 -24.469 -12.969 1 96.56 142 ARG B C 1
ATOM 2589 O O . ARG B 1 142 ? -14.758 -24.906 -14.094 1 96.56 142 ARG B O 1
ATOM 2596 N N . GLY B 1 143 ? -14.125 -24.469 -12.008 1 96.5 143 GLY B N 1
ATOM 2597 C CA . GLY B 1 143 ? -12.867 -25.172 -12.164 1 96.5 143 GLY B CA 1
ATOM 2598 C C . GLY B 1 143 ? -11.773 -24.312 -12.781 1 96.5 143 GLY B C 1
ATOM 2599 O O . GLY B 1 143 ? -10.719 -24.828 -13.164 1 96.5 143 GLY B O 1
ATOM 2600 N N . GLU B 1 144 ? -11.992 -23.016 -12.852 1 97 144 GLU B N 1
ATOM 2601 C CA . GLU B 1 144 ? -11.008 -22.094 -13.422 1 97 144 GLU B CA 1
ATOM 2602 C C . GLU B 1 144 ? -9.922 -21.75 -12.398 1 97 144 GLU B C 1
ATOM 2604 O O . GLU B 1 144 ? -8.828 -21.312 -12.773 1 97 144 GLU B O 1
ATOM 2609 N N . VAL B 1 145 ? -10.297 -21.922 -11.148 1 97.69 145 VAL B N 1
ATOM 2610 C CA . VAL B 1 145 ? -9.383 -21.609 -10.055 1 97.69 145 VAL B CA 1
ATOM 2611 C C . VAL B 1 145 ? -9.039 -22.875 -9.281 1 97.69 145 VAL B C 1
ATOM 2613 O O . VAL B 1 145 ? -9.922 -23.688 -8.969 1 97.69 145 VAL B O 1
ATOM 2616 N N . ARG B 1 146 ? -7.727 -23.109 -9.094 1 95.94 146 ARG B N 1
ATOM 2617 C CA . ARG B 1 146 ? -7.305 -24.297 -8.352 1 95.94 146 ARG B CA 1
ATOM 2618 C C . ARG B 1 146 ? -7.777 -24.219 -6.902 1 95.94 146 ARG B C 1
ATOM 2620 O O . ARG B 1 146 ? -7.883 -23.141 -6.332 1 95.94 146 ARG B O 1
ATOM 2627 N N . PRO B 1 147 ? -8 -25.406 -6.242 1 94.94 147 PRO B N 1
ATOM 2628 C CA . PRO B 1 147 ? -8.367 -25.422 -4.824 1 94.94 147 PRO B CA 1
ATOM 2629 C C . PRO B 1 147 ? -7.305 -24.797 -3.93 1 94.94 147 PRO B C 1
ATOM 2631 O O . PRO B 1 147 ? -6.109 -24.922 -4.207 1 94.94 147 PRO B O 1
ATOM 2634 N N . GLY B 1 148 ? -7.742 -24.109 -2.916 1 93.94 148 GLY B N 1
ATOM 2635 C CA . GLY B 1 148 ? -6.805 -23.562 -1.948 1 93.94 148 GLY B CA 1
ATOM 2636 C C . GLY B 1 148 ? -6.527 -22.078 -2.16 1 93.94 148 GLY B C 1
ATOM 2637 O O . GLY B 1 148 ? -5.957 -21.422 -1.29 1 93.94 148 GLY B O 1
ATOM 2638 N N . VAL B 1 149 ? -6.945 -21.547 -3.35 1 95.88 149 VAL B N 1
ATOM 2639 C CA . VAL B 1 149 ? -6.754 -20.125 -3.615 1 95.88 149 VAL B CA 1
ATOM 2640 C C . VAL B 1 149 ? -7.672 -19.312 -2.711 1 95.88 149 VAL B C 1
ATOM 2642 O O . VAL B 1 149 ? -8.867 -19.594 -2.602 1 95.88 149 VAL B O 1
ATOM 2645 N N . ASP B 1 150 ? -7.129 -18.344 -2.037 1 97.06 150 ASP B N 1
ATOM 2646 C CA . ASP B 1 150 ? -7.914 -17.422 -1.224 1 97.06 150 ASP B CA 1
ATOM 2647 C C . ASP B 1 150 ? -8.523 -16.312 -2.082 1 97.06 150 ASP B C 1
ATOM 2649 O O . ASP B 1 150 ? -7.797 -15.477 -2.621 1 97.06 150 ASP B O 1
ATOM 2653 N N . ALA B 1 151 ? -9.82 -16.312 -2.135 1 98.12 151 ALA B N 1
ATOM 2654 C CA . ALA B 1 151 ? -10.539 -15.352 -2.963 1 98.12 151 ALA B CA 1
ATOM 2655 C C . ALA B 1 151 ? -10.195 -13.922 -2.557 1 98.12 151 ALA B C 1
ATOM 2657 O O . ALA B 1 151 ? -10.086 -13.039 -3.41 1 98.12 151 ALA B O 1
ATOM 2658 N N . ARG B 1 152 ? -10.094 -13.672 -1.281 1 97.25 152 ARG B N 1
ATOM 2659 C CA . ARG B 1 152 ? -9.773 -12.344 -0.769 1 97.25 152 ARG B CA 1
ATOM 2660 C C . ARG B 1 152 ? -8.422 -11.867 -1.281 1 97.25 152 ARG B C 1
ATOM 2662 O O . ARG B 1 152 ? -8.25 -10.695 -1.619 1 97.25 152 ARG B O 1
ATOM 2669 N N . THR B 1 153 ? -7.43 -12.773 -1.345 1 98.12 153 THR B N 1
ATOM 2670 C CA . THR B 1 153 ? -6.109 -12.43 -1.86 1 98.12 153 THR B CA 1
ATOM 2671 C C . THR B 1 153 ? -6.199 -11.977 -3.314 1 98.12 153 THR B C 1
ATOM 2673 O O . THR B 1 153 ? -5.57 -10.992 -3.703 1 98.12 153 THR B O 1
ATOM 2676 N N . VAL B 1 154 ? -6.988 -12.617 -4.156 1 98.69 154 VAL B N 1
ATOM 2677 C CA . VAL B 1 154 ? -7.145 -12.289 -5.57 1 98.69 154 VAL B CA 1
ATOM 2678 C C . VAL B 1 154 ? -7.746 -10.891 -5.715 1 98.69 154 VAL B C 1
ATOM 2680 O O . VAL B 1 154 ? -7.234 -10.062 -6.473 1 98.69 154 VAL B O 1
ATOM 2683 N N . VAL B 1 155 ? -8.758 -10.617 -4.918 1 98.12 155 VAL B N 1
ATOM 2684 C CA . VAL B 1 155 ? -9.484 -9.359 -5.023 1 98.12 155 VAL B CA 1
ATOM 2685 C C . VAL B 1 155 ? -8.609 -8.211 -4.523 1 98.12 155 VAL B C 1
ATOM 2687 O O . VAL B 1 155 ? -8.57 -7.141 -5.133 1 98.12 155 VAL B O 1
ATOM 2690 N N . LEU B 1 156 ? -7.957 -8.461 -3.441 1 97.75 156 LEU B N 1
ATOM 2691 C CA . LEU B 1 156 ? -7.059 -7.449 -2.893 1 97.75 156 LEU B CA 1
ATOM 2692 C C . LEU B 1 156 ? -5.902 -7.176 -3.846 1 97.75 156 LEU B C 1
ATOM 2694 O O . LEU B 1 156 ? -5.445 -6.035 -3.965 1 97.75 156 LEU B O 1
ATOM 2698 N N . THR B 1 157 ? -5.395 -8.195 -4.512 1 98.69 157 THR B N 1
ATOM 2699 C CA . THR B 1 157 ? -4.316 -8.047 -5.484 1 98.69 157 THR B CA 1
ATOM 2700 C C . THR B 1 157 ? -4.75 -7.141 -6.637 1 98.69 157 THR B C 1
ATOM 2702 O O . THR B 1 157 ? -4.047 -6.191 -6.988 1 98.69 157 THR B O 1
ATOM 2705 N N . LEU B 1 158 ? -5.91 -7.414 -7.176 1 98.69 158 LEU B N 1
ATOM 2706 C CA . LEU B 1 158 ? -6.438 -6.613 -8.273 1 98.69 158 LEU B CA 1
ATOM 2707 C C . LEU B 1 158 ? -6.719 -5.184 -7.82 1 98.69 158 LEU B C 1
ATOM 2709 O O . LEU B 1 158 ? -6.277 -4.227 -8.461 1 98.69 158 LEU B O 1
ATOM 2713 N N . GLY B 1 159 ? -7.434 -5.07 -6.707 1 97.19 159 GLY B N 1
ATOM 2714 C CA . GLY B 1 159 ? -7.766 -3.758 -6.184 1 97.19 159 GLY B CA 1
ATOM 2715 C C . GLY B 1 159 ? -6.547 -2.934 -5.816 1 97.19 159 GLY B C 1
ATOM 2716 O O . GLY B 1 159 ? -6.492 -1.734 -6.094 1 97.19 159 GLY B O 1
ATOM 2717 N N . GLY B 1 160 ? -5.625 -3.605 -5.18 1 96.38 160 GLY B N 1
ATOM 2718 C CA . GLY B 1 160 ? -4.402 -2.92 -4.789 1 96.38 160 GLY B CA 1
ATOM 2719 C C . GLY B 1 160 ? -3.635 -2.352 -5.969 1 96.38 160 GLY B C 1
ATOM 2720 O O . GLY B 1 160 ? -3.143 -1.223 -5.906 1 96.38 160 GLY B O 1
ATOM 2721 N N . TYR B 1 161 ? -3.49 -3.086 -7.027 1 97.88 161 TYR B N 1
ATOM 2722 C CA . TYR B 1 161 ? -2.816 -2.65 -8.25 1 97.88 161 TYR B CA 1
ATOM 2723 C C . TYR B 1 161 ? -3.482 -1.408 -8.828 1 97.88 161 TYR B C 1
ATOM 2725 O O . TYR B 1 161 ? -2.811 -0.416 -9.117 1 97.88 161 TYR B O 1
ATOM 2733 N N . VAL B 1 162 ? -4.809 -1.44 -8.969 1 96.62 162 VAL B N 1
ATOM 2734 C CA . VAL B 1 162 ? -5.547 -0.359 -9.609 1 96.62 162 VAL B CA 1
ATOM 2735 C C . VAL B 1 162 ? -5.516 0.886 -8.727 1 96.62 162 VAL B C 1
ATOM 2737 O O . VAL B 1 162 ? -5.32 2 -9.227 1 96.62 162 VAL B O 1
ATOM 2740 N N . HIS B 1 163 ? -5.66 0.713 -7.457 1 92.5 163 HIS B N 1
ATOM 2741 C CA . HIS B 1 163 ? -5.629 1.848 -6.539 1 92.5 163 HIS B CA 1
ATOM 2742 C C . HIS B 1 163 ? -4.242 2.48 -6.492 1 92.5 163 HIS B C 1
ATOM 2744 O O . HIS B 1 163 ? -4.117 3.697 -6.332 1 92.5 163 HIS B O 1
ATOM 2750 N N . LEU B 1 164 ? -3.203 1.666 -6.617 1 91.44 164 LEU B N 1
ATOM 2751 C CA . LEU B 1 164 ? -1.845 2.199 -6.594 1 91.44 164 LEU B CA 1
ATOM 2752 C C . LEU B 1 164 ? -1.601 3.123 -7.781 1 91.44 164 LEU B C 1
ATOM 2754 O O . LEU B 1 164 ? -0.964 4.168 -7.637 1 91.44 164 LEU B O 1
ATOM 2758 N N . TRP B 1 165 ? -2.039 2.727 -8.992 1 91.88 165 TRP B N 1
ATOM 2759 C CA . TRP B 1 165 ? -1.943 3.576 -10.172 1 91.88 165 TRP B CA 1
ATOM 2760 C C . TRP B 1 165 ? -2.566 4.941 -9.914 1 91.88 165 TRP B C 1
ATOM 2762 O O . TRP B 1 165 ? -1.957 5.977 -10.203 1 91.88 165 TRP B O 1
ATOM 2772 N N . ALA B 1 166 ? -3.729 4.945 -9.273 1 88.44 166 ALA B N 1
ATOM 2773 C CA . ALA B 1 166 ? -4.457 6.188 -9.031 1 88.44 166 ALA B CA 1
ATOM 2774 C C . ALA B 1 166 ? -3.822 6.988 -7.898 1 88.44 166 ALA B C 1
ATOM 2776 O O . ALA B 1 166 ? -3.555 8.18 -8.047 1 88.44 166 ALA B O 1
ATOM 2777 N N . ALA B 1 167 ? -3.541 6.348 -6.797 1 82.94 167 ALA B N 1
ATOM 2778 C CA . ALA B 1 167 ? -3.154 7.039 -5.57 1 82.94 167 ALA B CA 1
ATOM 2779 C C . ALA B 1 167 ? -1.693 7.477 -5.625 1 82.94 167 ALA B C 1
ATOM 2781 O O . ALA B 1 167 ? -1.341 8.547 -5.129 1 82.94 167 ALA B O 1
ATOM 2782 N N . HIS B 1 168 ? -0.849 6.676 -6.227 1 83.56 168 HIS B N 1
ATOM 2783 C CA . HIS B 1 168 ? 0.581 6.949 -6.121 1 83.56 168 HIS B CA 1
ATOM 2784 C C . HIS B 1 168 ? 1.142 7.453 -7.445 1 83.56 168 HIS B C 1
ATOM 2786 O O . HIS B 1 168 ? 1.992 8.344 -7.465 1 83.56 168 HIS B O 1
ATOM 2792 N N . LEU B 1 169 ? 0.61 6.961 -8.531 1 86 169 LEU B N 1
ATOM 2793 C CA . LEU B 1 169 ? 1.149 7.359 -9.828 1 86 169 LEU B CA 1
ATOM 2794 C C . LEU B 1 169 ? 0.325 8.492 -10.438 1 86 169 LEU B C 1
ATOM 2796 O O . LEU B 1 169 ? 0.767 9.148 -11.383 1 86 169 LEU B O 1
ATOM 2800 N N . GLY B 1 170 ? -0.848 8.711 -9.844 1 83.75 170 GLY B N 1
ATOM 2801 C CA . GLY B 1 170 ? -1.697 9.773 -10.359 1 83.75 170 GLY B CA 1
ATOM 2802 C C . GLY B 1 170 ? -2.211 9.508 -11.758 1 83.75 170 GLY B C 1
ATOM 2803 O O . GLY B 1 170 ? -2.412 10.438 -12.539 1 83.75 170 GLY B O 1
ATOM 2804 N N . GLN B 1 171 ? -2.254 8.242 -12.133 1 87.88 171 GLN B N 1
ATOM 2805 C CA . GLN B 1 171 ? -2.686 7.805 -13.461 1 87.88 171 GLN B CA 1
ATOM 2806 C C . GLN B 1 171 ? -3.688 6.66 -13.359 1 87.88 171 GLN B C 1
ATOM 2808 O O . GLN B 1 171 ? -3.811 6.027 -12.305 1 87.88 171 GLN B O 1
ATOM 2813 N N . THR B 1 172 ? -4.379 6.566 -14.375 1 92.69 172 THR B N 1
ATOM 2814 C CA . THR B 1 172 ? -5.223 5.387 -14.516 1 92.69 172 THR B CA 1
ATOM 2815 C C . THR B 1 172 ? -4.504 4.305 -15.32 1 92.69 172 THR B C 1
ATOM 2817 O O . THR B 1 172 ? -3.906 4.586 -16.359 1 92.69 172 THR B O 1
ATOM 2820 N N . ALA B 1 173 ? -4.629 3.059 -14.719 1 95.25 173 ALA B N 1
ATOM 2821 C CA . ALA B 1 173 ? -4.062 1.949 -15.484 1 95.25 173 ALA B CA 1
ATOM 2822 C C . ALA B 1 173 ? -4.766 1.798 -16.828 1 95.25 173 ALA B C 1
ATOM 2824 O O . ALA B 1 173 ? -5.996 1.778 -16.891 1 95.25 173 ALA B O 1
ATOM 2825 N N . ASP B 1 174 ? -3.936 1.777 -17.891 1 95.75 174 ASP B N 1
ATOM 2826 C CA . ASP B 1 174 ? -4.547 1.608 -19.203 1 95.75 174 ASP B CA 1
ATOM 2827 C C . ASP B 1 174 ? -4.832 0.136 -19.484 1 95.75 174 ASP B C 1
ATOM 2829 O O . ASP B 1 174 ? -4.574 -0.727 -18.656 1 95.75 174 ASP B O 1
ATOM 2833 N N . ASP B 1 175 ? -5.41 -0.142 -20.672 1 96.81 175 ASP B N 1
ATOM 2834 C CA . ASP B 1 175 ? -5.867 -1.486 -21.016 1 96.81 175 ASP B CA 1
ATOM 2835 C C . ASP B 1 175 ? -4.699 -2.467 -21.062 1 96.81 175 ASP B C 1
ATOM 2837 O O . ASP B 1 175 ? -4.844 -3.633 -20.688 1 96.81 175 ASP B O 1
ATOM 2841 N N . LEU B 1 176 ? -3.568 -2.006 -21.547 1 97.12 176 LEU B N 1
ATOM 2842 C CA . LEU B 1 176 ? -2.4 -2.877 -21.609 1 97.12 176 LEU B CA 1
ATOM 2843 C C . LEU B 1 176 ? -1.943 -3.281 -20.219 1 97.12 176 LEU B C 1
ATOM 2845 O O . LEU B 1 176 ? -1.638 -4.449 -19.969 1 97.12 176 LEU B O 1
ATOM 2849 N N . ALA B 1 177 ? -1.853 -2.336 -19.297 1 97.81 177 ALA B N 1
ATOM 2850 C CA . ALA B 1 177 ? -1.47 -2.602 -17.922 1 97.81 177 ALA B CA 1
ATOM 2851 C C . ALA B 1 177 ? -2.465 -3.545 -17.234 1 97.81 177 ALA B C 1
ATOM 2853 O O . ALA B 1 177 ? -2.068 -4.453 -16.516 1 97.81 177 ALA B O 1
ATOM 2854 N N . LEU B 1 178 ? -3.736 -3.322 -17.484 1 98.56 178 LEU B N 1
ATOM 2855 C CA . LEU B 1 178 ? -4.762 -4.164 -16.875 1 98.56 178 LEU B CA 1
ATOM 2856 C C . LEU B 1 178 ? -4.707 -5.578 -17.438 1 98.56 178 LEU B C 1
ATOM 2858 O O . LEU B 1 178 ? -4.945 -6.551 -16.719 1 98.56 178 LEU B O 1
ATOM 2862 N N . ASP B 1 179 ? -4.43 -5.688 -18.781 1 98.31 179 ASP B N 1
ATOM 2863 C CA . ASP B 1 179 ? -4.27 -7.004 -19.375 1 98.31 179 ASP B CA 1
ATOM 2864 C C . ASP B 1 179 ? -3.131 -7.777 -18.719 1 98.31 179 ASP B C 1
ATOM 2866 O O . ASP B 1 179 ? -3.271 -8.969 -18.422 1 98.31 179 ASP B O 1
ATOM 2870 N N . GLU B 1 180 ? -2.037 -7.117 -18.484 1 98.06 180 GLU B N 1
ATOM 2871 C CA . GLU B 1 180 ? -0.884 -7.75 -17.844 1 98.06 180 GLU B CA 1
ATOM 2872 C C . GLU B 1 180 ? -1.215 -8.195 -16.422 1 98.06 180 GLU B C 1
ATOM 2874 O O . GLU B 1 180 ? -0.826 -9.289 -16 1 98.06 180 GLU B O 1
ATOM 2879 N N . LEU B 1 181 ? -1.902 -7.367 -15.664 1 98.62 181 LEU B N 1
ATOM 2880 C CA . LEU B 1 181 ? -2.314 -7.703 -14.305 1 98.62 181 LEU B CA 1
ATOM 2881 C C . LEU B 1 181 ? -3.23 -8.922 -14.297 1 98.62 181 LEU B C 1
ATOM 2883 O O . LEU B 1 181 ? -3.02 -9.859 -13.523 1 98.62 181 LEU B O 1
ATOM 2887 N N . VAL B 1 182 ? -4.266 -8.883 -15.156 1 98.62 182 VAL B N 1
ATOM 2888 C CA . VAL B 1 182 ? -5.262 -9.945 -15.172 1 98.62 182 VAL B CA 1
ATOM 2889 C C . VAL B 1 182 ? -4.605 -11.258 -15.609 1 98.62 182 VAL B C 1
ATOM 2891 O O . VAL B 1 182 ? -4.887 -12.312 -15.039 1 98.62 182 VAL B O 1
ATOM 2894 N N . ASP B 1 183 ? -3.652 -11.195 -16.594 1 97.25 183 ASP B N 1
ATOM 2895 C CA . ASP B 1 183 ? -2.918 -12.391 -17 1 97.25 183 ASP B CA 1
ATOM 2896 C C . ASP B 1 183 ? -2.094 -12.953 -15.852 1 97.25 183 ASP B C 1
ATOM 2898 O O . ASP B 1 183 ? -2.049 -14.164 -15.641 1 97.25 183 ASP B O 1
ATOM 2902 N N . LEU B 1 184 ? -1.48 -12.102 -15.133 1 97.69 184 LEU B N 1
ATOM 2903 C CA . LEU B 1 184 ? -0.684 -12.516 -13.984 1 97.69 184 LEU B CA 1
ATOM 2904 C C . LEU B 1 184 ? -1.549 -13.234 -12.953 1 97.69 184 LEU B C 1
ATOM 2906 O O . LEU B 1 184 ? -1.163 -14.289 -12.445 1 97.69 184 LEU B O 1
ATOM 2910 N N . ILE B 1 185 ? -2.676 -12.688 -12.625 1 98.5 185 ILE B N 1
ATOM 2911 C CA . ILE B 1 185 ? -3.572 -13.266 -11.633 1 98.5 185 ILE B CA 1
ATOM 2912 C C . ILE B 1 185 ? -4.102 -14.609 -12.141 1 98.5 185 ILE B C 1
ATOM 2914 O O . ILE B 1 185 ? -4.078 -15.609 -11.414 1 98.5 185 ILE B O 1
ATOM 2918 N N . ILE B 1 186 ? -4.586 -14.617 -13.438 1 97.56 186 ILE B N 1
ATOM 2919 C CA . ILE B 1 186 ? -5.148 -15.836 -14.008 1 97.56 186 ILE B CA 1
ATOM 2920 C C . ILE B 1 186 ? -4.098 -16.938 -13.992 1 97.56 186 ILE B C 1
ATOM 2922 O O . ILE B 1 186 ? -4.375 -18.062 -13.555 1 97.56 186 ILE B O 1
ATOM 2926 N N . ASP B 1 187 ? -2.869 -16.641 -14.461 1 95.75 187 ASP B N 1
ATOM 2927 C CA . ASP B 1 187 ? -1.794 -17.625 -14.461 1 95.75 187 ASP B CA 1
ATOM 2928 C C . ASP B 1 187 ? -1.464 -18.078 -13.039 1 95.75 187 ASP B C 1
ATOM 2930 O O . ASP B 1 187 ? -1.042 -19.219 -12.82 1 95.75 187 ASP B O 1
ATOM 2934 N N . GLY B 1 188 ? -1.738 -17.188 -12.023 1 97.06 188 GLY B N 1
ATOM 2935 C CA . GLY B 1 188 ? -1.405 -17.469 -10.641 1 97.06 188 GLY B CA 1
ATOM 2936 C C . GLY B 1 188 ? -2.424 -18.344 -9.945 1 97.06 188 GLY B C 1
ATOM 2937 O O . GLY B 1 188 ? -2.129 -18.953 -8.906 1 97.06 188 GLY B O 1
ATOM 2938 N N . VAL B 1 189 ? -3.557 -18.453 -10.523 1 97.12 189 VAL B N 1
ATOM 2939 C CA . VAL B 1 189 ? -4.594 -19.141 -9.773 1 97.12 189 VAL B CA 1
ATOM 2940 C C . VAL B 1 189 ? -5.059 -20.375 -10.555 1 97.12 189 VAL B C 1
ATOM 2942 O O . VAL B 1 189 ? -5.82 -21.188 -10.039 1 97.12 189 VAL B O 1
ATOM 2945 N N . SER B 1 190 ? -4.66 -20.344 -11.828 1 90.19 190 SER B N 1
ATOM 2946 C CA . SER B 1 190 ? -5.164 -21.422 -12.672 1 90.19 190 SER B CA 1
ATOM 2947 C C . SER B 1 190 ? -4.633 -22.781 -12.219 1 90.19 190 SER B C 1
ATOM 2949 O O . SER B 1 190 ? -3.525 -22.875 -11.688 1 90.19 190 SER B O 1
ATOM 2951 N N . ALA B 1 191 ? -5.453 -23.703 -12.234 1 72.06 191 ALA B N 1
ATOM 2952 C CA . ALA B 1 191 ? -5.137 -25.109 -11.961 1 72.06 191 ALA B CA 1
ATOM 2953 C C . ALA B 1 191 ? -4.016 -25.594 -12.867 1 72.06 191 ALA B C 1
ATOM 2955 O O . ALA B 1 191 ? -3.758 -25.016 -13.922 1 72.06 191 ALA B O 1
ATOM 2956 N N . GLY B 1 192 ? -3.109 -26.562 -12.758 1 56.94 192 GLY B N 1
ATOM 2957 C CA . GLY B 1 192 ? -2.15 -27.344 -13.531 1 56.94 192 GLY B CA 1
ATOM 2958 C C . GLY B 1 192 ? -2.428 -27.328 -15.016 1 56.94 192 GLY B C 1
ATOM 2959 O O . GLY B 1 192 ? -3.582 -27.438 -15.445 1 56.94 192 GLY B O 1
ATOM 2960 N N . ARG B 1 193 ? -1.568 -26.469 -15.859 1 42.22 193 ARG B N 1
ATOM 2961 C CA . ARG B 1 193 ? -1.218 -27.234 -17.047 1 42.22 193 ARG B CA 1
ATOM 2962 C C . ARG B 1 193 ? -0.688 -28.609 -16.672 1 42.22 193 ARG B C 1
ATOM 2964 O O . ARG B 1 193 ? -0.113 -28.797 -15.602 1 42.22 193 ARG B O 1
#

Foldseek 3Di:
DDPPPPPVVVVVLLLVLLLVLLVVQCLVPFPVPDDLVSSCVRSVHDSVSVCVVQVDSLSSNLVSLLVVLCVQQPQDDPPDLLVRLLSNLVSLLVCCPDSSNVSCLVLQVDPDPDVVNVVSSVVSVVVVLVVNLVSVVSCVVVQLFDPPDDSSVLSCQSNVVQVCCCPPVVHGDDSVRSNVSSVVSSVVGGDDD/DDCPPPPVVVVVLLLVLLLVLLVVQCLVPFPVPDDLVSSCVRSVHDSVSVCVVQVDSLSSNLVSLLVVLCVQQPQDDPPDLLVRLLSNLVSLLVCCPDSSVVSCCVLQVDPDPDPVNVVSSVVSCVVVLVNNLVSVVSCVVVQLFDPPDDSSVLSCQSNVVQVCCCPPVVHGDDSVNSSVSSVVSSVVGGDDD